Protein AF-A0A6G2V507-F1 (afdb_monomer)

Radius of gyration: 32.15 Å; Cα contacts (8 Å, |Δi|>4): 686; chains: 1; bounding box: 84×65×100 Å

Solvent-accessible surface area (backbone atoms only — not comparable to full-atom values): 25635 Å² total; per-residue (Å²): 142,82,94,80,79,88,75,76,65,70,34,61,67,54,74,62,32,42,52,40,28,47,68,72,24,45,75,40,52,26,23,40,61,70,60,67,70,86,67,84,70,80,82,78,89,79,80,91,83,83,90,78,95,66,85,78,67,56,67,62,57,21,15,51,19,42,51,48,24,55,51,39,55,48,52,43,56,58,47,48,60,45,48,51,53,37,69,77,49,63,60,70,42,80,43,81,43,80,45,74,27,71,73,49,87,82,61,47,71,36,60,71,63,48,60,73,58,58,92,67,90,51,88,74,43,70,40,44,20,42,40,80,42,80,34,46,84,36,63,61,39,44,52,51,38,47,55,52,53,50,48,51,51,49,36,52,53,19,41,65,50,29,65,64,52,70,86,36,72,66,32,43,50,48,50,58,49,48,54,52,51,51,55,53,46,68,34,81,58,29,44,78,40,52,71,59,53,73,74,59,86,55,76,66,60,57,49,56,45,50,53,52,38,50,54,36,53,76,67,64,75,46,86,48,45,72,53,52,50,54,47,49,54,44,52,52,23,55,76,68,77,39,75,68,49,54,96,80,60,52,63,59,85,87,53,60,53,65,48,48,36,50,47,49,40,50,28,48,53,48,55,50,50,49,45,38,24,57,75,69,74,44,78,82,80,82,48,68,50,66,51,61,56,85,45,69,46,43,77,48,79,49,88,66,17,29,43,34,36,26,51,48,36,47,50,80,79,59,51,59,74,29,70,64,69,46,69,45,100,93,46,70,58,74,52,64,43,52,27,34,39,41,29,38,60,71,62,87,64,98,55,93,78,77,61,37,53,60,34,46,31,44,61,41,54,40,70,57,96,66,83,66,59,72,59,51,54,51,52,53,50,48,21,50,33,40,54,50,42,60,49,32,38,34,35,38,39,32,34,29,76,97,53,83,76,43,53,71,46,82,45,74,44,98,69,70,8,37,39,39,38,28,32,36,34,58,68,41,62,77,59,28,43,66,46,48,51,54,53,32,46,57,58,54,50,52,34,54,53,67,70,80,107

Mean predicted aligned error: 15.94 Å

Secondary structure (DSSP, 8-state):
---------BT---HHHHHHHHHHHHHHHHHHHTT---S-S------------SPPPPHHHHHHHHHHHHHHHHHHHHHHHHHHHHHHS---EEEEEEEEEESS--SEE-HHHHHHT-S---SS-EEEEEEEEEE---HHHHHHHHHHHHHHHHHHHHHHHHT--TTSHHHHHHHHHHHHHHHHHTSHHHHTTHHHHTT---HHHHHHHHHHHHHHHHTT--TTHHHHHHHHHHHHHHHTT--SSPTTTS--TT--HHHHHHHHHHHHHHHHHHHHHHHTT-PPP---TTS-TTS-SEEEEETTEEEEEEES--GGG--SS-----EETTEE-----SEEEEEEESS--S-TT---EEEEEEEE-B--SS--HHHHHHHHHHHHHTT-GGG-EEEEEEE-TT-SSPPEEEEE-TTS-EEEEEEE-TT-HHHHHHHHHHHHHHHHHHHHHHHH-

Nearest PDB structures (foldseek):
  9ix4-assembly1_B  TM=4.518E-01  e=7.361E+00  Lacticaseibacillus
  4cyb-assembly1_H  TM=3.018E-01  e=6.676E+00  Streptomyces coelicolor
  5hjf-assembly1_D  TM=3.080E-01  e=9.868E+00  Nostoc punctiforme

Foldseek 3Di:
DDPDDPPFPFQFDDLLLLVLLCVLLQQVQLLQVLLVDPDDPPDDDDDDDDDDDDPADDSSQLSVLLVLLLLLLLLLVVLLVLLVVCLVPPWKDKDWDKDKDWQDPDAAFPVVVVVVVPPPDDPRDITTHTDTDIDLPDLLLLLSLLVLVVSLVSNVVSCVNNVDDCPDPSNVSSVVSNVSSVVSCPRPNNVVCVVVSVVDDDPVVSVVSLVVLVVCLVVVVTPSNVSSVLSSLLVVCVSVVHRSADSVSSCPVVDDSVVNQVSQLSSVLQLLQVLLCVVVVHDRDQARSNDDQCDFRDWDDDPQKIKTKGAFDKLCVQQLDDHQPAADVPGGDIDTQRMKIWMAGPDPDPDPPLRTAMEGEHEGEGADDDDPVVVVVVQQVSCVRSVVHQLYHYEYEYEHPPDPQWDWDWDHDPVNYIYIYTYDRSSCSPSRNVVSNVVSCVSSVSNVVSVVD

Sequence (453 aa):
MSIYENVEQKGYFAGAGRQAATQVALPLLGTYFSRGFREKLREAEGGVDGSSKEGPPSGLEQAVAGLRFRVALSAGEKLVDILESVRDRPNFRYSVKRRESVGVLAGKLDVNRWVARGWEVRSPETYPVLRVERSSRTPENLLAAYSLLWMILEIEDSYIRSGAPPKSSEGKAATDLLERLDYLMGSSHFSDHQKELRQIGTHEWAQDVLEEVESRLSAGRVGSRETYESLVDWIRRTMSSSPVLRAGEIEWLFYDSSFDTTLFELWCLIAVGDTVSQMLCQDRQIPDMRTSSKAPSYRWIVGDSEIVLHFQYDLANTAIGGEVTWERKGGKLGGRPDLTAVISPVTPMASPSKHGSVIYIDPKLRKRDGVPTEEVYKLLGYFSNSGVGTEGLGAILFYTPHRDPQPIYDFTSTQGGRVLAIGLDPERPNENRAGLEVLASLIVQQAHQAEVS

pLDDT: mean 75.17, std 18.86, range [22.61, 97.44]

Structure (mmCIF, N/CA/C/O backbone):
data_AF-A0A6G2V507-F1
#
_entry.id   AF-A0A6G2V507-F1
#
loop_
_atom_site.group_PDB
_atom_site.id
_atom_site.type_symbol
_atom_site.label_atom_id
_atom_site.label_alt_id
_atom_site.label_comp_id
_atom_site.label_asym_id
_atom_site.label_entity_id
_atom_site.label_seq_id
_atom_site.pdbx_PDB_ins_code
_atom_site.Cartn_x
_atom_site.Cartn_y
_atom_site.Cartn_z
_atom_site.occupancy
_atom_site.B_iso_or_equiv
_atom_site.auth_seq_id
_atom_site.auth_comp_id
_atom_site.auth_asym_id
_atom_site.auth_atom_id
_atom_site.pdbx_PDB_model_num
ATOM 1 N N . MET A 1 1 ? -9.097 -42.710 1.873 1.00 33.75 1 MET A N 1
ATOM 2 C CA . MET A 1 1 ? -8.568 -42.129 3.123 1.00 33.75 1 MET A CA 1
ATOM 3 C C . MET A 1 1 ? -7.206 -41.539 2.778 1.00 33.75 1 MET A C 1
ATOM 5 O O . MET A 1 1 ? -6.245 -42.283 2.677 1.00 33.75 1 MET A O 1
ATOM 9 N N . SER A 1 2 ? -7.169 -40.247 2.439 1.00 26.75 2 SER A N 1
ATOM 10 C CA . SER A 1 2 ? -5.940 -39.492 2.155 1.00 26.75 2 SER A CA 1
ATOM 11 C C . SER A 1 2 ? -5.934 -38.315 3.119 1.00 26.75 2 SER A C 1
ATOM 13 O O . SER A 1 2 ? -6.832 -37.480 3.067 1.00 26.75 2 SER A O 1
ATOM 15 N N . ILE A 1 3 ? -4.999 -38.345 4.063 1.00 30.28 3 ILE A N 1
ATOM 16 C CA . ILE A 1 3 ? -4.869 -37.429 5.197 1.00 30.28 3 ILE A CA 1
ATOM 17 C C . ILE A 1 3 ? -3.570 -36.648 4.979 1.00 30.28 3 ILE A C 1
ATOM 19 O O . ILE A 1 3 ? -2.589 -36.967 5.620 1.00 30.28 3 ILE A O 1
ATOM 23 N N . TYR A 1 4 ? -3.546 -35.715 4.026 1.00 28.17 4 TYR A N 1
ATOM 24 C CA . TYR A 1 4 ? -2.496 -34.708 3.756 1.00 28.17 4 TYR A CA 1
ATOM 25 C C . TYR A 1 4 ? -3.115 -33.781 2.685 1.00 28.17 4 TYR A C 1
ATOM 27 O O . TYR A 1 4 ? -3.594 -34.299 1.683 1.00 28.17 4 TYR A O 1
ATOM 35 N N . GLU A 1 5 ? -3.271 -32.462 2.778 1.00 27.91 5 GLU A N 1
ATOM 36 C CA . GLU A 1 5 ? -2.818 -31.410 3.686 1.00 27.91 5 GLU A CA 1
ATOM 37 C C . GLU A 1 5 ? -3.846 -30.266 3.587 1.00 27.91 5 GLU A C 1
ATOM 39 O O . GLU A 1 5 ? -3.968 -29.615 2.552 1.00 27.91 5 GLU A O 1
ATOM 44 N N . ASN A 1 6 ? -4.600 -30.011 4.657 1.00 27.41 6 ASN A N 1
ATOM 45 C CA . ASN A 1 6 ? -5.353 -28.769 4.818 1.00 27.41 6 ASN A CA 1
ATOM 46 C C . ASN A 1 6 ? -4.395 -27.777 5.490 1.00 27.41 6 ASN A C 1
ATOM 48 O O . ASN A 1 6 ? -4.400 -27.614 6.710 1.00 27.41 6 ASN A O 1
ATOM 52 N N . VAL A 1 7 ? -3.482 -27.190 4.711 1.00 30.72 7 VAL A N 1
ATOM 53 C CA . VAL A 1 7 ? -2.712 -26.039 5.192 1.00 30.72 7 VAL A CA 1
ATOM 54 C C . VAL A 1 7 ? -3.695 -24.877 5.251 1.00 30.72 7 VAL A C 1
ATOM 56 O O . VAL A 1 7 ? -3.987 -24.247 4.236 1.00 30.72 7 VAL A O 1
ATOM 59 N N . GLU A 1 8 ? -4.240 -24.617 6.442 1.00 36.69 8 GLU A N 1
ATOM 60 C CA . GLU A 1 8 ? -4.849 -23.331 6.774 1.00 36.69 8 GLU A CA 1
ATOM 61 C C . GLU A 1 8 ? -3.891 -22.230 6.294 1.00 36.69 8 GLU A C 1
ATOM 63 O O . GLU A 1 8 ? -2.823 -22.030 6.878 1.00 36.69 8 GLU A O 1
ATOM 68 N N . GLN A 1 9 ? -4.239 -21.524 5.216 1.00 43.41 9 GLN A N 1
ATOM 69 C CA . GLN A 1 9 ? -3.530 -20.312 4.808 1.00 43.41 9 GLN A CA 1
ATOM 70 C C . GLN A 1 9 ? -3.793 -19.232 5.867 1.00 43.41 9 GLN A C 1
ATOM 72 O O . GLN A 1 9 ? -4.699 -18.408 5.735 1.00 43.41 9 GLN A O 1
ATOM 77 N N . LYS A 1 10 ? -3.040 -19.277 6.967 1.00 48.03 10 LYS A N 1
ATOM 78 C CA . LYS A 1 10 ? -3.065 -18.263 8.021 1.00 48.03 10 LYS A CA 1
ATOM 79 C C . LYS A 1 10 ? -2.465 -16.961 7.486 1.00 48.03 10 LYS A C 1
ATOM 81 O O . LYS A 1 10 ? -1.405 -16.987 6.871 1.00 48.03 10 LYS A O 1
ATOM 86 N N . GLY A 1 11 ? -3.124 -15.838 7.774 1.00 57.00 11 GLY A N 1
ATOM 87 C CA . GLY A 1 11 ? -2.494 -14.515 7.747 1.00 57.00 11 GLY A CA 1
ATOM 88 C C . GLY A 1 11 ? -2.328 -13.838 6.388 1.00 57.00 11 GLY A C 1
ATOM 89 O O . GLY A 1 11 ? -1.493 -12.945 6.300 1.00 57.00 11 GLY A O 1
ATOM 90 N N . TYR A 1 12 ? -3.090 -14.222 5.356 1.00 67.19 12 TYR A N 1
ATOM 91 C CA . TYR A 1 12 ? -3.047 -13.528 4.064 1.00 67.19 12 TYR A CA 1
ATOM 92 C C . TYR A 1 12 ? -4.431 -13.278 3.471 1.00 67.19 12 TYR A C 1
ATOM 94 O O . TYR A 1 12 ? -5.318 -14.139 3.511 1.00 67.19 12 TYR A O 1
ATOM 102 N N . PHE A 1 13 ? -4.589 -12.109 2.858 1.00 69.75 13 PHE A N 1
ATOM 103 C CA . PHE A 1 13 ? -5.733 -11.797 2.011 1.00 69.75 13 PHE A CA 1
ATOM 104 C C . PHE A 1 13 ? -5.771 -12.679 0.753 1.00 69.75 13 PHE A C 1
ATOM 106 O O . PHE A 1 13 ? -4.739 -13.133 0.253 1.00 69.75 13 PHE A O 1
ATOM 113 N N . ALA A 1 14 ? -6.963 -12.894 0.186 1.00 74.38 14 ALA A N 1
ATOM 114 C CA . ALA A 1 14 ? -7.057 -13.228 -1.236 1.00 74.38 14 ALA A CA 1
ATOM 115 C C . ALA A 1 14 ? -6.650 -12.000 -2.073 1.00 74.38 14 ALA A C 1
ATOM 117 O O . ALA A 1 14 ? -6.832 -10.869 -1.630 1.00 74.38 14 ALA A O 1
ATOM 118 N N . GLY A 1 15 ? -6.117 -12.196 -3.285 1.00 65.06 15 GLY A N 1
ATOM 119 C CA . GLY A 1 15 ? -5.591 -11.091 -4.102 1.00 65.06 15 GLY A CA 1
ATOM 120 C C . GLY A 1 15 ? -6.591 -9.946 -4.323 1.00 65.06 15 GLY A C 1
ATOM 121 O O . GLY A 1 15 ? -6.241 -8.783 -4.123 1.00 65.06 15 GLY A O 1
ATOM 122 N N . ALA A 1 16 ? -7.844 -10.276 -4.650 1.00 67.19 16 ALA A N 1
ATOM 123 C CA . ALA A 1 16 ? -8.918 -9.297 -4.833 1.00 67.19 16 ALA A CA 1
ATOM 124 C C . ALA A 1 16 ? -9.311 -8.599 -3.517 1.00 67.19 16 ALA A C 1
ATOM 126 O O . ALA A 1 16 ? -9.395 -7.372 -3.471 1.00 67.19 16 ALA A O 1
ATOM 127 N N . GLY A 1 17 ? -9.434 -9.355 -2.419 1.00 72.25 17 GLY A N 1
ATOM 128 C CA . GLY A 1 17 ? -9.663 -8.801 -1.081 1.00 72.25 17 GLY A CA 1
ATOM 129 C C . GLY A 1 17 ? -8.552 -7.846 -0.626 1.00 72.25 17 GLY A C 1
ATOM 130 O O . GLY A 1 17 ? -8.847 -6.784 -0.081 1.00 72.25 17 GLY A O 1
ATOM 131 N N . ARG A 1 18 ? -7.280 -8.159 -0.918 1.00 74.50 18 ARG A N 1
ATOM 132 C CA . ARG A 1 18 ? -6.143 -7.270 -0.625 1.00 74.50 18 ARG A CA 1
ATOM 133 C C . ARG A 1 18 ? -6.276 -5.957 -1.385 1.00 74.50 18 ARG A C 1
ATOM 135 O O . ARG A 1 18 ? -6.153 -4.894 -0.788 1.00 74.50 18 ARG A O 1
ATOM 142 N N . GLN A 1 19 ? -6.545 -6.029 -2.688 1.00 67.56 19 GLN A N 1
ATOM 143 C CA . GLN A 1 19 ? -6.697 -4.849 -3.534 1.00 67.56 19 GLN A CA 1
ATOM 144 C C . GLN A 1 19 ? -7.837 -3.947 -3.045 1.00 67.56 19 GLN A C 1
ATOM 146 O O . GLN A 1 19 ? -7.636 -2.741 -2.899 1.00 67.56 19 GLN A O 1
ATOM 151 N N . ALA A 1 20 ? -9.002 -4.525 -2.747 1.00 73.31 20 ALA A N 1
ATOM 152 C CA . ALA A 1 20 ? -10.145 -3.781 -2.229 1.00 73.31 20 ALA A CA 1
ATOM 153 C C . ALA A 1 20 ? -9.835 -3.132 -0.867 1.00 73.31 20 ALA A C 1
ATOM 155 O O . ALA A 1 20 ? -10.106 -1.946 -0.667 1.00 73.31 20 ALA A O 1
ATOM 156 N N . ALA A 1 21 ? -9.182 -3.867 0.043 1.00 81.50 21 ALA A N 1
ATOM 157 C CA . ALA A 1 21 ? -8.754 -3.330 1.331 1.00 81.50 21 ALA A CA 1
ATOM 158 C C . ALA A 1 21 ? -7.756 -2.174 1.169 1.00 81.50 21 ALA A C 1
ATOM 160 O O . ALA A 1 21 ? -7.922 -1.131 1.798 1.00 81.50 21 ALA A O 1
ATOM 161 N N . THR A 1 22 ? -6.753 -2.317 0.293 1.00 73.38 22 THR A N 1
ATOM 162 C CA . THR A 1 22 ? -5.761 -1.266 0.017 1.00 73.38 22 THR A CA 1
ATOM 163 C C . THR A 1 22 ? -6.409 -0.008 -0.547 1.00 73.38 22 THR A C 1
ATOM 165 O O . THR A 1 22 ? -6.059 1.080 -0.109 1.00 73.38 22 THR A O 1
ATOM 168 N N . GLN A 1 23 ? -7.361 -0.129 -1.475 1.00 71.81 23 GLN A N 1
ATOM 169 C CA . GLN A 1 23 ? -8.042 1.031 -2.060 1.00 71.81 23 GLN A CA 1
ATOM 170 C C . GLN A 1 23 ? -8.792 1.855 -1.008 1.00 71.81 23 GLN A C 1
ATOM 172 O O . GLN A 1 23 ? -8.722 3.082 -1.024 1.00 71.81 23 GLN A O 1
ATOM 177 N N . VAL A 1 24 ? -9.469 1.187 -0.072 1.00 77.12 24 VAL A N 1
ATOM 178 C CA . VAL A 1 24 ? -10.204 1.851 1.013 1.00 77.12 24 VAL A CA 1
ATOM 179 C C . VAL A 1 24 ? -9.250 2.405 2.073 1.00 77.12 24 VAL A C 1
ATOM 181 O O . VAL A 1 24 ? -9.407 3.544 2.505 1.00 77.12 24 VAL A O 1
ATOM 184 N N . ALA A 1 25 ? -8.242 1.625 2.472 1.00 78.00 25 ALA A N 1
ATOM 185 C CA . ALA A 1 25 ? -7.305 1.981 3.536 1.00 78.00 25 ALA A CA 1
ATOM 186 C C . ALA A 1 25 ? -6.174 2.917 3.093 1.00 78.00 25 ALA A C 1
ATOM 188 O O . ALA A 1 25 ? -5.395 3.364 3.935 1.00 78.00 25 ALA A O 1
ATOM 189 N N . LEU A 1 26 ? -6.085 3.249 1.802 1.00 67.25 26 LEU A N 1
ATOM 190 C CA . LEU A 1 26 ? -4.993 4.033 1.229 1.00 67.25 26 LEU A CA 1
ATOM 191 C C . LEU A 1 26 ? -4.657 5.322 2.008 1.00 67.25 26 LEU A C 1
ATOM 193 O O . LEU A 1 26 ? -3.471 5.535 2.278 1.00 67.25 26 LEU A O 1
ATOM 197 N N . PRO A 1 27 ? -5.639 6.146 2.439 1.00 62.62 27 PRO A N 1
ATOM 198 C CA . PRO A 1 27 ? -5.349 7.367 3.196 1.00 62.62 27 PRO A CA 1
ATOM 199 C C . PRO A 1 27 ? -4.679 7.099 4.556 1.00 62.62 27 PRO A C 1
ATOM 201 O O . PRO A 1 27 ? -3.859 7.894 5.022 1.00 62.62 27 PRO A O 1
ATOM 204 N N . LEU A 1 28 ? -4.999 5.964 5.188 1.00 66.38 28 LEU A N 1
ATOM 205 C CA . LEU A 1 28 ? -4.447 5.569 6.485 1.00 66.38 28 LEU A CA 1
ATOM 206 C C . LEU A 1 28 ? -3.114 4.838 6.356 1.00 66.38 28 LEU A C 1
ATOM 208 O O . LEU A 1 28 ? -2.246 5.020 7.202 1.00 66.38 28 LEU A O 1
ATOM 212 N N . LEU A 1 29 ? -2.918 4.039 5.303 1.00 62.38 29 LEU A N 1
ATOM 213 C CA . LEU A 1 29 ? -1.685 3.272 5.107 1.00 62.38 29 LEU A CA 1
ATOM 214 C C . LEU A 1 29 ? -0.465 4.193 5.050 1.00 62.38 29 LEU A C 1
ATOM 216 O O . LEU A 1 29 ? 0.518 3.968 5.754 1.00 62.38 29 LEU A O 1
ATOM 220 N N . GLY A 1 30 ? -0.532 5.265 4.260 1.00 53.78 30 GLY A N 1
ATOM 221 C CA . GLY A 1 30 ? 0.610 6.164 4.132 1.00 53.78 30 GLY A CA 1
ATOM 222 C C . GLY A 1 30 ? 0.913 6.947 5.414 1.00 53.78 30 GLY A C 1
ATOM 223 O O . GLY A 1 30 ? 2.083 7.092 5.751 1.00 53.78 30 GLY A O 1
ATOM 224 N N . THR A 1 31 ? -0.108 7.367 6.173 1.00 56.00 31 THR A N 1
ATOM 225 C CA . THR A 1 31 ? 0.073 8.071 7.460 1.00 56.00 31 THR A CA 1
ATOM 226 C C . THR A 1 31 ? 0.503 7.139 8.599 1.00 56.00 31 THR A C 1
ATOM 228 O O . THR A 1 31 ? 1.240 7.552 9.497 1.00 56.00 31 THR A O 1
ATOM 231 N N . TYR A 1 32 ? 0.082 5.873 8.561 1.00 57.88 32 TYR A N 1
ATOM 232 C CA . TYR A 1 32 ? 0.465 4.852 9.533 1.00 57.88 32 TYR A CA 1
ATOM 233 C C . TYR A 1 32 ? 1.926 4.428 9.346 1.00 57.88 32 TYR A C 1
ATOM 235 O O . TYR A 1 32 ? 2.713 4.468 10.294 1.00 57.88 32 TYR A O 1
ATOM 243 N N . PHE A 1 33 ? 2.327 4.099 8.114 1.00 53.34 33 PHE A N 1
ATOM 244 C CA . PHE A 1 33 ? 3.696 3.662 7.828 1.00 53.34 33 PHE A CA 1
ATOM 245 C C . PHE A 1 33 ? 4.716 4.811 7.836 1.00 53.34 33 PHE A C 1
ATOM 247 O O . PHE A 1 33 ? 5.881 4.572 8.147 1.00 53.34 33 PHE A O 1
ATOM 254 N N . SER A 1 34 ? 4.305 6.069 7.615 1.00 46.81 34 SER A N 1
ATOM 255 C CA . SER A 1 34 ? 5.202 7.230 7.774 1.00 46.81 34 SER A CA 1
ATOM 256 C C . SER A 1 34 ? 5.655 7.461 9.222 1.00 46.81 34 SER A C 1
ATOM 258 O O . SER A 1 34 ? 6.619 8.181 9.462 1.00 46.81 34 SER A O 1
ATOM 260 N N . ARG A 1 35 ? 4.978 6.858 10.210 1.00 41.38 35 ARG A N 1
ATOM 261 C CA . ARG A 1 35 ? 5.281 7.013 11.642 1.00 41.38 35 ARG A CA 1
ATOM 262 C C . ARG A 1 35 ? 6.490 6.182 12.112 1.00 41.38 35 ARG A C 1
ATOM 264 O O . ARG A 1 35 ? 6.841 6.234 13.290 1.00 41.38 35 ARG A O 1
ATOM 271 N N . GLY A 1 36 ? 7.139 5.429 11.217 1.00 39.62 36 GLY A N 1
ATOM 272 C CA . GLY A 1 36 ? 8.317 4.617 11.543 1.00 39.62 36 GLY A CA 1
ATOM 273 C C . GLY A 1 36 ? 7.990 3.465 12.497 1.00 39.62 36 GLY A C 1
ATOM 274 O O . GLY A 1 36 ? 8.647 3.303 13.529 1.00 39.62 36 GLY A O 1
ATOM 275 N N . PHE A 1 37 ? 6.928 2.706 12.205 1.00 37.00 37 PHE A N 1
ATOM 276 C CA . PHE A 1 37 ? 6.447 1.663 13.108 1.00 37.00 37 PHE A CA 1
ATOM 277 C C . PHE A 1 37 ? 7.456 0.512 13.256 1.00 37.00 37 PHE A C 1
ATOM 279 O O . PHE A 1 37 ? 7.963 -0.040 12.284 1.00 37.00 37 PHE A O 1
ATOM 286 N N . ARG A 1 38 ? 7.731 0.192 14.526 1.00 35.28 38 ARG A N 1
ATOM 287 C CA . ARG A 1 38 ? 8.737 -0.739 15.053 1.00 35.28 38 ARG A CA 1
ATOM 288 C C . ARG A 1 38 ? 8.194 -2.167 15.204 1.00 35.28 38 ARG A C 1
ATOM 290 O O . ARG A 1 38 ? 8.327 -2.759 16.275 1.00 35.28 38 ARG A O 1
ATOM 297 N N . GLU A 1 39 ? 7.568 -2.723 14.175 1.00 32.19 39 GLU A N 1
ATOM 298 C CA . GLU A 1 39 ? 7.507 -4.185 14.066 1.00 32.19 39 GLU A CA 1
ATOM 299 C C . GLU A 1 39 ? 8.749 -4.643 13.310 1.00 32.19 39 GLU A C 1
ATOM 301 O O . GLU A 1 39 ? 9.188 -3.993 12.367 1.00 32.19 39 GLU A O 1
ATOM 306 N N . LYS A 1 40 ? 9.404 -5.679 13.834 1.00 30.84 40 LYS A N 1
ATOM 307 C CA . LYS A 1 40 ? 10.783 -6.062 13.519 1.00 30.84 40 LYS A CA 1
ATOM 308 C C . LYS A 1 40 ? 10.970 -6.466 12.048 1.00 30.84 40 LYS A C 1
ATOM 310 O O . LYS A 1 40 ? 11.154 -7.643 11.754 1.00 30.84 40 LYS A O 1
ATOM 315 N N . LEU A 1 41 ? 11.107 -5.492 11.153 1.00 33.25 41 LEU A N 1
ATOM 316 C CA . LEU A 1 41 ? 12.132 -5.582 10.120 1.00 33.25 41 LEU A CA 1
ATOM 317 C C . LEU A 1 41 ? 13.450 -5.730 10.887 1.00 33.25 41 LEU A C 1
ATOM 319 O O . LEU A 1 41 ? 13.797 -4.856 11.681 1.00 33.25 41 LEU A O 1
ATOM 323 N N . ARG A 1 42 ? 14.101 -6.896 10.783 1.00 24.14 42 ARG A N 1
ATOM 324 C CA . ARG A 1 42 ? 15.314 -7.209 11.556 1.00 24.14 42 ARG A CA 1
ATOM 325 C C . ARG A 1 42 ? 16.302 -6.040 11.487 1.00 24.14 42 ARG A C 1
ATOM 327 O O . ARG A 1 42 ? 16.744 -5.654 10.410 1.00 24.14 42 ARG A O 1
ATOM 334 N N . GLU A 1 43 ? 16.605 -5.510 12.666 1.00 26.59 43 GLU A N 1
ATOM 335 C CA . GLU A 1 43 ? 17.500 -4.387 12.915 1.00 26.59 43 GLU A CA 1
ATOM 336 C C . GLU A 1 43 ? 18.924 -4.684 12.419 1.00 26.59 43 GLU A C 1
ATOM 338 O O . GLU A 1 43 ? 19.483 -5.746 12.692 1.00 26.59 43 GLU A O 1
ATOM 343 N N . ALA A 1 44 ? 19.543 -3.695 11.781 1.00 24.27 44 ALA A N 1
ATOM 344 C CA . ALA A 1 44 ? 20.933 -3.363 12.053 1.00 24.27 44 ALA A CA 1
ATOM 345 C C . ALA A 1 44 ? 20.942 -1.905 12.535 1.00 24.27 44 ALA A C 1
ATOM 347 O O . ALA A 1 44 ? 20.373 -1.023 11.893 1.00 24.27 44 ALA A O 1
ATOM 348 N N . GLU A 1 45 ? 21.493 -1.700 13.727 1.00 24.36 45 GLU A N 1
ATOM 349 C CA . GLU A 1 45 ? 21.466 -0.469 14.519 1.00 24.36 45 GLU A CA 1
ATOM 350 C C . GLU A 1 45 ? 21.968 0.767 13.754 1.00 24.36 45 GLU A C 1
ATOM 352 O O . GLU A 1 45 ? 22.961 0.703 13.029 1.00 24.36 45 GLU A O 1
ATOM 357 N N . GLY A 1 46 ? 21.342 1.931 13.978 1.00 23.59 46 GLY A N 1
ATOM 358 C CA . GLY A 1 46 ? 21.907 3.180 13.465 1.00 23.59 46 GLY A CA 1
ATOM 359 C C . GLY A 1 46 ? 21.064 4.449 13.571 1.00 23.59 46 GLY A C 1
ATOM 360 O O . GLY A 1 46 ? 20.723 5.020 12.545 1.00 23.59 46 GLY A O 1
ATOM 361 N N . GLY A 1 47 ? 20.839 4.931 14.798 1.00 22.61 47 GLY A N 1
ATOM 362 C CA . GLY A 1 47 ? 21.000 6.346 15.185 1.00 22.61 47 GLY A CA 1
ATOM 363 C C . GLY A 1 47 ? 20.198 7.454 14.475 1.00 22.61 47 GLY A C 1
ATOM 364 O O . GLY A 1 47 ? 20.412 7.758 13.302 1.00 22.61 47 GLY A O 1
ATOM 365 N N . VAL A 1 48 ? 19.393 8.134 15.299 1.00 30.94 48 VAL A N 1
ATOM 366 C CA . VAL A 1 48 ? 18.877 9.512 15.173 1.00 30.94 48 VAL A CA 1
ATOM 367 C C . VAL A 1 48 ? 19.923 10.472 14.588 1.00 30.94 48 VAL A C 1
ATOM 369 O O . VAL A 1 48 ? 21.024 10.513 15.124 1.00 30.94 48 VAL A O 1
ATOM 372 N N . ASP A 1 49 ? 19.573 11.239 13.546 1.00 25.05 49 ASP A N 1
ATOM 373 C CA . ASP A 1 49 ? 19.709 12.712 13.488 1.00 25.05 49 ASP A CA 1
ATOM 374 C C . ASP A 1 49 ? 19.256 13.292 12.132 1.00 25.05 49 ASP A C 1
ATOM 376 O O . ASP A 1 49 ? 19.358 12.622 11.105 1.00 25.05 49 ASP A O 1
ATOM 380 N N . GLY A 1 50 ? 18.862 14.573 12.136 1.00 26.77 50 GLY A N 1
ATOM 381 C CA . GLY A 1 50 ? 19.128 15.471 11.001 1.00 26.77 50 GLY A CA 1
ATOM 382 C C . GLY A 1 50 ? 17.959 15.941 10.129 1.00 26.77 50 GLY A C 1
ATOM 383 O O . GLY A 1 50 ? 17.680 15.376 9.082 1.00 26.77 50 GLY A O 1
ATOM 384 N N . SER A 1 51 ? 17.368 17.062 10.544 1.00 32.19 51 SER A N 1
ATOM 385 C CA . SER A 1 51 ? 16.794 18.162 9.746 1.00 32.19 51 SER A CA 1
ATOM 386 C C . SER A 1 51 ? 16.815 18.101 8.205 1.00 32.19 51 SER A C 1
ATOM 388 O O . SER A 1 51 ? 17.882 18.079 7.592 1.00 32.19 51 SER A O 1
ATOM 390 N N . SER A 1 52 ? 15.671 18.418 7.597 1.00 27.86 52 SER A N 1
ATOM 391 C CA . SER A 1 52 ? 15.619 19.210 6.363 1.00 27.86 52 SER A CA 1
ATOM 392 C C . SER A 1 52 ? 14.466 20.211 6.431 1.00 27.86 52 SER A C 1
ATOM 394 O O . SER A 1 52 ? 13.324 19.875 6.740 1.00 27.86 52 SER A O 1
ATOM 396 N N . LYS A 1 53 ? 14.822 21.480 6.219 1.00 35.22 53 LYS A N 1
ATOM 397 C CA . LYS A 1 53 ? 13.927 22.628 6.113 1.00 35.22 53 LYS A CA 1
ATOM 398 C C . LYS A 1 53 ? 13.250 22.595 4.748 1.00 35.22 53 LYS A C 1
ATOM 400 O O . LYS A 1 53 ? 13.930 22.801 3.758 1.00 35.22 53 LYS A O 1
ATOM 405 N N . GLU A 1 54 ? 11.944 22.392 4.742 1.00 34.59 54 GLU A N 1
ATOM 406 C CA . GLU A 1 54 ? 10.934 22.995 3.865 1.00 34.59 54 GLU A CA 1
ATOM 407 C C . GLU A 1 54 ? 9.584 22.513 4.414 1.00 34.59 54 GLU A C 1
ATOM 409 O O . GLU A 1 54 ? 9.504 21.417 4.971 1.00 34.59 54 GLU A O 1
ATOM 414 N N . GLY A 1 55 ? 8.568 23.382 4.432 1.00 36.81 55 GLY A N 1
ATOM 415 C CA . GLY A 1 55 ? 7.303 23.099 5.121 1.00 36.81 55 GLY A CA 1
AT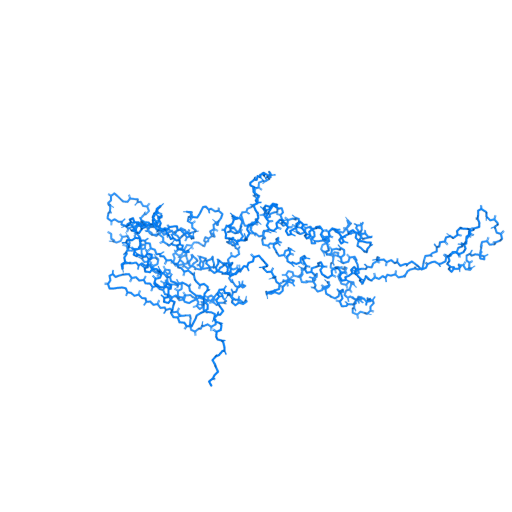OM 416 C C . GLY A 1 55 ? 6.731 21.743 4.687 1.00 36.81 55 GLY A C 1
ATOM 417 O O . GLY A 1 55 ? 6.742 21.463 3.489 1.00 36.81 55 GLY A O 1
ATOM 418 N N . PRO A 1 56 ? 6.281 20.886 5.625 1.00 38.28 56 PRO A N 1
ATOM 419 C CA . PRO A 1 56 ? 5.907 19.525 5.283 1.00 38.28 56 PRO A CA 1
ATOM 420 C C . PRO A 1 56 ? 4.750 19.548 4.274 1.00 38.28 56 PRO A C 1
ATOM 422 O O . PRO A 1 56 ? 3.787 20.294 4.494 1.00 38.28 56 PRO A O 1
ATOM 425 N N . PRO A 1 57 ? 4.810 18.742 3.196 1.00 43.00 57 PRO A N 1
ATOM 426 C CA . PRO A 1 57 ? 3.635 18.475 2.379 1.00 43.00 57 PRO A CA 1
ATOM 427 C C . PRO A 1 57 ? 2.494 17.998 3.285 1.00 43.00 57 PRO A C 1
ATOM 429 O O . PRO A 1 57 ? 2.720 17.452 4.374 1.00 43.00 57 PRO A O 1
ATOM 432 N N . SER A 1 58 ? 1.251 18.235 2.874 1.00 47.66 58 SER A N 1
ATOM 433 C CA . SER A 1 58 ? 0.102 17.767 3.650 1.00 47.66 58 SER A CA 1
ATOM 434 C C . SER A 1 58 ? 0.226 16.255 3.911 1.00 47.66 58 SER A C 1
ATOM 436 O O . SER A 1 58 ? 0.817 15.517 3.122 1.00 47.66 58 SER A O 1
ATOM 438 N N . GLY A 1 59 ? -0.309 15.757 5.031 1.00 46.16 59 GLY A N 1
ATOM 439 C CA . GLY A 1 59 ? -0.126 14.345 5.417 1.00 46.16 59 GLY A CA 1
ATOM 440 C C . GLY A 1 59 ? -0.571 13.338 4.358 1.00 46.16 59 GLY A C 1
ATOM 441 O O . GLY A 1 59 ? 0.013 12.264 4.247 1.00 46.16 59 GLY A O 1
ATOM 442 N N . LEU A 1 60 ? -1.564 13.716 3.552 1.00 44.16 60 LEU A N 1
ATOM 443 C CA . LEU A 1 60 ? -2.050 12.939 2.420 1.00 44.16 60 LEU A CA 1
ATOM 444 C C . LEU A 1 60 ? -1.062 12.942 1.243 1.00 44.16 60 LEU A C 1
ATOM 446 O O . LEU A 1 60 ? -0.837 11.899 0.641 1.00 44.16 60 LEU A O 1
ATOM 450 N N . GLU A 1 61 ? -0.441 14.078 0.926 1.00 47.81 61 GLU A N 1
ATOM 451 C CA . GLU A 1 61 ? 0.565 14.171 -0.142 1.00 47.81 61 GLU A CA 1
ATOM 452 C C . GLU A 1 61 ? 1.818 13.364 0.198 1.00 47.81 61 GLU A C 1
ATOM 454 O O . GLU A 1 61 ? 2.326 12.641 -0.656 1.00 47.81 61 GLU A O 1
ATOM 459 N N . GLN A 1 62 ? 2.267 13.411 1.455 1.00 54.38 62 GLN A N 1
ATOM 460 C CA . GLN A 1 62 ? 3.385 12.595 1.931 1.00 54.38 62 GLN A CA 1
ATOM 461 C C . GLN A 1 62 ? 3.051 11.093 1.893 1.00 54.38 62 GLN A C 1
ATOM 463 O O . GLN A 1 62 ? 3.870 10.274 1.479 1.00 54.38 62 GLN A O 1
ATOM 468 N N . ALA A 1 63 ? 1.825 10.726 2.278 1.00 51.12 63 ALA A N 1
ATOM 469 C CA . ALA A 1 63 ? 1.314 9.358 2.215 1.00 51.12 63 ALA A CA 1
ATOM 470 C C . ALA A 1 63 ? 1.255 8.818 0.774 1.00 51.12 63 ALA A C 1
ATOM 472 O O . ALA A 1 63 ? 1.718 7.707 0.502 1.00 51.12 63 ALA A O 1
ATOM 473 N N . VAL A 1 64 ? 0.721 9.615 -0.155 1.00 51.66 64 VAL A N 1
ATOM 474 C CA . VAL A 1 64 ? 0.662 9.285 -1.586 1.00 51.66 64 VAL A CA 1
ATOM 475 C C . VAL A 1 64 ? 2.069 9.195 -2.175 1.00 51.66 64 VAL A C 1
ATOM 477 O O . VAL A 1 64 ? 2.347 8.256 -2.918 1.00 51.66 64 VAL A O 1
ATOM 480 N N . ALA A 1 65 ? 2.973 10.104 -1.805 1.00 58.56 65 ALA A N 1
ATOM 481 C CA . ALA A 1 65 ? 4.371 10.056 -2.218 1.00 58.56 65 ALA A CA 1
ATOM 482 C C . ALA A 1 65 ? 5.087 8.804 -1.697 1.00 58.56 65 ALA A C 1
ATOM 484 O O . ALA A 1 65 ? 5.794 8.158 -2.458 1.00 58.56 65 ALA A O 1
ATOM 485 N N . GLY A 1 66 ? 4.844 8.393 -0.449 1.00 63.97 66 GLY A N 1
ATOM 486 C CA . GLY A 1 66 ? 5.393 7.150 0.099 1.00 63.97 66 GLY A CA 1
ATOM 487 C C . GLY A 1 66 ? 4.878 5.894 -0.609 1.00 63.97 66 GLY A C 1
ATOM 488 O O . GLY A 1 66 ? 5.627 4.938 -0.796 1.00 63.97 66 GLY A O 1
ATOM 489 N N . LEU A 1 67 ? 3.616 5.879 -1.050 1.00 60.88 67 LEU A N 1
ATOM 490 C CA . LEU A 1 67 ? 3.103 4.784 -1.876 1.00 60.88 67 LEU A CA 1
ATOM 491 C C . LEU A 1 67 ? 3.739 4.793 -3.273 1.00 60.88 67 LEU A C 1
ATOM 493 O O . LEU A 1 67 ? 4.189 3.749 -3.742 1.00 60.88 67 LEU A O 1
ATOM 497 N N . ARG A 1 68 ? 3.801 5.965 -3.917 1.00 62.38 68 ARG A N 1
ATOM 498 C CA . ARG A 1 68 ? 4.451 6.140 -5.224 1.00 62.38 68 ARG A CA 1
ATOM 499 C C . ARG A 1 68 ? 5.906 5.703 -5.184 1.00 62.38 68 ARG A C 1
ATOM 501 O O . ARG A 1 68 ? 6.309 4.928 -6.037 1.00 62.38 68 ARG A O 1
ATOM 508 N N . PHE A 1 69 ? 6.634 6.088 -4.142 1.00 72.88 69 PHE A N 1
ATOM 509 C CA . PHE A 1 69 ? 8.023 5.706 -3.923 1.00 72.88 69 PHE A CA 1
ATOM 510 C C . PHE A 1 69 ? 8.199 4.187 -3.874 1.00 72.88 69 PHE A C 1
ATOM 512 O O . PHE A 1 69 ? 9.016 3.631 -4.599 1.00 72.88 69 PHE A O 1
ATOM 519 N N . ARG A 1 70 ? 7.361 3.474 -3.116 1.00 69.38 70 ARG A N 1
ATOM 520 C CA . ARG A 1 70 ? 7.410 2.001 -3.041 1.00 69.38 70 ARG A CA 1
ATOM 521 C C . ARG A 1 70 ? 7.068 1.317 -4.367 1.00 69.38 70 ARG A C 1
ATOM 523 O O . ARG A 1 70 ? 7.683 0.308 -4.722 1.00 69.38 70 ARG A O 1
ATOM 530 N N . VAL A 1 71 ? 6.097 1.862 -5.103 1.00 65.81 71 VAL A N 1
ATOM 531 C CA . VAL A 1 71 ? 5.754 1.390 -6.453 1.00 65.81 71 VAL A CA 1
ATOM 532 C C . VAL A 1 71 ? 6.914 1.642 -7.415 1.00 65.81 71 VAL A C 1
ATOM 534 O O . VAL A 1 71 ? 7.246 0.746 -8.186 1.00 65.81 71 VAL A O 1
ATOM 537 N N . ALA A 1 72 ? 7.561 2.805 -7.332 1.00 69.81 72 ALA A N 1
ATOM 538 C CA . ALA A 1 72 ? 8.714 3.172 -8.145 1.00 69.81 72 ALA A CA 1
ATOM 539 C C . ALA A 1 72 ? 9.908 2.245 -7.881 1.00 69.81 72 ALA A C 1
ATOM 541 O O . ALA A 1 72 ? 10.476 1.728 -8.835 1.00 69.81 72 ALA A O 1
ATOM 542 N N . LEU A 1 73 ? 10.215 1.924 -6.617 1.00 78.38 73 LEU A N 1
ATOM 543 C CA . LEU A 1 73 ? 11.256 0.942 -6.277 1.00 78.38 73 LEU A CA 1
ATOM 544 C C . LEU A 1 73 ? 10.981 -0.426 -6.920 1.00 78.38 73 LEU A C 1
ATOM 546 O O . LEU A 1 73 ? 11.846 -1.001 -7.577 1.00 78.38 73 LEU A O 1
ATOM 550 N N . SER A 1 74 ? 9.748 -0.921 -6.797 1.00 71.44 74 SER A N 1
ATOM 551 C CA . SER A 1 74 ? 9.362 -2.231 -7.343 1.00 71.44 74 SER A CA 1
ATOM 552 C C . SER A 1 74 ? 9.350 -2.249 -8.878 1.00 71.44 74 SER A C 1
ATOM 554 O O . SER A 1 74 ? 9.748 -3.227 -9.510 1.00 71.44 74 SER A O 1
ATOM 556 N N . ALA A 1 75 ?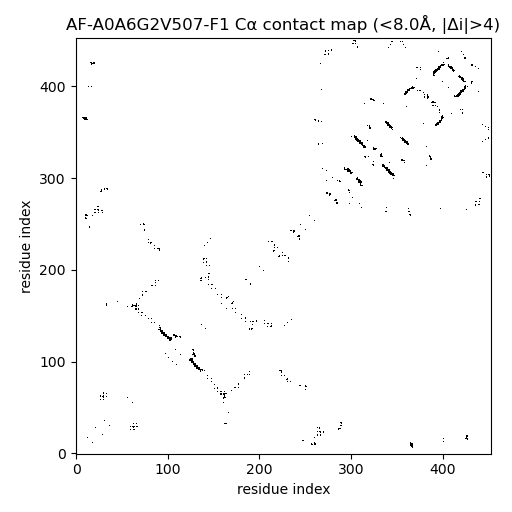 8.866 -1.173 -9.501 1.00 69.25 75 ALA A N 1
ATOM 557 C CA . ALA A 1 75 ? 8.842 -1.030 -10.953 1.00 69.25 75 ALA A CA 1
ATOM 558 C C . ALA A 1 75 ? 10.250 -0.827 -11.526 1.00 69.25 75 ALA A C 1
ATOM 560 O O . ALA A 1 75 ? 10.530 -1.310 -12.625 1.00 69.25 75 ALA A O 1
ATOM 561 N N . GLY A 1 76 ? 11.118 -0.140 -10.781 1.00 79.81 76 GLY A N 1
ATOM 562 C CA . GLY A 1 76 ? 12.507 0.123 -11.123 1.00 79.81 76 GLY A CA 1
ATOM 563 C C . GLY A 1 76 ? 13.354 -1.142 -11.139 1.00 79.81 76 GLY A C 1
ATOM 564 O O . GLY A 1 76 ? 14.082 -1.340 -12.102 1.00 79.81 76 GLY A O 1
ATOM 565 N N . GLU A 1 77 ? 13.192 -2.050 -10.173 1.00 83.75 77 GLU A N 1
ATOM 566 C CA . GLU A 1 77 ? 13.872 -3.358 -10.192 1.00 83.75 77 GLU A CA 1
ATOM 567 C C . GLU A 1 77 ? 13.550 -4.157 -11.467 1.00 83.75 77 GLU A C 1
ATOM 569 O O . GLU A 1 77 ? 14.451 -4.579 -12.189 1.00 83.75 77 GLU A O 1
ATOM 574 N N . LYS A 1 78 ? 12.266 -4.261 -11.838 1.00 80.38 78 LYS A N 1
ATOM 575 C CA . LYS A 1 78 ? 11.883 -4.919 -13.102 1.00 80.38 78 LYS A CA 1
ATOM 576 C C . LYS A 1 78 ? 12.414 -4.199 -14.332 1.00 80.38 78 LYS A C 1
ATOM 578 O O . LYS A 1 78 ? 12.738 -4.833 -15.335 1.00 80.38 78 LYS A O 1
ATOM 583 N N . LEU A 1 79 ? 12.446 -2.869 -14.287 1.00 85.50 79 LEU A N 1
ATOM 584 C CA . LEU A 1 79 ? 13.000 -2.083 -15.376 1.00 85.50 79 LEU A CA 1
ATOM 585 C C . LEU A 1 79 ? 14.499 -2.359 -15.526 1.00 85.50 79 LEU A C 1
ATOM 587 O O . LEU A 1 79 ? 14.960 -2.489 -16.655 1.00 85.50 79 LEU A O 1
ATOM 591 N N . VAL A 1 80 ? 15.247 -2.504 -14.429 1.00 91.50 80 VAL A N 1
ATOM 592 C CA . VAL A 1 80 ? 16.672 -2.856 -14.472 1.00 91.50 80 VAL A CA 1
ATOM 593 C C . VAL A 1 80 ? 16.884 -4.176 -15.210 1.00 91.50 80 VAL A C 1
ATOM 595 O O . VAL A 1 80 ? 17.701 -4.202 -16.125 1.00 91.50 80 VAL A O 1
ATOM 598 N N . ASP A 1 81 ? 16.104 -5.221 -14.925 1.00 90.50 81 ASP A N 1
ATOM 599 C CA . ASP A 1 81 ? 16.223 -6.513 -15.625 1.00 90.50 81 ASP A CA 1
ATOM 600 C C . ASP A 1 81 ? 15.999 -6.383 -17.147 1.00 90.50 81 ASP A C 1
ATOM 602 O O . ASP A 1 81 ? 16.724 -6.959 -17.974 1.00 90.50 81 ASP A O 1
ATOM 606 N N . ILE A 1 82 ? 15.003 -5.579 -17.542 1.00 89.75 82 ILE A N 1
ATOM 607 C CA . ILE A 1 82 ? 14.720 -5.277 -18.953 1.00 89.75 82 ILE A CA 1
ATOM 608 C C . ILE A 1 82 ? 15.892 -4.502 -19.569 1.00 89.75 82 ILE A C 1
ATOM 610 O O . ILE A 1 82 ? 16.351 -4.832 -20.665 1.00 89.75 82 ILE A O 1
ATOM 614 N N . LEU A 1 83 ? 16.398 -3.480 -18.881 1.00 92.31 83 LEU A N 1
ATOM 615 C CA . LEU A 1 83 ? 17.455 -2.604 -19.383 1.00 92.31 83 LEU A CA 1
ATOM 616 C C . LEU A 1 83 ? 18.825 -3.286 -19.428 1.00 92.31 83 LEU A C 1
ATOM 618 O O . LEU A 1 83 ? 19.601 -3.009 -20.342 1.00 92.31 83 LEU A O 1
ATOM 622 N N . GLU A 1 84 ? 19.118 -4.210 -18.517 1.00 92.94 84 GLU A N 1
ATOM 623 C CA . GLU A 1 84 ? 20.290 -5.085 -18.595 1.00 92.94 84 GLU A CA 1
ATOM 624 C C . GLU A 1 84 ? 20.207 -5.985 -19.829 1.00 92.94 84 GLU A C 1
ATOM 626 O O . GLU A 1 84 ? 21.169 -6.077 -20.594 1.00 92.94 84 GLU A O 1
ATOM 631 N N . SER A 1 85 ? 19.026 -6.536 -20.116 1.00 91.81 85 SER A N 1
ATOM 632 C CA . 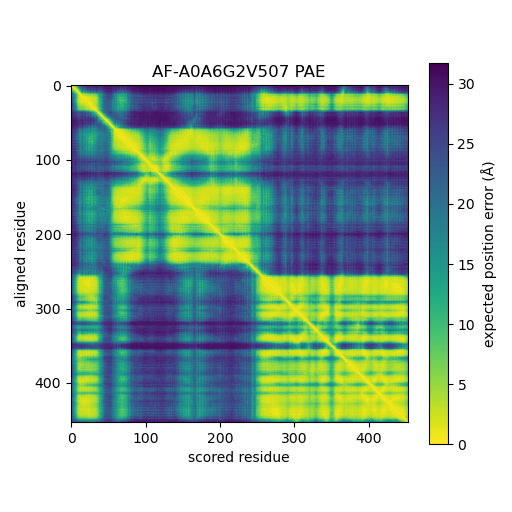SER A 1 85 ? 18.793 -7.299 -21.345 1.00 91.81 85 SER A CA 1
ATOM 633 C C . SER A 1 85 ? 18.984 -6.440 -22.607 1.00 91.81 85 SER A C 1
ATOM 635 O O . SER A 1 85 ? 19.568 -6.903 -23.593 1.00 91.81 85 SER A O 1
ATOM 637 N N . VAL A 1 86 ? 18.546 -5.171 -22.585 1.00 90.75 86 VAL A N 1
ATOM 638 C CA . VAL A 1 86 ? 18.790 -4.203 -23.675 1.00 90.75 86 VAL A CA 1
ATOM 639 C C . VAL A 1 86 ? 20.283 -3.903 -23.814 1.00 90.75 86 VAL A C 1
ATOM 641 O O . VAL A 1 86 ? 20.802 -3.890 -24.930 1.00 90.75 86 VAL A O 1
ATOM 644 N N . ARG A 1 87 ? 20.989 -3.677 -22.701 1.00 90.44 87 ARG A N 1
ATOM 645 C CA . ARG A 1 87 ? 22.433 -3.400 -22.679 1.00 90.44 87 ARG A CA 1
ATOM 646 C C . ARG A 1 87 ? 23.230 -4.557 -23.275 1.00 90.44 87 ARG A C 1
ATOM 648 O O . ARG A 1 87 ? 24.177 -4.318 -24.022 1.00 90.44 87 ARG A O 1
ATOM 655 N N . ASP A 1 88 ? 22.845 -5.789 -22.967 1.00 89.50 88 ASP A N 1
ATOM 656 C CA . ASP A 1 88 ? 23.547 -6.985 -23.425 1.00 89.50 88 ASP A CA 1
ATOM 657 C C . ASP A 1 88 ? 23.266 -7.286 -24.908 1.00 89.50 88 ASP A C 1
ATOM 659 O O . ASP A 1 88 ? 24.108 -7.864 -25.604 1.00 89.50 88 ASP A O 1
ATOM 663 N N . ARG A 1 89 ? 22.105 -6.861 -25.432 1.00 88.69 89 ARG A N 1
ATOM 664 C CA . ARG A 1 89 ? 21.721 -7.038 -26.844 1.00 88.69 89 ARG A CA 1
ATOM 665 C C . ARG A 1 89 ? 21.138 -5.761 -27.469 1.00 88.69 89 ARG A C 1
ATOM 667 O O . ARG A 1 89 ? 19.982 -5.780 -27.910 1.00 88.69 89 ARG A O 1
ATOM 674 N N . PRO A 1 90 ? 21.924 -4.674 -27.600 1.00 87.50 90 PRO A N 1
ATOM 675 C CA . PRO A 1 90 ? 21.390 -3.411 -28.088 1.00 87.50 90 PRO A CA 1
ATOM 676 C C . PRO A 1 90 ? 21.078 -3.484 -29.579 1.00 87.50 90 PRO A C 1
ATOM 678 O O . PRO A 1 90 ? 21.750 -4.182 -30.348 1.00 87.50 90 PRO A O 1
ATOM 681 N N . ASN A 1 91 ? 20.098 -2.699 -30.014 1.00 87.94 91 ASN A N 1
ATOM 682 C CA . ASN A 1 91 ? 19.855 -2.471 -31.427 1.00 87.94 91 ASN A CA 1
ATOM 683 C C . ASN A 1 91 ? 20.865 -1.462 -31.985 1.00 87.94 91 ASN A C 1
ATOM 685 O O . ASN A 1 91 ? 21.309 -0.545 -31.291 1.00 87.94 91 ASN A O 1
ATOM 689 N N . PHE A 1 92 ? 21.241 -1.618 -33.254 1.00 88.12 92 PHE A N 1
ATOM 690 C CA . PHE A 1 92 ? 22.198 -0.720 -33.892 1.00 88.12 92 PHE A CA 1
ATOM 691 C C . PHE A 1 92 ? 21.806 -0.394 -35.316 1.00 88.12 92 PHE A C 1
ATOM 693 O O . PHE A 1 92 ? 21.314 -1.235 -36.067 1.00 88.12 92 PHE A O 1
ATOM 700 N N . ARG A 1 93 ? 22.138 0.829 -35.719 1.00 84.75 93 ARG A N 1
ATOM 701 C CA . ARG A 1 93 ? 22.071 1.257 -37.108 1.00 84.75 93 ARG A CA 1
ATOM 702 C C . ARG A 1 93 ? 23.471 1.295 -37.697 1.00 84.75 93 ARG A C 1
ATOM 704 O O . ARG A 1 93 ? 24.377 1.924 -37.151 1.00 84.75 93 ARG A O 1
ATOM 711 N N . TYR A 1 94 ? 23.636 0.644 -38.840 1.00 84.44 94 TYR A N 1
ATOM 712 C CA . TYR A 1 94 ? 24.858 0.732 -39.626 1.00 84.44 94 TYR A CA 1
ATOM 713 C C . TYR A 1 94 ? 24.731 1.900 -40.598 1.00 84.44 94 TYR A C 1
ATOM 715 O O . TYR A 1 94 ? 23.758 1.999 -41.346 1.00 84.44 94 TYR A O 1
ATOM 723 N N . SER A 1 95 ? 25.709 2.800 -40.577 1.00 82.56 95 SER A N 1
ATOM 724 C CA . SER A 1 95 ? 25.790 3.914 -41.518 1.00 82.56 95 SER A CA 1
ATOM 725 C C . SER A 1 95 ? 27.166 3.937 -42.166 1.00 82.56 95 SER A C 1
ATOM 727 O O . SER A 1 95 ? 28.178 3.667 -41.520 1.00 82.56 95 SER A O 1
ATOM 729 N N . VAL A 1 96 ? 27.215 4.232 -43.462 1.00 84.25 96 VAL A N 1
ATOM 730 C CA . VAL A 1 96 ? 28.484 4.381 -44.177 1.00 84.25 96 VAL A CA 1
ATOM 731 C C . VAL A 1 96 ? 28.919 5.832 -44.043 1.00 84.25 96 VAL A C 1
ATOM 733 O O . VAL A 1 96 ? 28.278 6.722 -44.602 1.00 84.25 96 VAL A O 1
ATOM 736 N N . LYS A 1 97 ? 30.009 6.080 -43.314 1.00 84.19 97 LYS A N 1
ATOM 737 C CA . LYS A 1 97 ? 30.624 7.407 -43.248 1.00 84.19 97 LYS A CA 1
ATOM 738 C C . LYS A 1 97 ? 31.860 7.472 -44.127 1.00 84.19 97 LYS A C 1
ATOM 740 O O . LYS A 1 97 ? 32.667 6.544 -44.183 1.00 84.19 97 LYS A O 1
ATOM 745 N N . ARG A 1 98 ? 32.002 8.610 -44.800 1.00 86.00 98 ARG A N 1
ATOM 746 C CA . ARG A 1 98 ? 33.204 8.975 -45.548 1.00 86.00 98 ARG A CA 1
ATOM 747 C C . ARG A 1 98 ? 34.205 9.588 -44.575 1.00 86.00 98 ARG A C 1
ATOM 749 O O . ARG A 1 98 ? 33.852 10.518 -43.853 1.00 86.00 98 ARG A O 1
ATOM 756 N N . ARG A 1 99 ? 35.434 9.082 -44.556 1.00 86.75 99 ARG A N 1
ATOM 757 C CA . ARG A 1 99 ? 36.552 9.641 -43.784 1.00 86.75 99 ARG A CA 1
ATOM 758 C C . ARG A 1 99 ? 37.806 9.709 -44.642 1.00 86.75 99 ARG A C 1
ATOM 760 O O . ARG A 1 99 ? 37.897 9.044 -45.666 1.00 86.75 99 ARG A O 1
ATOM 767 N N . GLU A 1 100 ? 38.768 10.505 -44.204 1.00 86.31 100 GLU A N 1
ATOM 768 C CA . GLU A 1 100 ? 40.124 10.491 -44.746 1.00 86.31 100 GLU A CA 1
ATOM 769 C C . GLU A 1 100 ? 40.991 9.597 -43.859 1.00 86.31 100 GLU A C 1
ATOM 771 O O . GLU A 1 100 ? 40.986 9.748 -42.636 1.00 86.31 100 GLU A O 1
ATOM 776 N N . SER A 1 101 ? 41.711 8.660 -44.463 1.00 86.81 101 SER A N 1
ATOM 777 C CA . SER A 1 101 ? 42.702 7.822 -43.795 1.00 86.81 101 SER A CA 1
ATOM 778 C C . SER A 1 101 ? 44.089 8.357 -44.133 1.00 86.81 101 SER A C 1
ATOM 780 O O . SER A 1 101 ? 44.425 8.474 -45.307 1.00 86.81 101 SER A O 1
ATOM 782 N N . VAL A 1 102 ? 44.876 8.729 -43.125 1.00 86.00 102 VAL A N 1
ATOM 783 C CA . VAL A 1 102 ? 46.186 9.371 -43.316 1.00 86.00 102 VAL A CA 1
ATOM 784 C C . VAL A 1 102 ? 47.293 8.319 -43.237 1.00 86.00 102 VAL A C 1
ATOM 786 O O . VAL A 1 102 ? 47.333 7.543 -42.286 1.00 86.00 102 VAL A O 1
ATOM 789 N N . GLY A 1 103 ? 48.181 8.277 -44.229 1.00 82.06 103 GLY A N 1
ATOM 790 C CA . GLY A 1 103 ? 49.376 7.425 -44.284 1.00 82.06 103 GLY A CA 1
ATOM 791 C C . GLY A 1 103 ? 49.132 5.932 -44.543 1.00 82.06 103 GLY A C 1
ATOM 792 O O . GLY A 1 103 ? 50.015 5.264 -45.067 1.00 82.06 103 GLY A O 1
ATOM 793 N N . VAL A 1 104 ? 47.951 5.396 -44.218 1.00 84.50 104 VAL A N 1
ATOM 794 C CA . VAL A 1 104 ? 47.582 3.984 -44.433 1.00 84.50 104 VAL A CA 1
ATOM 795 C C . VAL A 1 104 ? 46.143 3.893 -44.931 1.00 84.50 104 VAL A C 1
ATOM 797 O O . VAL A 1 104 ? 45.282 4.642 -44.471 1.00 84.50 104 VAL A O 1
ATOM 800 N N . LEU A 1 105 ? 45.845 2.954 -45.832 1.00 82.31 105 LEU A N 1
ATOM 801 C CA . LEU A 1 105 ? 44.481 2.657 -46.272 1.00 82.31 105 LEU A CA 1
ATOM 802 C C . LEU A 1 105 ? 43.756 1.759 -45.248 1.00 82.31 105 LEU A C 1
ATOM 804 O O . LEU A 1 105 ? 43.843 0.536 -45.310 1.00 82.31 105 LEU A O 1
ATOM 808 N N . ALA A 1 106 ? 43.019 2.360 -44.310 1.00 80.06 106 ALA A N 1
ATOM 809 C CA . ALA A 1 106 ? 42.234 1.638 -43.304 1.00 80.06 106 ALA A CA 1
ATOM 810 C C . ALA A 1 106 ? 40.728 1.659 -43.638 1.00 80.06 106 ALA A C 1
ATOM 812 O O . ALA A 1 106 ? 39.965 2.466 -43.103 1.00 80.06 106 ALA A O 1
ATOM 813 N N . GLY A 1 107 ? 40.287 0.771 -44.535 1.00 81.12 107 GLY A N 1
ATOM 814 C CA . GLY A 1 107 ? 38.875 0.616 -44.918 1.00 81.12 107 GLY A CA 1
ATOM 815 C C . GLY A 1 107 ? 38.664 0.435 -46.422 1.00 81.12 107 GLY A C 1
ATOM 816 O O . GLY A 1 107 ? 39.610 0.213 -47.172 1.00 81.12 107 GLY A O 1
ATOM 817 N N . LYS A 1 108 ? 37.408 0.533 -46.879 1.00 88.06 108 LYS A N 1
ATOM 818 C CA . LYS A 1 108 ? 37.077 0.443 -48.310 1.00 88.06 108 LYS A CA 1
ATOM 819 C C . LYS A 1 108 ? 37.328 1.795 -48.975 1.00 88.06 108 LYS A C 1
ATOM 821 O O . LYS A 1 108 ? 36.714 2.775 -48.578 1.00 88.06 108 LYS A O 1
ATOM 826 N N . LEU A 1 109 ? 38.189 1.863 -49.986 1.00 88.81 109 LEU A N 1
ATOM 827 C CA . LEU A 1 109 ? 38.470 3.109 -50.709 1.00 88.81 109 LEU A CA 1
ATOM 828 C C . LEU A 1 109 ? 37.210 3.647 -51.420 1.00 88.81 109 LEU A C 1
ATOM 830 O O . LEU A 1 109 ? 36.509 2.900 -52.106 1.00 88.81 109 LEU A O 1
ATOM 834 N N . ASP A 1 110 ? 36.937 4.947 -51.285 1.00 89.62 110 ASP A N 1
ATOM 835 C CA . ASP A 1 110 ? 35.963 5.667 -52.111 1.00 89.62 110 ASP A CA 1
ATOM 836 C C . ASP A 1 110 ? 36.623 6.001 -53.457 1.00 89.62 110 ASP A C 1
ATOM 838 O O . ASP A 1 110 ? 37.220 7.064 -53.642 1.00 89.62 110 ASP A O 1
ATOM 842 N N . VAL A 1 111 ? 36.561 5.042 -54.384 1.00 88.19 111 VAL A N 1
ATOM 843 C CA . VAL A 1 111 ? 37.247 5.100 -55.686 1.00 88.19 111 VAL A CA 1
ATOM 844 C C . VAL A 1 111 ? 36.862 6.353 -56.472 1.00 88.19 111 VAL A C 1
ATOM 846 O O . VAL A 1 111 ? 37.729 7.001 -57.048 1.00 88.19 111 VAL A O 1
ATOM 849 N N . ASN A 1 112 ? 35.587 6.748 -56.442 1.00 87.56 112 ASN A N 1
ATOM 850 C CA . ASN A 1 112 ? 35.109 7.916 -57.179 1.00 87.56 112 ASN A CA 1
ATOM 851 C C . ASN A 1 112 ? 35.765 9.202 -56.669 1.00 87.56 112 ASN A C 1
ATOM 853 O O . ASN A 1 112 ? 36.210 10.033 -57.458 1.00 87.56 112 ASN A O 1
ATOM 857 N N . ARG A 1 113 ? 35.870 9.356 -55.344 1.00 85.19 113 ARG A N 1
ATOM 858 C CA . ARG A 1 113 ? 36.496 10.535 -54.736 1.00 85.19 113 ARG A CA 1
ATOM 859 C C . ARG A 1 113 ? 38.015 10.519 -54.865 1.00 85.19 113 ARG A C 1
ATOM 861 O O . ARG A 1 113 ? 38.615 11.580 -54.999 1.00 85.19 113 ARG A O 1
ATOM 868 N N . TRP A 1 114 ? 38.622 9.336 -54.824 1.00 85.50 114 TRP A N 1
ATOM 869 C CA . TRP A 1 114 ? 40.054 9.166 -55.047 1.00 85.50 114 TRP A CA 1
ATOM 870 C C . TRP A 1 114 ? 40.449 9.565 -56.471 1.00 85.50 114 TRP A C 1
ATOM 872 O O . TRP A 1 114 ? 41.322 10.406 -56.647 1.00 85.50 114 TRP A O 1
ATOM 882 N N . VAL A 1 115 ? 39.739 9.051 -57.481 1.00 86.88 115 VAL A N 1
ATOM 883 C CA . VAL A 1 115 ? 39.980 9.384 -58.895 1.00 86.88 115 VAL A CA 1
ATOM 884 C C . VAL A 1 115 ? 39.708 10.866 -59.174 1.00 86.88 115 VAL A C 1
ATOM 886 O O . VAL A 1 115 ? 40.485 11.507 -59.876 1.00 86.88 115 VAL A O 1
ATOM 889 N N . ALA A 1 116 ? 38.658 11.444 -58.578 1.00 83.69 116 ALA A N 1
ATOM 890 C CA . ALA A 1 116 ? 38.326 12.861 -58.744 1.00 83.69 116 ALA A CA 1
ATOM 891 C C . ALA A 1 116 ? 39.365 13.831 -58.148 1.00 83.69 116 ALA A C 1
ATOM 893 O O . ALA A 1 116 ? 39.407 14.988 -58.558 1.00 83.69 116 ALA A O 1
ATOM 894 N N . ARG A 1 117 ? 40.203 13.392 -57.195 1.00 78.75 117 ARG A N 1
ATOM 895 C CA . ARG A 1 117 ? 41.301 14.216 -56.654 1.00 78.75 117 ARG A CA 1
ATOM 896 C C . ARG A 1 117 ? 42.491 14.349 -57.605 1.00 78.75 117 ARG A C 1
ATOM 898 O O . ARG A 1 117 ? 43.309 15.240 -57.405 1.00 78.75 117 ARG A O 1
ATOM 905 N N . GLY A 1 118 ? 42.580 13.513 -58.640 1.00 70.94 118 GLY A N 1
ATOM 906 C CA . GLY A 1 118 ? 43.718 13.510 -59.558 1.00 70.94 118 GLY A CA 1
ATOM 907 C C . GLY A 1 118 ? 45.046 13.164 -58.868 1.00 70.94 118 GLY A C 1
ATOM 908 O O . GLY A 1 118 ? 45.074 12.632 -57.761 1.00 70.94 118 GLY A O 1
ATOM 909 N N . TRP A 1 119 ? 46.164 13.469 -59.531 1.00 69.00 119 TRP A N 1
ATOM 910 C CA . TRP A 1 119 ? 47.533 13.186 -59.066 1.00 69.00 119 TRP A CA 1
ATOM 911 C C . TRP A 1 119 ? 48.056 14.227 -58.062 1.00 69.00 119 TRP A C 1
ATOM 913 O O . TRP A 1 119 ? 49.195 14.684 -58.153 1.00 69.00 119 TRP A O 1
ATOM 923 N N . GLU A 1 120 ? 47.213 14.664 -57.129 1.00 66.75 120 GLU A N 1
ATOM 924 C CA . GLU A 1 120 ? 47.591 15.671 -56.140 1.00 66.75 120 GLU A CA 1
ATOM 925 C C . GLU A 1 120 ? 48.453 15.021 -55.040 1.00 66.75 120 GLU A C 1
ATOM 927 O O . GLU A 1 120 ? 47.951 14.342 -54.143 1.00 66.75 120 GLU A O 1
ATOM 932 N N . VAL A 1 121 ? 49.776 15.194 -55.127 1.00 66.06 121 VAL A N 1
ATOM 933 C CA . VAL A 1 121 ? 50.731 14.631 -54.160 1.00 66.06 121 VAL A CA 1
ATOM 934 C C . VAL A 1 121 ? 50.659 15.431 -52.858 1.00 66.06 121 VAL A C 1
ATOM 936 O O . VAL A 1 121 ? 51.229 16.515 -52.742 1.00 66.06 121 VAL A O 1
ATOM 939 N N . ARG A 1 122 ? 49.945 14.898 -51.861 1.00 66.25 122 ARG A N 1
ATOM 940 C CA . ARG A 1 122 ? 49.903 15.438 -50.493 1.00 66.25 122 ARG A CA 1
ATOM 941 C C . ARG A 1 122 ? 50.717 14.538 -49.569 1.00 66.25 122 ARG A C 1
ATOM 943 O O . ARG A 1 122 ? 50.546 13.324 -49.603 1.00 66.25 122 ARG A O 1
ATOM 950 N N . SER A 1 123 ? 51.582 15.135 -48.747 1.00 75.69 123 SER A N 1
ATOM 951 C CA . SER A 1 123 ? 52.353 14.427 -47.721 1.00 75.69 123 SER A CA 1
ATOM 952 C C . SER A 1 123 ? 51.947 14.923 -46.328 1.00 75.69 123 SER A C 1
ATOM 954 O O . SER A 1 123 ? 52.026 16.131 -46.086 1.00 75.69 123 SER A O 1
ATOM 956 N N . PRO A 1 124 ? 51.514 14.037 -45.414 1.00 79.19 124 PRO A N 1
ATOM 957 C CA . PRO A 1 124 ? 51.300 12.598 -45.611 1.00 79.19 124 PRO A CA 1
ATOM 958 C C . PRO A 1 124 ? 50.131 12.290 -46.570 1.00 79.19 124 PRO A C 1
ATOM 960 O O . PRO A 1 124 ? 49.202 13.089 -46.705 1.00 79.19 124 PRO A O 1
ATOM 963 N N . GLU A 1 125 ? 50.174 11.127 -47.228 1.00 83.06 125 GLU A N 1
ATOM 964 C CA . GLU A 1 125 ? 49.119 10.690 -48.157 1.00 83.06 125 GLU A CA 1
ATOM 965 C C . GLU A 1 125 ? 47.770 10.548 -47.440 1.00 83.06 125 GLU A C 1
ATOM 967 O O . GLU A 1 125 ? 47.702 10.074 -46.305 1.00 83.06 125 GLU A O 1
ATOM 972 N N . THR A 1 126 ? 46.678 10.955 -48.094 1.00 85.81 126 THR A N 1
ATOM 973 C CA . THR A 1 126 ? 45.325 10.916 -47.513 1.00 85.81 126 THR A CA 1
ATOM 974 C C . THR A 1 126 ? 44.347 10.196 -48.428 1.00 85.81 126 THR A C 1
ATOM 976 O O . THR A 1 126 ? 44.044 10.656 -49.525 1.00 85.81 126 THR A O 1
ATOM 979 N N . TYR A 1 127 ? 43.820 9.071 -47.960 1.00 86.94 127 TYR A N 1
ATOM 980 C CA . TYR A 1 127 ? 42.939 8.192 -48.717 1.00 86.94 127 TYR A CA 1
ATOM 981 C C . TYR A 1 127 ? 41.474 8.414 -48.318 1.00 86.94 127 TYR A C 1
ATOM 983 O O . TYR A 1 127 ? 41.132 8.206 -47.150 1.00 86.94 127 TYR A O 1
ATOM 991 N N . PRO A 1 128 ? 40.570 8.775 -49.245 1.00 88.62 128 PRO A N 1
ATOM 992 C CA . PRO A 1 128 ? 39.151 8.850 -48.946 1.00 88.62 128 PRO A CA 1
ATOM 993 C C . PRO A 1 128 ? 38.604 7.426 -48.801 1.00 88.62 128 PRO A C 1
ATOM 995 O O . PRO A 1 128 ? 38.579 6.654 -49.755 1.00 88.62 128 PRO A O 1
ATOM 998 N N . VAL A 1 129 ? 38.161 7.064 -47.602 1.00 90.69 129 VAL A N 1
ATOM 999 C CA . VAL A 1 129 ? 37.644 5.733 -47.274 1.00 90.69 129 VAL A CA 1
ATOM 1000 C C . VAL A 1 129 ? 36.185 5.788 -46.832 1.00 90.69 129 VAL A C 1
ATOM 1002 O O . VAL A 1 129 ? 35.732 6.711 -46.153 1.00 90.69 129 VAL A O 1
ATOM 1005 N N . LEU A 1 130 ? 35.446 4.753 -47.205 1.00 88.69 130 LEU A N 1
ATOM 1006 C CA . LEU A 1 130 ? 34.135 4.397 -46.693 1.00 88.69 130 LEU A CA 1
ATOM 1007 C C . LEU A 1 130 ? 34.328 3.454 -45.507 1.00 88.69 130 LEU A C 1
ATOM 1009 O O . LEU A 1 130 ? 34.806 2.326 -45.660 1.00 88.69 130 LEU A O 1
ATOM 1013 N N . ARG A 1 131 ? 33.930 3.909 -44.320 1.00 85.12 131 ARG A N 1
ATOM 1014 C CA . ARG A 1 131 ? 33.907 3.089 -43.111 1.00 85.12 131 ARG A CA 1
ATOM 1015 C C . ARG A 1 131 ? 32.465 2.882 -42.679 1.00 85.12 131 ARG A C 1
ATOM 1017 O O . ARG A 1 131 ? 31.700 3.837 -42.554 1.00 85.12 131 ARG A O 1
ATOM 1024 N N . VAL A 1 132 ? 32.098 1.625 -42.461 1.00 83.44 132 VAL A N 1
ATOM 1025 C CA . VAL A 1 132 ? 30.825 1.295 -41.822 1.00 83.44 132 VAL A CA 1
ATOM 1026 C C . VAL A 1 132 ? 30.978 1.615 -40.341 1.00 83.44 132 VAL A C 1
ATOM 1028 O O . VAL A 1 132 ? 31.793 1.006 -39.650 1.00 83.44 132 VAL A O 1
ATOM 1031 N N . GLU A 1 133 ? 30.230 2.603 -39.867 1.00 83.50 133 GLU A N 1
ATOM 1032 C CA . GLU A 1 133 ? 30.135 2.934 -38.453 1.00 83.50 133 GLU A CA 1
ATOM 1033 C C . GLU A 1 133 ? 28.838 2.357 -37.889 1.00 83.50 133 GLU A C 1
ATOM 1035 O O . GLU A 1 133 ? 27.752 2.521 -38.458 1.00 83.50 133 GLU A O 1
ATOM 1040 N N . ARG A 1 134 ? 28.974 1.674 -36.754 1.00 84.75 134 ARG A N 1
ATOM 1041 C CA . ARG A 1 134 ? 27.861 1.186 -35.946 1.00 84.75 134 ARG A CA 1
ATOM 1042 C C . ARG A 1 134 ? 27.437 2.315 -35.010 1.00 84.75 134 ARG A C 1
ATOM 1044 O O . ARG A 1 134 ? 28.277 2.848 -34.292 1.00 84.75 134 ARG A O 1
ATOM 1051 N N . SER A 1 135 ? 26.160 2.677 -35.027 1.00 84.56 135 SER A N 1
ATOM 1052 C CA . SER A 1 135 ? 25.591 3.667 -34.114 1.00 84.56 135 SER A CA 1
ATOM 1053 C C . SER A 1 135 ? 24.509 3.033 -33.248 1.00 84.56 135 SER A C 1
ATOM 1055 O O . SER A 1 135 ? 23.621 2.351 -33.756 1.00 84.56 135 SER A O 1
ATOM 1057 N N . SER A 1 136 ? 24.604 3.277 -31.944 1.00 84.50 136 SER A N 1
ATOM 1058 C CA . SER A 1 136 ? 23.602 3.015 -30.897 1.00 84.50 136 SER A CA 1
ATOM 1059 C C . SER A 1 136 ? 22.434 4.007 -30.945 1.00 84.50 136 SER A C 1
ATOM 1061 O O . SER A 1 136 ? 21.472 3.858 -30.193 1.00 84.50 136 SER A O 1
ATOM 1063 N N . ARG A 1 137 ? 22.488 5.019 -31.824 1.00 86.44 137 ARG A N 1
ATOM 1064 C CA . ARG A 1 137 ? 21.435 6.026 -31.963 1.00 86.44 137 ARG A CA 1
ATOM 1065 C C . ARG A 1 137 ? 20.251 5.478 -32.742 1.00 86.44 137 ARG A C 1
ATOM 1067 O O . ARG A 1 137 ? 20.127 5.686 -33.950 1.00 86.44 137 ARG A O 1
ATOM 1074 N N . THR A 1 138 ? 19.420 4.723 -32.041 1.00 89.81 138 THR A N 1
ATOM 1075 C CA . THR A 1 138 ? 18.174 4.167 -32.556 1.00 89.81 138 THR A CA 1
ATOM 1076 C C . THR A 1 138 ? 17.005 4.591 -31.663 1.00 89.81 138 THR A C 1
ATOM 1078 O O . THR A 1 138 ? 17.233 4.812 -30.470 1.00 89.81 138 THR A O 1
ATOM 1081 N N . PRO A 1 139 ? 15.773 4.679 -32.204 1.00 89.31 139 PRO A N 1
ATOM 1082 C CA . PRO A 1 139 ? 14.588 5.009 -31.409 1.00 89.31 139 PRO A CA 1
ATOM 1083 C C . PRO A 1 139 ? 14.387 4.047 -30.234 1.00 89.31 139 PRO A C 1
ATOM 1085 O O . PRO A 1 139 ? 13.991 4.462 -29.153 1.00 89.31 139 PRO A O 1
ATOM 1088 N N . GLU A 1 140 ? 14.743 2.767 -30.401 1.00 91.75 140 GLU A N 1
ATOM 1089 C CA . GLU A 1 140 ? 14.561 1.764 -29.348 1.00 91.75 140 GLU A CA 1
ATOM 1090 C C . GLU A 1 140 ? 15.533 1.971 -28.169 1.00 91.75 140 GLU A C 1
ATOM 1092 O O . GLU A 1 140 ? 15.145 1.843 -27.009 1.00 91.75 140 GLU A O 1
ATOM 1097 N N . ASN A 1 141 ? 16.791 2.342 -28.444 1.00 90.94 141 ASN A N 1
ATOM 1098 C CA . ASN A 1 141 ? 17.764 2.669 -27.393 1.00 90.94 141 ASN A CA 1
ATOM 1099 C C . ASN A 1 141 ? 17.465 4.018 -26.734 1.00 90.94 141 ASN A C 1
ATOM 1101 O O . ASN A 1 141 ? 17.748 4.198 -25.552 1.00 90.94 141 ASN A O 1
ATOM 1105 N N . LEU A 1 142 ? 16.904 4.955 -27.498 1.00 88.88 142 LEU A N 1
ATOM 1106 C CA . LEU A 1 142 ? 16.462 6.246 -26.991 1.00 88.88 142 LEU A CA 1
ATOM 1107 C C . LEU A 1 142 ? 15.279 6.079 -26.027 1.00 88.88 142 LEU A C 1
ATOM 1109 O O . LEU A 1 142 ? 15.299 6.655 -24.944 1.00 88.88 142 LEU A O 1
ATOM 1113 N N . LEU A 1 143 ? 14.310 5.223 -26.369 1.00 87.25 143 LEU A N 1
ATOM 1114 C CA . LEU A 1 143 ? 13.192 4.858 -25.496 1.00 87.25 143 LEU A CA 1
ATOM 1115 C C . LEU A 1 143 ? 13.671 4.174 -24.202 1.00 87.25 143 LEU A C 1
ATOM 1117 O O . LEU A 1 143 ? 13.197 4.498 -23.115 1.00 87.25 143 LEU A O 1
ATOM 1121 N N . ALA A 1 144 ? 14.660 3.278 -24.299 1.00 90.94 144 ALA A N 1
ATOM 1122 C CA . ALA A 1 144 ? 15.291 2.657 -23.133 1.00 90.94 144 ALA A CA 1
ATOM 1123 C C . ALA A 1 144 ? 15.970 3.699 -22.229 1.00 90.94 144 ALA A C 1
ATOM 1125 O O . ALA A 1 144 ? 15.715 3.741 -21.025 1.00 90.94 144 ALA A O 1
ATOM 1126 N N . ALA A 1 145 ? 16.770 4.597 -22.808 1.00 88.75 145 ALA A N 1
ATOM 1127 C CA . ALA A 1 145 ? 17.433 5.663 -22.062 1.00 88.75 145 ALA A CA 1
ATOM 1128 C C . ALA A 1 145 ? 16.426 6.646 -21.426 1.00 88.75 145 ALA A C 1
ATOM 1130 O O . ALA A 1 145 ? 16.635 7.096 -20.300 1.00 88.75 145 ALA A O 1
ATOM 1131 N N . TYR A 1 146 ? 15.309 6.928 -22.106 1.00 84.19 146 TYR A N 1
ATOM 1132 C CA . TYR A 1 146 ? 14.195 7.703 -21.556 1.00 84.19 146 TYR A CA 1
ATOM 1133 C C . TYR A 1 146 ? 13.567 7.017 -20.339 1.00 84.19 146 TYR A C 1
ATOM 1135 O O . TYR A 1 146 ? 13.425 7.655 -19.300 1.00 84.19 146 TYR A O 1
ATOM 1143 N N . SER A 1 147 ? 13.238 5.723 -20.434 1.00 83.88 147 SER A N 1
ATOM 1144 C CA . SER A 1 147 ? 12.629 4.981 -19.318 1.00 83.88 147 SER A CA 1
ATOM 1145 C C . SER A 1 147 ? 13.516 4.959 -18.072 1.00 83.88 147 SER A C 1
ATOM 1147 O O . SER A 1 147 ? 13.021 5.096 -16.955 1.00 83.88 147 SER A O 1
ATOM 1149 N N . LEU A 1 148 ? 14.834 4.868 -18.275 1.00 88.00 148 LEU A N 1
ATOM 1150 C CA . LEU A 1 148 ? 15.823 4.917 -17.209 1.00 88.00 148 LEU A CA 1
ATOM 1151 C C . LEU A 1 148 ? 15.833 6.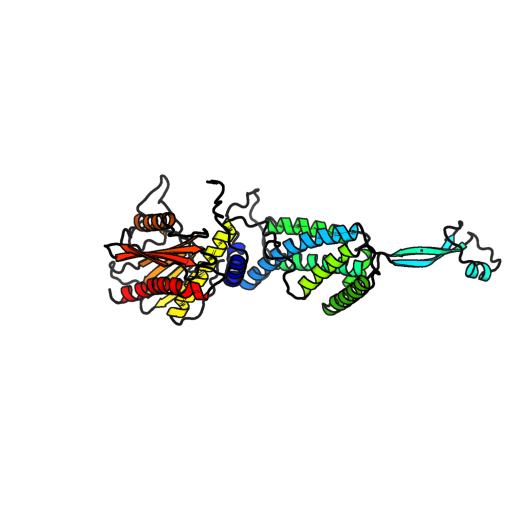298 -16.537 1.00 88.00 148 LEU A C 1
ATOM 1153 O O . LEU A 1 148 ? 15.740 6.382 -15.316 1.00 88.00 148 LEU A O 1
ATOM 1157 N N . LEU A 1 149 ? 15.897 7.380 -17.325 1.00 81.31 149 LEU A N 1
ATOM 1158 C CA . LEU A 1 149 ? 15.866 8.748 -16.798 1.00 81.31 149 LEU A CA 1
ATOM 1159 C C . LEU A 1 149 ? 14.559 9.041 -16.052 1.00 81.31 149 LEU A C 1
ATOM 1161 O O . LEU A 1 149 ? 14.585 9.627 -14.975 1.00 81.31 149 LEU A O 1
ATOM 1165 N N . TRP A 1 150 ? 13.427 8.623 -16.619 1.00 79.12 150 TRP A N 1
ATOM 1166 C CA . TRP A 1 150 ? 12.120 8.777 -15.992 1.00 79.12 150 TRP A CA 1
ATOM 1167 C C . TRP A 1 150 ? 12.074 8.091 -14.625 1.00 79.12 150 TRP A C 1
ATOM 1169 O O . TRP A 1 150 ? 11.630 8.700 -13.658 1.00 79.12 150 TRP A O 1
ATOM 1179 N N . MET A 1 151 ? 12.587 6.860 -14.528 1.00 80.38 151 MET A N 1
ATOM 1180 C CA . MET A 1 151 ? 12.606 6.118 -13.270 1.00 80.38 151 MET A CA 1
ATOM 1181 C C . MET A 1 151 ? 13.499 6.778 -12.214 1.00 80.38 151 MET A C 1
ATOM 1183 O O . MET A 1 151 ? 13.095 6.861 -11.059 1.00 80.38 151 MET A O 1
ATOM 1187 N N . ILE A 1 152 ? 14.679 7.280 -12.600 1.00 83.25 152 ILE A N 1
ATOM 1188 C CA . ILE A 1 152 ? 15.549 8.039 -11.686 1.00 83.25 152 ILE A CA 1
ATOM 1189 C C . ILE A 1 152 ? 14.780 9.230 -11.106 1.00 83.25 152 ILE A C 1
ATOM 1191 O O . ILE A 1 152 ? 14.689 9.366 -9.889 1.00 83.25 152 ILE A O 1
ATOM 1195 N N . LEU A 1 153 ? 14.160 10.040 -11.969 1.00 78.12 153 LEU A N 1
ATOM 1196 C CA . LEU A 1 153 ? 13.418 11.229 -11.546 1.00 78.12 153 LEU A CA 1
ATOM 1197 C C . LEU A 1 153 ? 12.206 10.885 -10.669 1.00 78.12 153 LEU A C 1
ATOM 1199 O O . LEU A 1 153 ? 11.952 11.580 -9.688 1.00 78.12 153 LEU A O 1
ATOM 1203 N N . GLU A 1 154 ? 11.469 9.820 -10.994 1.00 75.50 154 GLU A N 1
ATOM 1204 C CA . GLU A 1 154 ? 10.325 9.367 -10.194 1.00 75.50 154 GLU A CA 1
ATOM 1205 C C . GLU A 1 154 ? 10.773 8.887 -8.807 1.00 75.50 154 GLU A C 1
ATOM 1207 O O . GLU A 1 154 ? 10.154 9.249 -7.807 1.00 75.50 154 GLU A O 1
ATOM 1212 N N . ILE A 1 155 ? 11.858 8.107 -8.716 1.00 81.75 155 ILE A N 1
ATOM 1213 C CA . ILE A 1 155 ? 12.409 7.647 -7.434 1.00 81.75 155 ILE A CA 1
ATOM 1214 C C . ILE A 1 155 ? 12.897 8.842 -6.613 1.00 81.75 155 ILE A C 1
ATOM 1216 O O . ILE A 1 155 ? 12.553 8.931 -5.439 1.00 81.75 155 ILE A O 1
ATOM 1220 N N . GLU A 1 156 ? 13.645 9.776 -7.203 1.00 83.50 156 GLU A N 1
ATOM 1221 C CA . GLU A 1 156 ? 14.147 10.965 -6.504 1.00 83.50 156 GLU A CA 1
ATOM 1222 C C . GLU A 1 156 ? 13.009 11.863 -5.988 1.00 83.50 156 GLU A C 1
ATOM 1224 O O . GLU A 1 156 ? 12.993 12.215 -4.804 1.00 83.50 156 GLU A O 1
ATOM 1229 N N . ASP A 1 157 ? 12.031 12.205 -6.836 1.00 74.19 157 ASP A N 1
ATOM 1230 C CA . ASP A 1 157 ? 10.900 13.066 -6.459 1.00 74.19 157 ASP A CA 1
ATOM 1231 C C . ASP A 1 157 ? 10.025 12.402 -5.385 1.00 74.19 157 ASP A C 1
ATOM 1233 O O . ASP A 1 157 ? 9.718 13.012 -4.354 1.00 74.19 157 ASP A O 1
ATOM 1237 N N . SER A 1 158 ? 9.668 11.129 -5.577 1.00 72.00 158 SER A N 1
ATOM 1238 C CA . SER A 1 158 ? 8.839 10.394 -4.620 1.00 72.00 158 SER A CA 1
ATOM 1239 C C . SER A 1 158 ? 9.568 10.128 -3.300 1.00 72.00 158 SER A C 1
ATOM 1241 O O . SER A 1 158 ? 8.948 10.234 -2.239 1.00 72.00 158 SER A O 1
ATOM 1243 N N . TYR A 1 159 ? 10.881 9.881 -3.325 1.00 81.31 159 TYR A N 1
ATOM 1244 C CA . TYR A 1 159 ? 11.708 9.730 -2.130 1.00 81.31 159 TYR A CA 1
ATOM 1245 C C . TYR A 1 159 ? 11.735 11.016 -1.298 1.00 81.31 159 TYR A C 1
ATOM 1247 O O . TYR A 1 159 ? 11.381 10.978 -0.115 1.00 81.31 159 TYR A O 1
ATOM 1255 N N . ILE A 1 160 ? 12.046 12.162 -1.917 1.00 77.56 160 ILE A N 1
ATOM 1256 C CA . ILE A 1 160 ? 12.068 13.471 -1.244 1.00 77.56 160 ILE A CA 1
ATOM 1257 C C . ILE A 1 160 ? 10.697 13.777 -0.628 1.00 77.56 160 ILE A C 1
ATOM 1259 O O . ILE A 1 160 ? 10.604 14.126 0.550 1.00 77.56 160 ILE A O 1
ATOM 1263 N N . ARG A 1 161 ? 9.616 13.600 -1.398 1.00 69.69 161 ARG A N 1
ATOM 1264 C CA . ARG A 1 161 ? 8.249 13.905 -0.946 1.00 69.69 161 ARG A CA 1
ATOM 1265 C C . ARG A 1 161 ? 7.714 12.930 0.098 1.00 69.69 161 ARG A C 1
ATOM 1267 O O . ARG A 1 161 ? 6.873 13.324 0.902 1.00 69.69 161 ARG A O 1
ATOM 1274 N N . SER A 1 162 ? 8.172 11.678 0.100 1.00 68.81 162 SER A N 1
ATOM 1275 C CA . SER A 1 162 ? 7.777 10.684 1.106 1.00 68.81 162 SER A CA 1
ATOM 1276 C C . SER A 1 162 ? 8.322 11.019 2.498 1.00 68.81 162 SER A C 1
ATOM 1278 O O . SER A 1 162 ? 7.730 10.632 3.507 1.00 68.81 162 SER A O 1
ATOM 1280 N N . GLY A 1 163 ? 9.442 11.749 2.575 1.00 66.69 163 GLY A N 1
ATOM 1281 C CA . GLY A 1 163 ? 10.162 11.989 3.825 1.00 66.69 163 GLY A CA 1
ATOM 1282 C C . GLY A 1 163 ? 10.745 10.712 4.442 1.00 66.69 163 GLY A C 1
ATOM 1283 O O . GLY A 1 163 ? 10.955 10.666 5.656 1.00 66.69 163 GLY A O 1
ATOM 1284 N N . ALA A 1 164 ? 10.969 9.665 3.638 1.00 66.44 164 ALA A N 1
ATOM 1285 C CA . ALA A 1 164 ? 11.596 8.432 4.093 1.00 66.44 164 ALA A CA 1
ATOM 1286 C C . ALA A 1 164 ? 13.028 8.712 4.605 1.00 66.44 164 ALA A C 1
ATOM 1288 O O . ALA A 1 164 ? 13.811 9.369 3.917 1.00 66.44 164 ALA A O 1
ATOM 1289 N N . PRO A 1 165 ? 13.416 8.227 5.803 1.00 67.62 165 PRO A N 1
ATOM 1290 C CA . PRO A 1 165 ? 14.758 8.460 6.329 1.00 67.62 165 PRO A CA 1
ATOM 1291 C C . PRO A 1 165 ? 15.848 7.807 5.455 1.00 67.62 165 PRO A C 1
ATOM 1293 O O . PRO A 1 165 ? 15.678 6.646 5.073 1.00 67.62 165 PRO A O 1
ATOM 1296 N N . PRO A 1 166 ? 17.018 8.443 5.247 1.00 66.25 166 PRO A N 1
ATOM 1297 C CA . PRO A 1 166 ? 18.095 7.879 4.421 1.00 66.25 166 PRO A CA 1
ATOM 1298 C C . PRO A 1 166 ? 18.651 6.532 4.866 1.00 66.25 166 PRO A C 1
ATOM 1300 O O . PRO A 1 166 ? 19.077 5.731 4.044 1.00 66.25 166 PRO A O 1
ATOM 1303 N N . LYS A 1 167 ? 18.616 6.251 6.170 1.00 67.62 167 LYS A N 1
ATOM 1304 C CA . LYS A 1 167 ? 19.068 4.970 6.733 1.00 67.62 167 LYS A CA 1
ATOM 1305 C C . LYS A 1 167 ? 17.963 3.912 6.813 1.00 67.62 167 LYS A C 1
ATOM 1307 O O . LYS A 1 167 ? 18.198 2.836 7.356 1.00 67.62 167 LYS A O 1
ATOM 1312 N N . SER A 1 168 ? 16.752 4.219 6.346 1.00 61.06 168 SER A N 1
ATOM 1313 C CA . SER A 1 168 ? 15.671 3.232 6.288 1.00 61.06 168 SER A CA 1
ATOM 1314 C C . SER A 1 168 ? 15.970 2.163 5.233 1.00 61.06 168 SER A C 1
ATOM 1316 O O . SER A 1 168 ? 16.785 2.372 4.336 1.00 61.06 168 SER A O 1
ATOM 1318 N N . SER A 1 169 ? 15.293 1.017 5.315 1.00 60.41 169 SER A N 1
ATOM 1319 C CA . SER A 1 169 ? 15.370 -0.019 4.279 1.00 60.41 169 SER A CA 1
ATOM 1320 C C . SER A 1 169 ? 14.967 0.515 2.904 1.00 60.41 169 SER A C 1
ATOM 1322 O O . SER A 1 169 ? 15.595 0.162 1.914 1.00 60.41 169 SER A O 1
ATOM 1324 N N . GLU A 1 170 ? 13.967 1.398 2.850 1.00 65.19 170 GLU A N 1
ATOM 1325 C CA . GLU A 1 170 ? 13.507 2.037 1.614 1.00 65.19 170 GLU A CA 1
ATOM 1326 C C . GLU A 1 170 ? 14.534 3.045 1.086 1.00 65.19 170 GLU A C 1
ATOM 1328 O O . GLU A 1 170 ? 14.817 3.051 -0.105 1.00 65.19 170 GLU A O 1
ATOM 1333 N N . GLY A 1 171 ? 15.151 3.842 1.966 1.00 72.12 171 GLY A N 1
ATOM 1334 C CA . GLY A 1 171 ? 16.229 4.761 1.589 1.00 72.12 171 GLY A CA 1
ATOM 1335 C C . GLY A 1 171 ? 17.473 4.027 1.084 1.00 72.12 171 GLY A C 1
ATOM 1336 O O . GLY A 1 171 ? 18.074 4.438 0.092 1.00 72.12 171 GLY A O 1
ATOM 1337 N N . LYS A 1 172 ? 17.823 2.889 1.696 1.00 75.56 172 LYS A N 1
ATOM 1338 C CA . LYS A 1 172 ? 18.914 2.035 1.214 1.00 75.56 172 LYS A CA 1
ATOM 1339 C C . LYS A 1 172 ? 18.575 1.386 -0.128 1.00 75.56 172 LYS A C 1
ATOM 1341 O O . LYS A 1 172 ? 19.387 1.459 -1.036 1.00 75.56 172 LYS A O 1
ATOM 1346 N N . ALA A 1 173 ? 17.379 0.815 -0.272 1.00 78.50 173 ALA A N 1
ATOM 1347 C CA . ALA A 1 173 ? 16.929 0.228 -1.533 1.00 78.50 173 ALA A CA 1
ATOM 1348 C C . ALA A 1 173 ? 16.887 1.267 -2.662 1.00 78.50 173 ALA A C 1
ATOM 1350 O O . ALA A 1 173 ? 17.317 0.978 -3.772 1.00 78.50 173 ALA A O 1
ATOM 1351 N N . ALA A 1 174 ? 16.435 2.489 -2.372 1.00 86.38 174 ALA A N 1
ATOM 1352 C CA . ALA A 1 174 ? 16.509 3.599 -3.313 1.00 86.38 174 ALA A CA 1
ATOM 1353 C C . ALA A 1 174 ? 17.947 3.940 -3.684 1.00 86.38 174 ALA A C 1
ATOM 1355 O O . ALA A 1 174 ? 18.228 4.107 -4.861 1.00 86.38 174 ALA A O 1
ATOM 1356 N N . THR A 1 175 ? 18.854 4.004 -2.708 1.00 89.31 175 THR A N 1
ATOM 1357 C CA . THR A 1 175 ? 20.279 4.254 -2.969 1.00 89.31 175 THR A CA 1
ATOM 1358 C C . THR A 1 175 ? 20.867 3.172 -3.877 1.00 89.31 175 THR A C 1
ATOM 1360 O O . THR A 1 175 ? 21.404 3.494 -4.932 1.00 89.31 175 THR A O 1
ATOM 1363 N N . ASP A 1 176 ? 20.689 1.897 -3.522 1.00 89.06 176 ASP A N 1
ATOM 1364 C CA . ASP A 1 176 ? 21.205 0.752 -4.279 1.00 89.06 176 ASP A CA 1
ATOM 1365 C C . ASP A 1 176 ? 20.620 0.716 -5.710 1.00 89.06 176 ASP A C 1
ATOM 1367 O O . ASP A 1 176 ? 21.332 0.464 -6.686 1.00 89.06 176 ASP A O 1
ATOM 1371 N N . LEU A 1 177 ? 19.322 1.001 -5.860 1.00 89.94 177 LEU A N 1
ATOM 1372 C CA . LEU A 1 177 ? 18.646 1.034 -7.157 1.00 89.94 177 LEU A CA 1
ATOM 1373 C C . LEU A 1 177 ? 19.073 2.240 -8.004 1.00 89.94 177 LEU A C 1
ATOM 1375 O O . LEU A 1 177 ? 19.330 2.077 -9.196 1.00 89.94 177 LEU A O 1
ATOM 1379 N N . LEU A 1 178 ? 19.190 3.431 -7.411 1.00 92.88 178 LEU A N 1
ATOM 1380 C CA . LEU A 1 178 ? 19.687 4.627 -8.096 1.00 92.88 178 LEU A CA 1
ATOM 1381 C C . LEU A 1 178 ? 21.126 4.422 -8.576 1.00 92.88 178 LEU A C 1
ATOM 1383 O O . LEU A 1 178 ? 21.411 4.715 -9.731 1.00 92.88 178 LEU A O 1
ATOM 1387 N N . GLU A 1 179 ? 22.004 3.821 -7.765 1.00 93.69 179 GLU A N 1
ATOM 1388 C CA . GLU A 1 179 ? 23.371 3.477 -8.181 1.00 93.69 179 GLU A CA 1
ATOM 1389 C C . GLU A 1 179 ? 23.389 2.520 -9.385 1.00 93.69 179 GLU A C 1
ATOM 1391 O O . GLU A 1 179 ? 24.174 2.701 -10.322 1.00 93.69 179 GLU A O 1
ATOM 1396 N N . ARG A 1 180 ? 22.502 1.514 -9.405 1.00 93.94 180 ARG A N 1
ATOM 1397 C CA . ARG A 1 180 ? 22.358 0.591 -10.547 1.00 93.94 180 ARG A CA 1
ATOM 1398 C C . ARG A 1 180 ? 21.837 1.302 -11.795 1.00 93.94 180 ARG A C 1
ATOM 1400 O O . ARG A 1 180 ? 22.364 1.075 -12.886 1.00 93.94 180 ARG A O 1
ATOM 1407 N N . LEU A 1 181 ? 20.827 2.158 -11.651 1.00 91.12 181 LEU A N 1
ATOM 1408 C CA . LEU A 1 181 ? 20.269 2.942 -12.753 1.00 91.12 181 LEU A CA 1
ATOM 1409 C C . LEU A 1 181 ? 21.312 3.922 -13.309 1.00 91.12 181 LEU A C 1
ATOM 1411 O O . LEU A 1 181 ? 21.508 3.968 -14.523 1.00 91.12 181 LEU A O 1
ATOM 1415 N N . ASP A 1 182 ? 22.055 4.623 -12.456 1.00 90.69 182 ASP A N 1
ATOM 1416 C CA . ASP A 1 182 ? 23.143 5.519 -12.861 1.00 90.69 182 ASP A CA 1
ATOM 1417 C C . ASP A 1 182 ? 24.271 4.769 -13.573 1.00 90.69 182 ASP A C 1
ATOM 1419 O O . ASP A 1 182 ? 24.765 5.209 -14.619 1.00 90.69 182 ASP A O 1
ATOM 1423 N N . TYR A 1 183 ? 24.652 3.595 -13.061 1.00 91.69 183 TYR A N 1
ATOM 1424 C CA . TYR A 1 183 ? 25.625 2.732 -13.723 1.00 91.69 183 TYR A CA 1
ATOM 1425 C C . TYR A 1 183 ? 25.162 2.335 -15.131 1.00 91.69 183 TYR A C 1
ATOM 1427 O O . TYR A 1 183 ? 25.933 2.422 -16.094 1.00 91.69 183 TYR A O 1
ATOM 1435 N N . LEU A 1 184 ? 23.891 1.948 -15.280 1.00 91.25 184 LEU A N 1
ATOM 1436 C CA . LEU A 1 184 ? 23.304 1.661 -16.585 1.00 91.25 184 LEU A CA 1
ATOM 1437 C C . LEU A 1 184 ? 23.314 2.908 -17.477 1.00 91.25 184 LEU A C 1
ATOM 1439 O O . LEU A 1 184 ? 23.787 2.816 -18.612 1.00 91.25 184 LEU A O 1
ATOM 1443 N N . MET A 1 185 ? 22.903 4.077 -16.976 1.00 87.69 185 MET A N 1
ATOM 1444 C CA . MET A 1 185 ? 22.901 5.350 -17.715 1.00 87.69 185 MET A CA 1
ATOM 1445 C C . MET A 1 185 ? 24.288 5.718 -18.259 1.00 87.69 185 MET A C 1
ATOM 1447 O O . MET A 1 185 ? 24.411 6.285 -19.351 1.00 87.69 185 MET A O 1
ATOM 1451 N N . GLY A 1 186 ? 25.341 5.382 -17.510 1.00 85.62 186 GLY A N 1
ATOM 1452 C CA . GLY A 1 186 ? 26.737 5.580 -17.895 1.00 85.62 186 GLY A CA 1
ATOM 1453 C C . GLY A 1 186 ? 27.232 4.650 -19.008 1.00 85.62 186 GLY A C 1
ATOM 1454 O O . GLY A 1 186 ? 28.287 4.901 -19.595 1.00 85.62 186 GLY A O 1
ATOM 1455 N N . SER A 1 187 ? 26.495 3.590 -19.346 1.00 86.56 187 SER A N 1
ATOM 1456 C CA . SER A 1 187 ? 26.883 2.670 -20.417 1.00 86.56 187 SER A CA 1
ATOM 1457 C C . SER A 1 187 ? 26.884 3.353 -21.795 1.00 86.56 187 SER A C 1
ATOM 1459 O O . SER A 1 187 ? 26.114 4.276 -22.076 1.00 86.56 187 SER A O 1
ATOM 1461 N N . SER A 1 188 ? 27.756 2.895 -22.703 1.00 77.88 188 SER A N 1
ATOM 1462 C CA . SER A 1 188 ? 27.942 3.533 -24.023 1.00 77.88 188 SER A CA 1
ATOM 1463 C C . SER A 1 188 ? 26.675 3.569 -24.893 1.00 77.88 188 SER A C 1
ATOM 1465 O O . SER A 1 188 ? 26.554 4.406 -25.780 1.00 77.88 188 SER A O 1
ATOM 1467 N N . HIS A 1 189 ? 25.712 2.679 -24.642 1.00 82.00 189 HIS A N 1
ATOM 1468 C CA . HIS A 1 189 ? 24.490 2.564 -25.440 1.00 82.00 189 HIS A CA 1
ATOM 1469 C C . HIS A 1 189 ? 23.402 3.561 -25.027 1.00 82.00 189 HIS A C 1
ATOM 1471 O O . HIS A 1 189 ? 22.583 3.927 -25.868 1.00 82.00 189 HIS A O 1
ATOM 1477 N N . PHE A 1 190 ? 23.426 4.031 -23.776 1.00 84.06 190 PHE A N 1
ATOM 1478 C CA . PHE A 1 190 ? 22.461 4.997 -23.242 1.00 84.06 190 PHE A CA 1
ATOM 1479 C C . PHE A 1 190 ? 23.066 6.402 -23.103 1.00 84.06 190 PHE A C 1
ATOM 1481 O O . PHE A 1 190 ? 22.400 7.393 -23.401 1.00 84.06 190 PHE A O 1
ATOM 1488 N N . SER A 1 191 ? 24.355 6.509 -22.766 1.00 81.75 191 SER A N 1
ATOM 1489 C CA . SER A 1 191 ? 25.043 7.802 -22.607 1.00 81.75 191 SER A CA 1
ATOM 1490 C C . SER A 1 191 ? 25.069 8.650 -23.889 1.00 81.75 191 SER A C 1
ATOM 1492 O O . SER A 1 191 ? 24.980 9.879 -23.820 1.00 81.75 191 SER A O 1
ATOM 1494 N N . ASP A 1 192 ? 25.084 8.011 -25.066 1.00 81.50 192 ASP A N 1
ATOM 1495 C CA . ASP A 1 192 ? 25.013 8.673 -26.377 1.00 81.50 192 ASP A CA 1
ATOM 1496 C C . ASP A 1 192 ? 23.729 9.498 -26.594 1.00 81.50 192 ASP A C 1
ATOM 1498 O O . ASP A 1 192 ? 23.722 10.394 -27.450 1.00 81.50 192 ASP A O 1
ATOM 1502 N N . HIS A 1 193 ? 22.680 9.214 -25.811 1.00 82.81 193 HIS A N 1
ATOM 1503 C CA . HIS A 1 193 ? 21.352 9.831 -25.876 1.00 82.81 193 HIS A CA 1
ATOM 1504 C C . HIS A 1 193 ? 21.119 10.910 -24.814 1.00 82.81 193 HIS A C 1
ATOM 1506 O O . HIS A 1 193 ? 20.154 11.661 -24.915 1.00 82.81 193 HIS A O 1
ATOM 1512 N N . GLN A 1 194 ? 22.011 11.085 -23.830 1.00 77.38 194 GLN A N 1
ATOM 1513 C CA . GLN A 1 194 ? 21.809 12.061 -22.744 1.00 77.38 194 GLN A CA 1
ATOM 1514 C C . GLN A 1 194 ? 21.600 13.500 -23.235 1.00 77.38 194 GLN A C 1
ATOM 1516 O O . GLN A 1 194 ? 20.883 14.274 -22.607 1.00 77.38 194 GLN A O 1
ATOM 1521 N N . LYS A 1 195 ? 22.247 13.893 -24.340 1.00 76.06 195 LYS A N 1
ATOM 1522 C CA . LYS A 1 195 ? 22.068 15.237 -24.918 1.00 76.06 195 LYS A CA 1
ATOM 1523 C C . LYS A 1 195 ? 20.684 15.421 -25.530 1.00 76.06 195 LYS A C 1
ATOM 1525 O O . LYS A 1 195 ? 20.141 16.513 -25.435 1.00 76.06 195 LYS A O 1
ATOM 1530 N N . GLU A 1 196 ? 20.162 14.371 -26.152 1.00 75.88 196 GLU A N 1
ATOM 1531 C CA . GLU A 1 196 ? 18.829 14.344 -26.749 1.00 75.88 196 GLU A CA 1
ATOM 1532 C C . GLU A 1 196 ? 17.781 14.364 -25.632 1.00 75.88 196 GLU A C 1
ATOM 1534 O O . GLU A 1 196 ? 16.928 15.242 -25.618 1.00 75.88 196 GLU A O 1
ATOM 1539 N N . LEU A 1 197 ? 17.951 13.528 -24.600 1.00 72.81 197 LEU A N 1
ATOM 1540 C CA . LEU A 1 197 ? 17.074 13.475 -23.421 1.00 72.81 197 LEU A CA 1
ATOM 1541 C C . LEU A 1 197 ? 16.976 14.800 -22.655 1.00 72.81 197 LEU A C 1
ATOM 1543 O O . LEU A 1 197 ? 15.898 15.156 -22.202 1.00 72.81 197 LEU A O 1
ATOM 1547 N N . ARG A 1 198 ? 18.057 15.586 -22.554 1.00 68.75 198 ARG A N 1
ATOM 1548 C CA . ARG A 1 198 ? 18.007 16.927 -21.928 1.00 68.75 198 ARG A CA 1
ATOM 1549 C C . ARG A 1 198 ? 17.166 17.942 -22.706 1.00 68.75 198 ARG A C 1
ATOM 1551 O O . ARG A 1 198 ? 16.813 18.977 -22.153 1.00 68.75 198 ARG A O 1
ATOM 1558 N N . GLN A 1 199 ? 16.913 17.691 -23.989 1.00 64.38 199 GLN A N 1
ATOM 1559 C CA . GLN A 1 199 ? 16.090 18.546 -24.849 1.00 64.38 199 GLN A CA 1
ATOM 1560 C C . GLN A 1 199 ? 14.627 18.085 -24.883 1.00 64.38 199 GLN A C 1
ATOM 1562 O O . GLN A 1 199 ? 13.777 18.782 -25.432 1.00 64.38 199 GLN A O 1
ATOM 1567 N N . ILE A 1 200 ? 14.339 16.932 -24.282 1.00 61.47 200 ILE A N 1
ATOM 1568 C CA . ILE A 1 200 ? 13.033 16.289 -24.260 1.00 61.47 200 ILE A CA 1
ATOM 1569 C C . ILE A 1 200 ? 12.367 16.614 -22.927 1.00 61.47 200 ILE A C 1
ATOM 1571 O O . ILE A 1 200 ? 12.866 16.252 -21.866 1.00 61.47 200 ILE A O 1
ATOM 1575 N N . GLY A 1 201 ? 11.238 17.319 -22.985 1.00 49.53 201 GLY A N 1
ATOM 1576 C CA . GLY A 1 201 ? 10.545 17.811 -21.792 1.00 49.53 201 GLY A CA 1
ATOM 1577 C C . GLY A 1 201 ? 9.059 17.473 -21.717 1.00 49.53 201 GLY A C 1
ATOM 1578 O O . GLY A 1 201 ? 8.388 18.000 -20.834 1.00 49.53 201 GLY A O 1
ATOM 1579 N N . THR A 1 202 ? 8.508 16.656 -22.623 1.00 55.00 202 THR A N 1
ATOM 1580 C CA . THR A 1 202 ? 7.053 16.434 -22.697 1.00 55.00 202 THR A CA 1
ATOM 1581 C C . THR A 1 202 ? 6.666 14.962 -22.839 1.00 55.00 202 THR A C 1
ATOM 1583 O O . THR A 1 202 ? 7.353 14.164 -23.473 1.00 55.00 202 THR A O 1
ATOM 1586 N N . HIS A 1 203 ? 5.520 14.618 -22.246 1.00 56.22 203 HIS A N 1
ATOM 1587 C CA . HIS A 1 203 ? 4.883 13.300 -22.333 1.00 56.22 203 HIS A CA 1
ATOM 1588 C C . HIS A 1 203 ? 4.454 12.949 -23.773 1.00 56.22 203 HIS A C 1
ATOM 1590 O O . HIS A 1 203 ? 4.456 11.782 -24.151 1.00 56.22 203 HIS A O 1
ATOM 1596 N N . GLU A 1 204 ? 4.132 13.959 -24.588 1.00 61.34 204 GLU A N 1
ATOM 1597 C CA . GLU A 1 204 ? 3.758 13.803 -26.003 1.00 61.34 204 GLU A CA 1
ATOM 1598 C C . GLU A 1 204 ? 4.911 13.240 -26.843 1.00 61.34 204 GLU A C 1
ATOM 1600 O O . GLU A 1 204 ? 4.724 12.290 -27.594 1.00 61.34 204 GLU A O 1
ATOM 1605 N N . TRP A 1 205 ? 6.136 13.732 -26.638 1.00 72.19 205 TRP A N 1
ATOM 1606 C CA . TRP A 1 205 ? 7.306 13.220 -27.354 1.00 72.19 205 TRP A CA 1
ATOM 1607 C C . TRP A 1 205 ? 7.588 11.746 -27.029 1.00 72.19 205 TRP A C 1
ATOM 1609 O O . TRP A 1 205 ? 7.953 10.963 -27.905 1.00 72.19 205 TRP A O 1
ATOM 1619 N N . ALA A 1 206 ? 7.413 11.353 -25.763 1.00 68.25 206 ALA A N 1
ATOM 1620 C CA . ALA A 1 206 ? 7.627 9.970 -25.346 1.00 68.25 206 ALA A CA 1
ATOM 1621 C C . ALA A 1 206 ? 6.628 9.027 -26.028 1.00 68.25 206 ALA A C 1
ATOM 1623 O O . ALA A 1 206 ? 6.984 7.901 -26.376 1.00 68.25 206 ALA A O 1
ATOM 1624 N N . GLN A 1 207 ? 5.406 9.508 -26.263 1.00 74.38 207 GLN A N 1
ATOM 1625 C CA . GLN A 1 207 ? 4.385 8.779 -26.999 1.00 74.38 207 GLN A CA 1
ATOM 1626 C C . GLN A 1 207 ? 4.748 8.641 -28.484 1.00 74.38 207 GLN A C 1
ATOM 1628 O O . GLN A 1 207 ? 4.684 7.533 -29.008 1.00 74.38 207 GLN A O 1
ATOM 1633 N N . ASP A 1 208 ? 5.224 9.707 -29.131 1.00 82.81 208 ASP A N 1
ATOM 1634 C CA . ASP A 1 208 ? 5.662 9.656 -30.534 1.00 82.81 208 ASP A CA 1
ATOM 1635 C C . ASP A 1 208 ? 6.795 8.636 -30.745 1.00 82.81 208 ASP A C 1
ATOM 1637 O O . ASP A 1 208 ? 6.781 7.843 -31.691 1.00 82.81 208 ASP A O 1
ATOM 1641 N N . VAL A 1 209 ? 7.778 8.610 -29.836 1.00 85.38 209 VAL A N 1
ATOM 1642 C CA . VAL A 1 209 ? 8.879 7.635 -29.893 1.00 85.38 209 VAL A CA 1
ATOM 1643 C C . VAL A 1 209 ? 8.393 6.220 -29.605 1.00 85.38 209 VAL A C 1
ATOM 1645 O O . VAL A 1 209 ? 8.848 5.279 -30.258 1.00 85.38 209 VAL A O 1
ATOM 1648 N N . LEU A 1 210 ? 7.464 6.045 -28.662 1.00 85.94 210 LEU A N 1
ATOM 1649 C CA . LEU A 1 210 ? 6.847 4.749 -28.385 1.00 85.94 210 LEU A CA 1
ATOM 1650 C C . LEU A 1 210 ? 6.135 4.202 -29.633 1.00 85.94 210 LEU A C 1
ATOM 1652 O O . LEU A 1 210 ? 6.382 3.061 -30.026 1.00 85.94 210 LEU A O 1
ATOM 1656 N N . GLU A 1 211 ? 5.330 5.028 -30.304 1.00 88.62 211 GLU A N 1
ATOM 1657 C CA . GLU A 1 211 ? 4.627 4.674 -31.543 1.00 88.62 211 GLU A CA 1
ATOM 1658 C C . GLU A 1 211 ? 5.607 4.341 -32.684 1.00 88.62 211 GLU A C 1
ATOM 1660 O O . GLU A 1 211 ? 5.418 3.360 -33.418 1.00 88.62 211 GLU A O 1
ATOM 1665 N N . GLU A 1 212 ? 6.708 5.093 -32.814 1.00 91.12 212 GLU A N 1
ATOM 1666 C CA . GLU A 1 212 ? 7.764 4.784 -33.784 1.00 91.12 212 GLU A CA 1
ATOM 1667 C C . GLU A 1 212 ? 8.411 3.417 -33.498 1.00 91.12 212 GLU A C 1
ATOM 1669 O O . GLU A 1 212 ? 8.608 2.611 -34.418 1.00 91.12 212 GLU A O 1
ATOM 1674 N N . VAL A 1 213 ? 8.732 3.127 -32.235 1.00 91.00 213 VAL A N 1
ATOM 1675 C CA . VAL A 1 213 ? 9.331 1.850 -31.824 1.00 91.00 213 VAL A CA 1
ATOM 1676 C C . VAL A 1 213 ? 8.373 0.685 -32.083 1.00 91.00 213 VAL A C 1
ATOM 1678 O O . VAL A 1 213 ? 8.785 -0.324 -32.657 1.00 91.00 213 VAL A O 1
ATOM 1681 N N . GLU A 1 214 ? 7.090 0.828 -31.761 1.00 91.06 214 GLU A N 1
ATOM 1682 C CA . GLU A 1 214 ? 6.053 -0.181 -32.020 1.00 91.06 214 GLU A CA 1
ATOM 1683 C C . GLU A 1 214 ? 5.881 -0.480 -33.517 1.00 91.06 214 GLU A C 1
ATOM 1685 O O . GLU A 1 214 ? 5.822 -1.642 -33.942 1.00 91.06 214 GLU A O 1
ATOM 1690 N N . SER A 1 215 ? 5.877 0.561 -34.351 1.00 91.81 215 SER A N 1
ATOM 1691 C CA . SER A 1 215 ? 5.851 0.426 -35.811 1.00 91.81 215 SER A CA 1
ATOM 1692 C C . SER A 1 215 ? 7.074 -0.342 -36.331 1.00 91.81 215 SER A C 1
ATOM 1694 O O . SER A 1 215 ? 6.982 -1.204 -37.210 1.00 91.81 215 SER A O 1
ATOM 1696 N N . ARG A 1 216 ? 8.252 -0.100 -35.751 1.00 91.88 216 ARG A N 1
ATOM 1697 C CA . ARG A 1 216 ? 9.489 -0.793 -36.138 1.00 91.88 216 ARG A CA 1
ATOM 1698 C C . ARG A 1 216 ? 9.539 -2.241 -35.648 1.00 91.88 216 ARG A C 1
ATOM 1700 O O . ARG A 1 216 ? 10.047 -3.093 -36.385 1.00 91.88 216 ARG A O 1
ATOM 1707 N N . LEU A 1 217 ? 9.000 -2.526 -34.462 1.00 91.12 217 LEU A N 1
ATOM 1708 C CA . LEU A 1 217 ? 8.858 -3.881 -33.918 1.00 91.12 217 LEU A CA 1
ATOM 1709 C C . LEU A 1 217 ? 7.897 -4.720 -34.763 1.00 91.12 217 LEU A C 1
ATOM 1711 O O . LEU A 1 217 ? 8.257 -5.819 -35.189 1.00 91.12 217 LEU A O 1
ATOM 1715 N N . SER A 1 218 ? 6.722 -4.175 -35.088 1.00 89.25 218 SER A N 1
ATOM 1716 C CA . SER A 1 218 ? 5.735 -4.846 -35.948 1.00 89.25 218 SER A CA 1
ATOM 1717 C C . SER A 1 218 ? 6.266 -5.096 -37.364 1.00 89.25 218 SER A C 1
ATOM 1719 O O . SER A 1 218 ? 6.025 -6.159 -37.934 1.00 89.25 218 SER A O 1
ATOM 1721 N N . ALA A 1 219 ? 7.075 -4.178 -37.902 1.00 89.06 219 ALA A N 1
ATOM 1722 C CA . ALA A 1 219 ? 7.745 -4.334 -39.192 1.00 89.06 219 ALA A CA 1
ATOM 1723 C C . ALA A 1 219 ? 8.976 -5.269 -39.173 1.00 89.06 219 ALA A C 1
ATOM 1725 O O . ALA A 1 219 ? 9.625 -5.427 -40.209 1.00 89.06 219 ALA A O 1
ATOM 1726 N N . GLY A 1 220 ? 9.349 -5.850 -38.024 1.00 85.81 220 GLY A N 1
ATOM 1727 C CA . GLY A 1 220 ? 10.491 -6.765 -37.904 1.00 85.81 220 GLY A CA 1
ATOM 1728 C C . GLY A 1 220 ? 11.859 -6.105 -38.120 1.00 85.81 220 GLY A C 1
ATOM 1729 O O . GLY A 1 220 ? 12.807 -6.765 -38.540 1.00 85.81 220 GLY A O 1
ATOM 1730 N N . ARG A 1 221 ? 11.980 -4.794 -37.868 1.00 84.88 221 ARG A N 1
ATOM 1731 C CA . ARG A 1 221 ? 13.210 -4.006 -38.105 1.00 84.88 221 ARG A CA 1
ATOM 1732 C C . ARG A 1 221 ? 14.143 -3.930 -36.889 1.00 84.88 221 ARG A C 1
ATOM 1734 O O . ARG A 1 221 ? 15.110 -3.165 -36.913 1.00 84.88 221 ARG A O 1
ATOM 1741 N N . VAL A 1 222 ? 13.847 -4.690 -35.836 1.00 88.00 222 VAL A N 1
ATOM 1742 C CA . VAL A 1 222 ? 14.557 -4.690 -34.550 1.00 88.00 222 VAL A CA 1
ATOM 1743 C C . VAL A 1 222 ? 15.140 -6.078 -34.305 1.00 88.00 222 VAL A C 1
ATOM 1745 O O . VAL A 1 222 ? 14.408 -7.063 -34.332 1.00 88.00 222 VAL A O 1
ATOM 1748 N N . GLY A 1 223 ? 16.455 -6.162 -34.077 1.00 80.38 223 GLY A N 1
ATOM 1749 C CA . GLY A 1 223 ? 17.145 -7.447 -33.902 1.00 80.38 223 GLY A CA 1
ATOM 1750 C C . GLY A 1 223 ? 16.761 -8.190 -32.616 1.00 80.38 223 GLY A C 1
ATOM 1751 O O . GLY A 1 223 ? 16.542 -9.397 -32.652 1.00 80.38 223 GLY A O 1
ATOM 1752 N N . SER A 1 224 ? 16.627 -7.471 -31.497 1.00 84.62 224 SER A N 1
ATOM 1753 C CA . SER A 1 224 ? 16.293 -8.023 -30.169 1.00 84.62 224 SER A CA 1
ATOM 1754 C C . SER A 1 224 ? 14.817 -7.810 -29.828 1.00 84.62 224 SER A C 1
ATOM 1756 O O . SER A 1 224 ? 14.485 -7.162 -28.838 1.00 84.62 224 SER A O 1
ATOM 1758 N N . ARG A 1 225 ? 13.926 -8.294 -30.698 1.00 87.69 225 ARG A N 1
ATOM 1759 C CA . ARG A 1 225 ? 12.488 -7.991 -30.654 1.00 87.69 225 ARG A CA 1
ATOM 1760 C C . ARG A 1 225 ? 11.853 -8.205 -29.271 1.00 87.69 225 ARG A C 1
ATOM 1762 O O . ARG A 1 225 ? 11.268 -7.266 -28.750 1.00 87.69 225 ARG A O 1
ATOM 1769 N N . GLU A 1 226 ? 12.037 -9.377 -28.667 1.00 87.56 226 GLU A N 1
ATOM 1770 C CA . GLU A 1 226 ? 11.428 -9.741 -27.372 1.00 87.56 226 GLU A CA 1
ATOM 1771 C C . GLU A 1 226 ? 11.805 -8.771 -26.237 1.00 87.56 226 GLU A C 1
ATOM 1773 O O . GLU A 1 226 ? 10.976 -8.396 -25.406 1.00 87.56 226 GLU A O 1
ATOM 1778 N N . THR A 1 227 ? 13.062 -8.320 -26.219 1.00 89.12 227 THR A N 1
ATOM 1779 C CA . THR A 1 227 ? 13.573 -7.400 -25.197 1.00 89.12 227 THR A CA 1
ATOM 1780 C C . THR A 1 227 ? 12.906 -6.030 -25.299 1.00 89.12 227 THR A C 1
ATOM 1782 O O . THR A 1 227 ? 12.481 -5.463 -24.294 1.00 89.12 227 THR A O 1
ATOM 1785 N N . TYR A 1 228 ? 12.779 -5.502 -26.516 1.00 91.06 228 TYR A N 1
ATOM 1786 C CA . TYR A 1 228 ? 12.145 -4.204 -26.735 1.00 91.06 228 TYR A CA 1
ATOM 1787 C C . TYR A 1 228 ? 10.616 -4.272 -26.662 1.00 91.06 228 TYR A C 1
ATOM 1789 O O . TYR A 1 228 ? 10.010 -3.292 -26.250 1.00 91.06 228 TYR A O 1
ATOM 1797 N N . GLU A 1 229 ? 9.991 -5.410 -26.978 1.00 91.25 229 GLU A N 1
ATOM 1798 C CA . GLU A 1 229 ? 8.564 -5.637 -26.698 1.00 91.25 229 GLU A CA 1
ATOM 1799 C C . GLU A 1 229 ? 8.287 -5.573 -25.191 1.00 91.25 229 GLU A C 1
ATOM 1801 O O . GLU A 1 229 ? 7.364 -4.881 -24.771 1.00 91.25 229 GLU A O 1
ATOM 1806 N N . SER A 1 230 ? 9.143 -6.193 -24.371 1.00 88.00 230 SER A N 1
ATOM 1807 C CA . SER A 1 230 ? 9.034 -6.122 -22.905 1.00 88.00 230 SER A CA 1
ATOM 1808 C C . SER A 1 230 ? 9.158 -4.686 -22.382 1.00 88.00 230 SER A C 1
ATOM 1810 O O . SER A 1 230 ? 8.407 -4.278 -21.498 1.00 88.00 230 SER A O 1
ATOM 1812 N N . LEU A 1 231 ? 10.076 -3.898 -22.954 1.00 87.81 231 LEU A N 1
ATOM 1813 C CA . LEU A 1 231 ? 10.242 -2.482 -22.622 1.00 87.81 231 LEU A CA 1
ATOM 1814 C C . LEU A 1 231 ? 9.022 -1.642 -23.030 1.00 87.81 231 LEU A C 1
ATOM 1816 O O . LEU A 1 231 ? 8.538 -0.836 -22.239 1.00 87.81 231 LEU A O 1
ATOM 1820 N N . VAL A 1 232 ? 8.515 -1.832 -24.249 1.00 88.06 232 VAL A N 1
ATOM 1821 C CA . VAL A 1 232 ? 7.320 -1.141 -24.757 1.00 88.06 232 VAL A CA 1
ATOM 1822 C C . VAL A 1 232 ? 6.106 -1.447 -23.886 1.00 88.06 232 VAL A C 1
ATOM 1824 O O . VAL A 1 232 ? 5.396 -0.528 -23.481 1.00 88.06 232 VAL A O 1
ATOM 1827 N N . ASP A 1 233 ? 5.896 -2.716 -23.538 1.00 81.56 233 ASP A N 1
ATOM 1828 C CA . ASP A 1 233 ? 4.799 -3.130 -22.666 1.00 81.56 233 ASP A CA 1
ATOM 1829 C C . ASP A 1 233 ? 4.912 -2.510 -21.271 1.00 81.56 233 ASP A C 1
ATOM 1831 O O . ASP A 1 233 ? 3.904 -2.076 -20.705 1.00 81.56 233 ASP A O 1
ATOM 1835 N N . TRP A 1 234 ? 6.129 -2.434 -20.725 1.00 82.12 234 TRP A N 1
ATOM 1836 C CA . TRP A 1 234 ? 6.389 -1.768 -19.452 1.00 82.12 234 TRP A CA 1
ATOM 1837 C C . TRP A 1 234 ? 6.011 -0.280 -19.528 1.00 82.12 234 TRP A C 1
ATOM 1839 O O . TRP A 1 234 ? 5.199 0.181 -18.728 1.00 82.12 234 TRP A O 1
ATOM 1849 N N . ILE A 1 235 ? 6.500 0.449 -20.541 1.00 75.00 235 ILE A N 1
ATOM 1850 C CA . ILE A 1 235 ? 6.260 1.896 -20.704 1.00 75.00 235 ILE A CA 1
ATOM 1851 C C . ILE A 1 235 ? 4.778 2.188 -20.949 1.00 75.00 235 ILE A C 1
ATOM 1853 O O . ILE A 1 235 ? 4.216 3.095 -20.336 1.00 75.00 235 ILE A O 1
ATOM 1857 N N . ARG A 1 236 ? 4.112 1.401 -21.800 1.00 67.94 236 ARG A N 1
ATOM 1858 C CA . ARG A 1 236 ? 2.689 1.580 -22.114 1.00 67.94 236 ARG A CA 1
ATOM 1859 C C . ARG A 1 236 ? 1.817 1.434 -20.870 1.00 67.94 236 ARG A C 1
ATOM 1861 O O . ARG A 1 236 ? 0.875 2.208 -20.683 1.00 67.94 236 ARG A O 1
ATOM 1868 N N . ARG A 1 237 ? 2.117 0.462 -20.004 1.00 59.81 237 ARG A N 1
ATOM 1869 C CA . ARG A 1 237 ? 1.400 0.308 -18.730 1.00 59.81 237 ARG A CA 1
ATOM 1870 C C . ARG A 1 237 ? 1.616 1.535 -17.845 1.00 59.81 237 ARG A C 1
ATOM 1872 O O . ARG A 1 237 ? 0.632 2.116 -17.399 1.00 59.81 237 ARG A O 1
ATOM 1879 N N . THR A 1 238 ? 2.857 2.006 -17.719 1.00 62.44 238 THR A N 1
ATOM 1880 C CA . THR A 1 238 ? 3.197 3.220 -16.959 1.00 62.44 238 THR A CA 1
ATOM 1881 C C . THR A 1 238 ? 2.430 4.452 -17.455 1.00 62.44 238 THR A C 1
ATOM 1883 O O . THR A 1 238 ? 1.795 5.142 -16.661 1.00 62.44 238 THR A O 1
ATOM 1886 N N . MET A 1 239 ? 2.425 4.710 -18.769 1.00 57.19 239 MET A N 1
ATOM 1887 C CA . MET A 1 239 ? 1.790 5.896 -19.369 1.00 57.19 239 MET A CA 1
ATOM 1888 C C . MET A 1 239 ? 0.257 5.851 -19.331 1.00 57.19 239 MET A C 1
ATOM 1890 O O . MET A 1 239 ? -0.396 6.884 -19.208 1.00 57.19 239 MET A O 1
ATOM 1894 N N . SER A 1 240 ? -0.344 4.662 -19.399 1.00 46.31 240 SER A N 1
ATOM 1895 C CA . SER A 1 240 ? -1.806 4.491 -19.356 1.00 46.31 240 SER A CA 1
ATOM 1896 C C . SER A 1 240 ? -2.390 4.507 -17.939 1.00 46.31 240 SER A C 1
ATOM 1898 O O . SER A 1 240 ? -3.560 4.168 -17.762 1.00 46.31 240 SER A O 1
ATOM 1900 N N . SER A 1 241 ? -1.593 4.863 -16.918 1.00 43.06 241 SER A N 1
ATOM 1901 C CA . SER A 1 241 ? -1.955 4.724 -15.495 1.00 43.06 241 SER A CA 1
ATOM 1902 C C . SER A 1 241 ? -2.431 3.308 -15.129 1.00 43.06 241 SER A C 1
ATOM 1904 O O . SER A 1 241 ? -3.123 3.107 -14.131 1.00 43.06 241 SER A O 1
ATOM 1906 N N . SER A 1 242 ? -2.065 2.316 -15.944 1.00 26.92 242 SER A N 1
ATOM 1907 C CA . SER A 1 242 ? -2.349 0.912 -15.694 1.00 26.92 242 SER A CA 1
ATOM 1908 C C . SER A 1 242 ? -1.196 0.334 -14.878 1.00 26.92 242 SER A C 1
ATOM 1910 O O . SER A 1 242 ? -0.035 0.639 -15.146 1.00 26.92 242 SER A O 1
ATOM 1912 N N . PRO A 1 243 ? -1.456 -0.507 -13.869 1.00 32.22 243 PRO A N 1
ATOM 1913 C CA . PRO A 1 243 ? -0.381 -1.030 -13.045 1.00 32.22 243 PRO A CA 1
ATOM 1914 C C . PRO A 1 243 ? 0.579 -1.864 -13.911 1.00 32.22 243 PRO A C 1
ATOM 1916 O O . PRO A 1 243 ? 0.207 -2.881 -14.497 1.00 32.22 243 PRO A O 1
ATOM 1919 N N . VAL A 1 244 ? 1.831 -1.405 -14.011 1.00 38.72 244 VAL A N 1
ATOM 1920 C CA . VAL A 1 244 ? 2.934 -2.101 -14.707 1.00 38.72 244 VAL A CA 1
ATOM 1921 C C . VAL A 1 244 ? 3.157 -3.486 -14.105 1.00 38.72 244 VAL A C 1
ATOM 1923 O O . VAL A 1 244 ? 3.457 -4.456 -14.802 1.00 38.72 244 VAL A O 1
ATOM 1926 N N . LEU A 1 245 ? 2.936 -3.559 -12.796 1.00 37.84 245 LEU A N 1
ATOM 1927 C CA . LEU A 1 245 ? 3.056 -4.715 -11.931 1.00 37.84 245 LEU A CA 1
ATOM 1928 C C . LEU A 1 245 ? 1.679 -5.380 -11.785 1.00 37.84 245 LEU A C 1
ATOM 1930 O O . LEU A 1 245 ? 0.710 -4.710 -11.434 1.00 37.84 245 LEU A O 1
ATOM 1934 N N . ARG A 1 246 ? 1.560 -6.696 -12.006 1.00 33.12 246 ARG A N 1
ATOM 1935 C CA . ARG A 1 246 ? 0.317 -7.408 -11.646 1.00 33.12 246 ARG A CA 1
ATOM 1936 C C . ARG A 1 246 ? 0.130 -7.450 -10.117 1.00 33.12 246 ARG A C 1
ATOM 1938 O O . ARG A 1 246 ? 1.088 -7.320 -9.353 1.00 33.12 246 ARG A O 1
ATOM 1945 N N . ALA A 1 247 ? -1.095 -7.670 -9.640 1.00 32.94 247 ALA A N 1
ATOM 1946 C CA . ALA A 1 247 ? -1.331 -7.954 -8.222 1.00 32.94 247 ALA A CA 1
ATOM 1947 C C . ALA A 1 247 ? -0.569 -9.239 -7.821 1.00 32.94 247 ALA A C 1
ATOM 1949 O O . ALA A 1 247 ? -0.804 -10.294 -8.403 1.00 32.94 247 ALA A O 1
ATOM 1950 N N . GLY A 1 248 ? 0.379 -9.132 -6.882 1.00 34.84 248 GLY A N 1
ATOM 1951 C CA . GLY A 1 248 ? 1.325 -10.204 -6.509 1.00 34.84 248 GLY A CA 1
ATOM 1952 C C . GLY A 1 248 ? 2.693 -10.140 -7.208 1.00 34.84 248 GLY A C 1
ATOM 1953 O O . GLY A 1 248 ? 3.625 -10.808 -6.788 1.00 34.84 248 GLY A O 1
ATOM 1954 N N . GLU A 1 249 ? 2.814 -9.308 -8.242 1.00 34.81 249 GLU A N 1
ATOM 1955 C CA . GLU A 1 249 ? 4.047 -8.984 -8.973 1.00 34.81 249 GLU A CA 1
ATOM 1956 C C . GLU A 1 249 ? 4.650 -7.642 -8.523 1.00 34.81 249 GLU A C 1
ATOM 1958 O O . GLU A 1 249 ? 5.804 -7.359 -8.847 1.00 34.81 249 GLU A O 1
ATOM 1963 N N . ILE A 1 250 ? 3.865 -6.808 -7.822 1.00 39.47 250 ILE A N 1
ATOM 1964 C CA . ILE A 1 250 ? 4.412 -5.936 -6.782 1.00 39.47 250 ILE A CA 1
ATOM 1965 C C . ILE A 1 250 ? 4.894 -6.912 -5.729 1.00 39.47 250 ILE A C 1
ATOM 1967 O O . ILE A 1 250 ? 4.111 -7.417 -4.918 1.00 39.47 250 ILE A O 1
ATOM 1971 N N . GLU A 1 251 ? 6.170 -7.245 -5.815 1.00 38.50 251 GLU A N 1
ATOM 1972 C CA . GLU A 1 251 ? 6.840 -7.886 -4.717 1.00 38.50 251 GLU A CA 1
ATOM 1973 C C . GLU A 1 251 ? 6.864 -6.813 -3.626 1.00 38.50 251 GLU A C 1
ATOM 1975 O O . GLU A 1 251 ? 7.708 -5.923 -3.581 1.00 38.50 251 GLU A O 1
ATOM 1980 N N . TRP A 1 252 ? 5.825 -6.836 -2.791 1.00 46.22 252 TRP A N 1
ATOM 1981 C CA . TRP A 1 252 ? 5.750 -6.161 -1.507 1.00 46.22 252 TRP A CA 1
ATOM 1982 C C . TRP A 1 252 ? 6.826 -6.779 -0.594 1.00 46.22 252 TRP A C 1
ATOM 1984 O O . TRP A 1 252 ? 6.523 -7.254 0.493 1.00 46.22 252 TRP A O 1
ATOM 1994 N N . LEU A 1 253 ? 8.079 -6.829 -1.059 1.00 37.31 253 LEU A N 1
ATOM 1995 C CA . LEU A 1 253 ? 9.259 -7.483 -0.482 1.00 37.31 253 LEU A CA 1
ATOM 1996 C C . LEU A 1 253 ? 9.527 -7.059 0.963 1.00 37.31 253 LEU A C 1
ATOM 1998 O O . LEU A 1 253 ? 10.319 -7.678 1.665 1.00 37.31 253 LEU A O 1
ATOM 2002 N N . PHE A 1 254 ? 8.857 -6.000 1.403 1.00 40.88 254 PHE A N 1
ATOM 2003 C CA . PHE A 1 254 ? 8.959 -5.403 2.721 1.00 40.88 254 PHE A CA 1
ATOM 2004 C C . PHE A 1 254 ? 7.817 -5.800 3.668 1.00 40.88 254 PHE A C 1
ATOM 2006 O O . PHE A 1 254 ? 7.802 -5.346 4.808 1.00 40.88 254 PHE A O 1
ATOM 2013 N N . TYR A 1 255 ? 6.870 -6.631 3.227 1.00 50.03 255 TYR A N 1
ATOM 2014 C CA . TYR A 1 255 ? 5.647 -6.933 3.960 1.00 50.03 255 TYR A CA 1
ATOM 2015 C C . TYR A 1 255 ? 5.465 -8.443 4.147 1.00 50.03 255 TYR A C 1
ATOM 2017 O O . TYR A 1 255 ? 5.136 -9.185 3.222 1.00 50.03 255 TYR A O 1
ATOM 2025 N N . ASP A 1 256 ? 5.685 -8.894 5.381 1.00 48.56 256 ASP A N 1
ATOM 2026 C CA . ASP A 1 256 ? 5.304 -10.229 5.838 1.00 48.56 256 ASP A CA 1
ATOM 2027 C C . ASP A 1 256 ? 3.797 -10.269 6.200 1.00 48.56 256 ASP A C 1
ATOM 2029 O O . ASP A 1 256 ? 3.046 -9.318 5.963 1.00 48.56 256 ASP A O 1
ATOM 2033 N N . SER A 1 257 ? 3.320 -11.369 6.790 1.00 57.75 257 SER A N 1
ATOM 2034 C CA . SER A 1 257 ? 1.926 -11.508 7.247 1.00 57.75 257 SER A CA 1
ATOM 2035 C C . SER A 1 257 ? 1.453 -10.407 8.217 1.00 57.75 257 SER A C 1
ATOM 2037 O O . SER A 1 257 ? 0.245 -10.251 8.411 1.00 57.75 257 SER A O 1
ATOM 2039 N N . SER A 1 258 ? 2.363 -9.649 8.844 1.00 62.94 258 SER A N 1
ATOM 2040 C CA . SER A 1 258 ? 2.002 -8.516 9.709 1.00 62.94 258 SER A CA 1
ATOM 2041 C C . SER A 1 258 ? 1.360 -7.381 8.918 1.00 62.94 258 SER A C 1
ATOM 2043 O O . SER A 1 258 ? 0.358 -6.837 9.369 1.00 62.94 258 SER A O 1
ATOM 2045 N N . PHE A 1 259 ? 1.832 -7.089 7.701 1.00 70.94 259 PHE A N 1
ATOM 2046 C CA . PHE A 1 259 ? 1.256 -6.031 6.870 1.00 70.94 259 PHE A CA 1
ATOM 2047 C C . PHE A 1 259 ? -0.188 -6.319 6.517 1.00 70.94 259 PHE A C 1
ATOM 2049 O O . PHE A 1 259 ? -1.042 -5.455 6.648 1.00 70.94 259 PHE A O 1
ATOM 2056 N N . ASP A 1 260 ? -0.457 -7.538 6.063 1.00 73.38 260 ASP A N 1
ATOM 2057 C CA . ASP A 1 260 ? -1.794 -7.972 5.688 1.00 73.38 260 ASP A CA 1
ATOM 2058 C C . ASP A 1 260 ? -2.726 -7.919 6.911 1.00 73.38 260 ASP A C 1
ATOM 2060 O O . ASP A 1 260 ? -3.871 -7.474 6.813 1.00 73.38 260 ASP A O 1
ATOM 2064 N N . THR A 1 261 ? -2.207 -8.282 8.086 1.00 80.88 261 THR A N 1
ATOM 2065 C CA . THR A 1 261 ? -2.920 -8.151 9.362 1.00 80.88 261 THR A CA 1
ATOM 2066 C C . THR A 1 261 ? -3.231 -6.682 9.676 1.00 80.88 261 THR A C 1
ATOM 2068 O O . THR A 1 261 ? -4.395 -6.339 9.869 1.00 80.88 261 THR A O 1
ATOM 2071 N N . THR A 1 262 ? -2.242 -5.787 9.614 1.00 82.25 262 THR A N 1
ATOM 2072 C CA . THR A 1 262 ? -2.424 -4.341 9.819 1.00 82.25 262 THR A CA 1
ATOM 2073 C C . THR A 1 262 ? -3.346 -3.714 8.773 1.00 82.25 262 THR A C 1
ATOM 2075 O O . THR A 1 262 ? -4.182 -2.877 9.099 1.00 82.25 262 THR A O 1
ATOM 2078 N N . LEU A 1 263 ? -3.233 -4.110 7.506 1.00 84.31 263 LEU A N 1
ATOM 2079 C CA . LEU A 1 263 ? -4.102 -3.656 6.426 1.00 84.31 263 LEU A CA 1
ATOM 2080 C C . LEU A 1 263 ? -5.555 -4.022 6.735 1.00 84.31 263 LEU A C 1
ATOM 2082 O O . LEU A 1 263 ? -6.443 -3.194 6.546 1.00 84.31 263 LEU A O 1
ATOM 2086 N N . PHE A 1 264 ? -5.797 -5.232 7.245 1.00 90.62 264 PHE A N 1
ATOM 2087 C CA . PHE A 1 264 ? -7.127 -5.649 7.674 1.00 90.62 264 PHE A CA 1
ATOM 2088 C C . PHE A 1 264 ? -7.627 -4.859 8.887 1.00 90.62 264 PHE A C 1
ATOM 2090 O O . PHE A 1 264 ? -8.785 -4.447 8.896 1.00 90.62 264 PHE A O 1
ATOM 2097 N N . GLU A 1 265 ? -6.771 -4.594 9.874 1.00 90.88 265 GLU A N 1
ATOM 2098 C CA . GLU A 1 265 ? -7.105 -3.766 11.039 1.00 90.88 265 GLU A CA 1
ATOM 2099 C C . GLU A 1 265 ? -7.481 -2.331 10.634 1.00 90.88 265 GLU A C 1
ATOM 2101 O O . GLU A 1 265 ? -8.519 -1.820 11.057 1.00 90.88 265 GLU A O 1
ATOM 2106 N N . LEU A 1 266 ? -6.682 -1.690 9.773 1.00 89.56 266 LEU A N 1
ATOM 2107 C CA . LEU A 1 266 ? -6.938 -0.337 9.264 1.00 89.56 266 LEU A CA 1
ATOM 2108 C C . LEU A 1 266 ? -8.184 -0.283 8.377 1.00 89.56 266 LEU A C 1
ATOM 2110 O O . LEU A 1 266 ? -8.959 0.670 8.448 1.00 89.56 266 LEU A O 1
ATOM 2114 N N . TRP A 1 267 ? -8.402 -1.308 7.556 1.00 93.31 267 TRP A N 1
ATOM 2115 C CA . TRP A 1 267 ? -9.626 -1.425 6.774 1.00 93.31 267 TRP A CA 1
ATOM 2116 C C . TRP A 1 267 ? -10.856 -1.558 7.683 1.00 93.31 267 TRP A C 1
ATOM 2118 O O . TRP A 1 267 ? -11.838 -0.845 7.482 1.00 93.31 267 TRP A O 1
ATOM 2128 N N . CYS A 1 268 ? -10.788 -2.394 8.726 1.00 95.50 268 CYS A N 1
ATOM 2129 C CA . CYS A 1 268 ? -11.861 -2.535 9.711 1.00 95.50 268 CYS A CA 1
ATOM 2130 C C . CYS A 1 268 ? -12.126 -1.227 10.466 1.00 95.50 268 CYS A C 1
ATOM 2132 O O . CYS A 1 268 ? -13.284 -0.879 10.679 1.00 95.50 268 CYS A O 1
ATOM 2134 N N . LEU A 1 269 ? -11.077 -0.480 10.832 1.00 94.50 269 LEU A N 1
ATOM 2135 C CA . LEU A 1 269 ? -11.203 0.843 11.446 1.00 94.50 269 LEU A CA 1
ATOM 2136 C C . LEU A 1 269 ? -12.050 1.785 10.575 1.00 94.50 269 LEU A C 1
ATOM 2138 O O . LEU A 1 269 ? -12.949 2.447 11.090 1.00 94.50 269 LEU A O 1
ATOM 2142 N N . ILE A 1 270 ? -11.780 1.836 9.265 1.00 92.19 270 ILE A N 1
ATOM 2143 C CA . ILE A 1 270 ? -12.564 2.643 8.317 1.00 92.19 270 ILE A CA 1
ATOM 2144 C C . ILE A 1 270 ? -13.985 2.110 8.191 1.00 92.19 270 ILE A C 1
ATOM 2146 O O . ILE A 1 270 ? -14.927 2.882 8.303 1.00 92.19 270 ILE A O 1
ATOM 2150 N N . ALA A 1 271 ? -14.152 0.802 7.997 1.00 95.06 271 ALA A N 1
ATOM 2151 C CA . ALA A 1 271 ? -15.467 0.201 7.802 1.00 95.06 271 ALA A CA 1
ATOM 2152 C C . ALA A 1 271 ? -16.400 0.451 9.001 1.00 95.06 271 ALA A C 1
ATOM 2154 O O . ALA A 1 271 ? -17.563 0.816 8.818 1.00 95.06 271 ALA A O 1
ATOM 2155 N N . VAL A 1 272 ? -15.890 0.310 10.228 1.00 96.25 272 VAL A N 1
ATOM 2156 C CA . VAL A 1 272 ? -16.643 0.614 11.453 1.00 96.25 272 VAL A CA 1
ATOM 2157 C C . VAL A 1 272 ? -16.914 2.114 11.566 1.00 96.25 272 VAL A C 1
ATOM 2159 O O . VAL A 1 272 ? -18.060 2.496 11.797 1.00 96.25 272 VAL A O 1
ATOM 2162 N N . GLY A 1 273 ? -15.897 2.961 11.371 1.00 94.56 273 GLY A N 1
ATOM 2163 C CA . GLY A 1 273 ? -16.043 4.417 11.449 1.00 94.56 273 GLY A CA 1
ATOM 2164 C C . GLY A 1 273 ? -17.074 4.966 10.462 1.00 94.56 273 GLY A C 1
ATOM 2165 O O . GLY A 1 273 ? -17.973 5.703 10.859 1.00 94.56 273 GLY A O 1
ATOM 2166 N N . ASP A 1 274 ? -17.011 4.536 9.202 1.00 93.62 274 ASP A N 1
ATOM 2167 C CA . ASP A 1 274 ? -17.953 4.925 8.150 1.00 93.62 274 ASP A CA 1
ATOM 2168 C C . ASP A 1 274 ? -19.383 4.492 8.488 1.00 93.62 274 ASP A C 1
ATOM 2170 O O . ASP A 1 274 ? -20.321 5.273 8.324 1.00 93.62 274 ASP A O 1
ATOM 2174 N N . THR A 1 275 ? -19.554 3.272 9.007 1.00 96.06 275 THR A N 1
ATOM 2175 C CA . THR A 1 275 ? -20.878 2.749 9.372 1.00 96.06 275 THR A CA 1
ATOM 2176 C C . THR A 1 275 ? -21.477 3.516 10.554 1.00 96.06 275 THR A C 1
ATOM 2178 O O . THR A 1 275 ? -22.662 3.850 10.528 1.00 96.06 275 THR A O 1
ATOM 2181 N N . VAL A 1 276 ? -20.675 3.853 11.572 1.00 96.44 276 VAL A N 1
ATOM 2182 C CA . VAL A 1 276 ? -21.123 4.675 12.712 1.00 96.44 276 VAL A CA 1
ATOM 2183 C C . VAL A 1 276 ? -21.458 6.099 12.259 1.00 96.44 276 VAL A C 1
ATOM 2185 O O . VAL A 1 276 ? -22.542 6.589 12.574 1.00 96.44 276 VAL A O 1
ATOM 2188 N N . SER A 1 277 ? -20.593 6.745 11.467 1.00 94.56 277 SER A N 1
ATOM 2189 C CA . SER A 1 277 ? -20.870 8.068 10.883 1.00 94.56 277 SER A CA 1
ATOM 2190 C C . SER A 1 277 ? -22.170 8.069 10.080 1.00 94.56 277 SER A C 1
ATOM 2192 O O . SER A 1 277 ? -23.004 8.954 10.263 1.00 94.56 277 SER A O 1
ATOM 2194 N N . GLN A 1 278 ? -22.385 7.053 9.238 1.00 94.75 278 GLN A N 1
ATOM 2195 C CA . GLN A 1 278 ? -23.602 6.929 8.442 1.00 94.75 278 GLN A CA 1
ATOM 2196 C C . GLN A 1 278 ? -24.846 6.755 9.321 1.00 94.75 278 GLN A C 1
ATOM 2198 O O . GLN A 1 278 ? -25.860 7.406 9.074 1.00 94.75 278 GLN A O 1
ATOM 2203 N N . MET A 1 279 ? -24.770 5.919 10.360 1.00 95.00 279 MET A N 1
ATOM 2204 C CA . MET A 1 279 ? -25.871 5.697 11.302 1.00 95.00 279 MET A CA 1
ATOM 2205 C C . MET A 1 279 ? -26.250 6.971 12.066 1.00 95.00 279 MET A C 1
ATOM 2207 O O . MET A 1 279 ? -27.429 7.225 12.298 1.00 95.00 279 MET A O 1
ATOM 2211 N N . LEU A 1 280 ? -25.259 7.796 12.407 1.00 94.56 280 LEU A N 1
ATOM 2212 C CA . LEU A 1 280 ? -25.452 9.077 13.086 1.00 94.56 280 LEU A CA 1
ATOM 2213 C C . LEU A 1 280 ? -25.745 10.243 12.128 1.00 94.56 280 LEU A C 1
ATOM 2215 O O . LEU A 1 280 ? -25.919 11.370 12.589 1.00 94.56 280 LEU A O 1
ATOM 2219 N N . CYS A 1 281 ? -25.801 9.995 10.813 1.00 93.19 281 CYS A N 1
ATOM 2220 C CA . CYS A 1 281 ? -25.932 11.026 9.777 1.00 93.19 281 CYS A CA 1
ATOM 2221 C C . CYS A 1 281 ? -24.862 12.135 9.885 1.00 93.19 281 CYS A C 1
ATOM 2223 O O . CYS A 1 281 ? -25.153 13.308 9.655 1.00 93.19 281 CYS A O 1
ATOM 2225 N N . GLN A 1 282 ? -23.632 11.768 10.256 1.00 89.75 282 GLN A N 1
ATOM 2226 C CA . GLN A 1 282 ? -22.486 12.673 10.367 1.00 8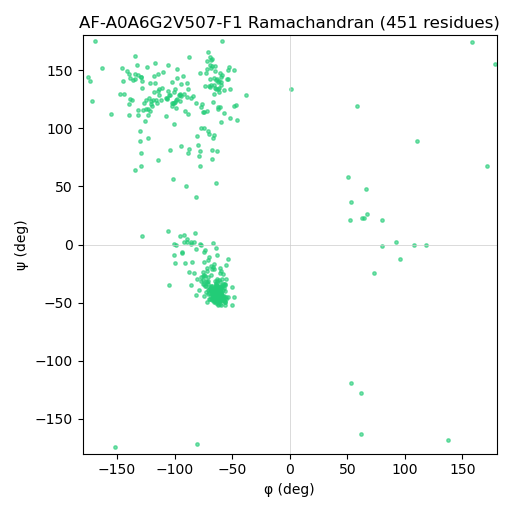9.75 282 GLN A CA 1
ATOM 2227 C C . GLN A 1 282 ? -21.514 12.472 9.203 1.00 89.75 282 GLN A C 1
ATOM 2229 O O . GLN A 1 282 ? -21.429 11.388 8.620 1.00 89.75 282 GLN A O 1
ATOM 2234 N N . ASP A 1 283 ? -20.756 13.521 8.882 1.00 81.50 283 ASP A N 1
ATOM 2235 C CA . ASP A 1 283 ? -19.769 13.467 7.810 1.00 81.50 283 ASP A CA 1
ATOM 2236 C C . ASP A 1 283 ? -18.697 12.407 8.076 1.00 81.50 283 ASP A C 1
ATOM 2238 O O . ASP A 1 283 ? -18.294 12.118 9.211 1.00 81.50 283 ASP A O 1
ATOM 2242 N N . ARG A 1 284 ? -18.205 11.829 6.981 1.00 76.06 284 ARG A N 1
ATOM 2243 C CA . ARG A 1 284 ? -17.092 10.890 7.015 1.00 76.06 284 ARG A CA 1
ATOM 2244 C C . ARG A 1 284 ? -15.821 11.617 7.446 1.00 76.06 284 ARG A C 1
ATOM 2246 O O . ARG A 1 284 ? -15.377 12.551 6.781 1.00 76.06 284 ARG A O 1
ATOM 2253 N N . GLN A 1 285 ? -15.206 11.150 8.526 1.00 72.69 285 GLN A N 1
ATOM 2254 C CA . GLN A 1 285 ? -13.892 11.613 8.966 1.00 72.69 285 GLN A CA 1
ATOM 2255 C C . GLN A 1 285 ? -12.806 10.711 8.366 1.00 72.69 285 GLN A C 1
ATOM 2257 O O . GLN A 1 285 ? -13.007 9.510 8.216 1.00 72.69 285 GLN A O 1
ATOM 2262 N N . ILE A 1 286 ? -11.649 11.280 8.025 1.00 69.88 286 ILE A N 1
ATOM 2263 C CA . ILE A 1 286 ? -10.453 10.504 7.676 1.00 69.88 286 ILE A CA 1
ATOM 2264 C C . ILE A 1 286 ? -9.477 10.638 8.852 1.00 69.88 286 ILE A C 1
ATOM 2266 O O . ILE A 1 286 ? -8.961 11.738 9.066 1.00 69.88 286 ILE A O 1
ATOM 2270 N N . PRO A 1 287 ? -9.235 9.565 9.626 1.00 69.69 287 PRO A N 1
ATOM 2271 C CA . PRO A 1 287 ? -8.299 9.601 10.745 1.00 69.69 287 PRO A CA 1
ATOM 2272 C C . PRO A 1 287 ? -6.877 9.984 10.313 1.00 69.69 287 PRO A C 1
ATOM 2274 O O . PRO A 1 287 ? -6.410 9.575 9.251 1.00 69.69 287 PRO A O 1
ATOM 2277 N N . ASP A 1 288 ? -6.148 10.709 11.165 1.00 65.88 288 ASP A N 1
ATOM 2278 C CA . ASP A 1 288 ? -4.715 10.965 10.969 1.00 65.88 288 ASP A CA 1
ATOM 2279 C C . ASP A 1 288 ? -3.870 10.034 11.848 1.00 65.88 288 ASP A C 1
ATOM 2281 O O . ASP A 1 288 ? -3.701 10.259 13.052 1.00 65.88 288 ASP A O 1
ATOM 2285 N N . MET A 1 289 ? -3.286 9.003 11.233 1.00 67.00 289 MET A N 1
ATOM 2286 C CA . MET A 1 289 ? -2.495 7.985 11.939 1.00 67.00 289 MET A CA 1
ATOM 2287 C C . MET A 1 289 ? -1.101 8.464 12.376 1.00 67.00 289 MET A C 1
ATOM 2289 O O . MET A 1 289 ? -0.408 7.748 13.108 1.00 67.00 289 MET A O 1
ATOM 2293 N N . ARG A 1 290 ? -0.685 9.679 11.983 1.00 53.84 290 ARG A N 1
ATOM 2294 C CA . ARG A 1 290 ? 0.573 10.296 12.446 1.00 53.84 290 ARG A CA 1
ATOM 2295 C C . ARG A 1 290 ? 0.492 10.729 13.907 1.00 53.84 290 ARG A C 1
ATOM 2297 O O . ARG A 1 290 ? 1.518 10.872 14.572 1.00 53.84 290 ARG A O 1
ATOM 2304 N N . THR A 1 291 ? -0.722 10.945 14.409 1.00 54.81 291 THR A N 1
ATOM 2305 C CA . THR A 1 291 ? -0.970 11.347 15.794 1.00 54.81 291 THR A CA 1
ATOM 2306 C C . THR A 1 291 ? -0.635 10.214 16.773 1.00 54.81 291 THR A C 1
ATOM 2308 O O . THR A 1 291 ? -0.531 9.047 16.398 1.00 54.81 291 THR A O 1
ATOM 2311 N N . SER A 1 292 ? -0.385 10.546 18.047 1.00 58.94 292 SER A N 1
ATOM 2312 C CA . SER A 1 292 ? -0.095 9.556 19.100 1.00 58.94 292 SER A CA 1
ATOM 2313 C C . SER A 1 292 ? -1.118 8.413 19.087 1.00 58.94 292 SER A C 1
ATOM 2315 O O . SER A 1 292 ? -2.282 8.639 18.796 1.00 58.94 292 SER A O 1
ATOM 2317 N N . SER A 1 293 ? -0.737 7.196 19.489 1.00 61.09 293 SER A N 1
ATOM 2318 C CA . SER A 1 293 ? -1.698 6.085 19.631 1.00 61.09 293 SER A CA 1
ATOM 2319 C C . SER A 1 293 ? -2.762 6.342 20.702 1.00 61.09 293 SER A C 1
ATOM 2321 O O . SER A 1 293 ? -3.707 5.577 20.840 1.00 61.09 293 SER A O 1
ATOM 2323 N N . LYS A 1 294 ? -2.594 7.416 21.479 1.00 65.19 294 LYS A N 1
ATOM 2324 C CA . LYS A 1 294 ? -3.587 7.916 22.427 1.00 65.19 294 LYS A CA 1
ATOM 2325 C C . LYS A 1 294 ? -4.626 8.843 21.788 1.00 65.19 294 LYS A C 1
ATOM 2327 O O . LYS A 1 294 ? -5.622 9.148 22.433 1.00 65.19 294 LYS A O 1
ATOM 2332 N N . ALA A 1 295 ? -4.373 9.342 20.580 1.00 74.19 295 ALA A N 1
ATOM 2333 C CA . ALA A 1 295 ? -5.289 10.234 19.892 1.00 74.19 295 ALA A CA 1
ATOM 2334 C C . ALA A 1 295 ? -6.519 9.458 19.387 1.00 74.19 295 ALA A C 1
ATOM 2336 O O . ALA A 1 295 ? -6.414 8.267 19.074 1.00 74.19 295 ALA A O 1
ATOM 2337 N N . PRO A 1 296 ? -7.692 10.103 19.345 1.00 84.56 296 PRO A N 1
ATOM 2338 C CA . PRO A 1 296 ? -8.886 9.511 18.760 1.00 84.56 296 PRO A CA 1
ATOM 2339 C C . PRO A 1 296 ? -8.723 9.362 17.245 1.00 84.56 296 PRO A C 1
ATOM 2341 O O . PRO A 1 296 ? -8.235 10.276 16.581 1.00 84.56 296 PRO A O 1
ATOM 2344 N N . SER A 1 297 ? -9.143 8.220 16.701 1.00 87.00 297 SER A N 1
ATOM 2345 C CA . SER A 1 297 ? -9.238 8.019 15.252 1.00 87.00 297 SER A CA 1
ATOM 2346 C C . SER A 1 297 ? -10.536 8.616 14.713 1.00 87.00 297 SER A C 1
ATOM 2348 O O . SER A 1 297 ? -10.507 9.312 13.704 1.00 87.00 297 SER A O 1
ATOM 2350 N N . TYR A 1 298 ? -11.645 8.398 15.423 1.00 91.12 298 TYR A N 1
ATOM 2351 C CA . TYR A 1 298 ? -12.932 9.041 15.160 1.00 91.12 298 TYR A CA 1
ATOM 2352 C C . TYR A 1 298 ? -13.539 9.570 16.451 1.00 91.12 298 TYR A C 1
ATOM 2354 O O . TYR A 1 298 ? -13.281 9.042 17.539 1.00 91.12 298 TYR A O 1
ATOM 2362 N N . ARG A 1 299 ? -14.376 10.595 16.307 1.00 92.50 299 ARG A N 1
ATOM 2363 C CA . ARG A 1 299 ? -15.115 11.199 17.409 1.00 92.50 299 ARG A CA 1
ATOM 2364 C C . ARG A 1 299 ? -16.496 11.630 16.938 1.00 92.50 299 ARG A C 1
ATOM 2366 O O . ARG A 1 299 ? -16.602 12.389 15.974 1.00 92.50 299 ARG A O 1
ATOM 2373 N N . TRP A 1 300 ? -17.512 11.213 17.684 1.00 94.19 300 TRP A N 1
ATOM 2374 C CA . TRP A 1 300 ? -18.904 11.597 17.477 1.00 94.19 300 TRP A CA 1
ATOM 2375 C C . TRP A 1 300 ? -19.512 12.096 18.785 1.00 94.19 300 TRP A C 1
ATOM 2377 O O . TRP A 1 300 ? -19.226 11.564 19.856 1.00 94.19 300 TRP A O 1
ATOM 2387 N N . ILE A 1 301 ? -20.383 13.095 18.683 1.00 91.12 301 ILE A N 1
ATOM 2388 C CA . ILE A 1 301 ? -21.228 13.549 19.790 1.00 91.12 301 ILE A CA 1
ATOM 2389 C C . ILE A 1 301 ? -22.645 13.040 19.525 1.00 91.12 301 ILE A C 1
ATOM 2391 O O . ILE A 1 301 ? -23.171 13.227 18.424 1.00 91.12 301 ILE A O 1
ATOM 2395 N N . VAL A 1 302 ? -23.238 12.387 20.523 1.00 89.44 302 VAL A N 1
ATOM 2396 C CA . VAL A 1 302 ? -24.598 11.838 20.504 1.00 89.44 302 VAL A CA 1
ATOM 2397 C C . VAL A 1 302 ? -25.298 12.315 21.772 1.00 89.44 302 VAL A C 1
ATOM 2399 O O . VAL A 1 302 ? -25.077 11.764 22.847 1.00 89.44 302 VAL A O 1
ATOM 2402 N N . GLY A 1 303 ? -26.078 13.391 21.638 1.00 86.81 303 GLY A N 1
ATOM 2403 C CA . GLY A 1 303 ? -26.690 14.098 22.766 1.00 86.81 303 GLY A CA 1
ATOM 2404 C C . GLY A 1 303 ? -25.660 14.505 23.822 1.00 86.81 303 GLY A C 1
ATOM 2405 O O . GLY A 1 303 ? -24.730 15.246 23.501 1.00 86.81 303 GLY A O 1
ATOM 2406 N N . ASP A 1 304 ? -25.813 14.011 25.053 1.00 86.19 304 ASP A N 1
ATOM 2407 C CA . ASP A 1 304 ? -24.902 14.306 26.177 1.00 86.19 304 ASP A CA 1
ATOM 2408 C C . ASP A 1 304 ? -23.718 13.326 26.288 1.00 86.19 304 ASP A C 1
ATOM 2410 O O . ASP A 1 304 ? -22.903 13.420 27.214 1.00 86.19 304 ASP A O 1
ATOM 2414 N N . SER A 1 305 ? -23.594 12.404 25.333 1.00 89.56 305 SER A N 1
ATOM 2415 C CA . SER A 1 305 ? -22.541 11.394 25.261 1.00 89.56 305 SER A CA 1
ATOM 2416 C C . SER A 1 305 ? -21.571 11.661 24.106 1.00 89.56 305 SER A C 1
ATOM 2418 O O . SER A 1 305 ? -21.924 12.172 23.043 1.00 89.56 305 SER A O 1
ATOM 2420 N N . GLU A 1 306 ? -20.320 11.271 24.303 1.00 91.88 306 GLU A N 1
ATOM 2421 C CA . GLU A 1 306 ? -19.270 11.225 23.295 1.00 91.88 306 GLU A CA 1
ATOM 2422 C C . GLU A 1 306 ? -18.931 9.763 23.002 1.00 91.88 306 GLU A C 1
ATOM 2424 O O . GLU A 1 306 ? -18.748 8.967 23.924 1.00 91.88 306 GLU A O 1
ATOM 2429 N N . ILE A 1 307 ? -18.819 9.424 21.718 1.00 93.69 307 ILE A N 1
ATOM 2430 C CA . ILE A 1 307 ? -18.248 8.164 21.245 1.00 93.69 307 ILE A CA 1
ATOM 2431 C C . ILE A 1 307 ? -16.877 8.479 20.652 1.00 93.69 307 ILE A C 1
ATOM 2433 O O . ILE A 1 307 ? -16.756 9.289 19.730 1.00 93.69 307 ILE A O 1
ATOM 2437 N N . VAL A 1 308 ? -15.845 7.799 21.140 1.00 92.69 308 VAL A N 1
ATOM 2438 C CA . VAL A 1 308 ? -14.472 7.927 20.656 1.00 92.69 308 VAL A CA 1
ATOM 2439 C C . VAL A 1 308 ? -13.957 6.566 20.209 1.00 92.69 308 VAL A C 1
ATOM 2441 O O . VAL A 1 308 ? -13.821 5.654 21.020 1.00 92.69 308 VAL A O 1
ATOM 2444 N N . LEU A 1 309 ? -13.641 6.422 18.921 1.00 93.50 309 LEU A N 1
ATOM 2445 C CA . LEU A 1 309 ? -13.020 5.208 18.387 1.00 93.50 309 LEU A CA 1
ATOM 2446 C C . LEU A 1 309 ? -11.511 5.409 18.283 1.00 93.50 309 LEU A C 1
ATOM 2448 O O . LEU A 1 309 ? -11.040 6.341 17.628 1.00 93.50 309 LEU A O 1
ATOM 2452 N N . HIS A 1 310 ? -10.754 4.512 18.902 1.00 90.88 310 HIS A N 1
ATOM 2453 C CA . HIS A 1 310 ? -9.299 4.519 18.903 1.00 90.88 310 HIS A CA 1
ATOM 2454 C C . HIS A 1 310 ? -8.719 3.313 18.168 1.00 90.88 310 HIS A C 1
ATOM 2456 O O . HIS A 1 310 ? -9.252 2.208 18.260 1.00 90.88 310 HIS A O 1
ATOM 2462 N N . PHE A 1 311 ? -7.568 3.520 17.527 1.00 89.12 311 PHE A N 1
ATOM 2463 C CA . PHE A 1 311 ? -6.727 2.466 16.965 1.00 89.12 311 PHE A CA 1
ATOM 2464 C C . PHE A 1 311 ? -5.571 2.114 17.910 1.00 89.12 311 PHE A C 1
ATOM 2466 O O . PHE A 1 311 ? -4.770 2.976 18.283 1.00 89.12 311 PHE A O 1
ATOM 2473 N N . GLN A 1 312 ? -5.460 0.837 18.274 1.00 83.94 312 GLN A N 1
ATOM 2474 C CA . GLN A 1 312 ? -4.442 0.274 19.156 1.00 83.94 312 GLN A CA 1
ATOM 2475 C C . GLN A 1 312 ? -4.307 1.055 20.475 1.00 83.94 312 GLN A C 1
ATOM 2477 O O . GLN A 1 312 ? -3.235 1.581 20.808 1.00 83.94 312 GLN A O 1
ATOM 2482 N N . TYR A 1 313 ? -5.393 1.158 21.235 1.00 81.75 313 TYR A N 1
ATOM 2483 C CA . TYR A 1 313 ? -5.435 1.903 22.495 1.00 81.75 313 TYR A CA 1
ATOM 2484 C C . TYR A 1 313 ? -5.181 0.971 23.682 1.00 81.75 313 TYR A C 1
ATOM 2486 O O . TYR A 1 313 ? -5.804 -0.078 23.790 1.00 81.75 313 TYR A O 1
ATOM 2494 N N . ASP A 1 314 ? -4.234 1.319 24.555 1.00 78.50 314 ASP A N 1
ATOM 2495 C CA . ASP A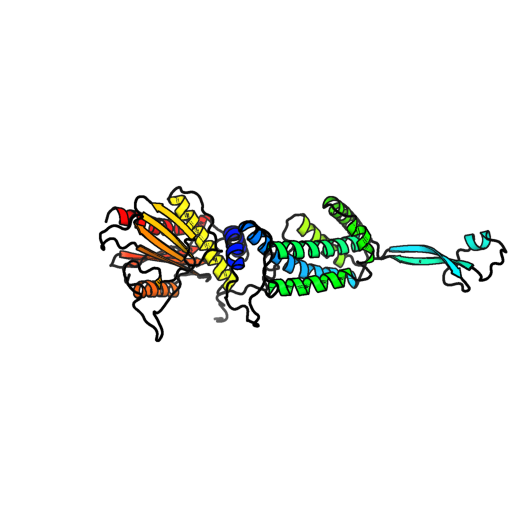 1 314 ? -3.839 0.460 25.684 1.00 78.50 314 ASP A CA 1
ATOM 2496 C C . ASP A 1 314 ? -4.995 0.279 26.680 1.00 78.50 314 ASP A C 1
ATOM 2498 O O . ASP A 1 314 ? -5.613 1.269 27.083 1.00 78.50 314 ASP A O 1
ATOM 2502 N N . LEU A 1 315 ? -5.233 -0.960 27.126 1.00 75.81 315 LEU A N 1
ATOM 2503 C CA . LEU A 1 315 ? -6.215 -1.294 28.160 1.00 75.81 315 LEU A CA 1
ATOM 2504 C C . LEU A 1 315 ? -6.064 -0.427 29.410 1.00 75.81 315 LEU A C 1
ATOM 2506 O O . LEU A 1 315 ? -7.071 -0.027 29.992 1.00 75.81 315 LEU A O 1
ATOM 2510 N N . ALA A 1 316 ? -4.831 -0.087 29.796 1.00 70.94 316 ALA A N 1
ATOM 2511 C CA . ALA A 1 316 ? -4.570 0.759 30.958 1.00 70.94 316 ALA A CA 1
ATOM 2512 C C . ALA A 1 316 ? -5.197 2.160 30.837 1.00 70.94 316 ALA A C 1
ATOM 2514 O O . ALA A 1 316 ? -5.486 2.788 31.851 1.00 70.94 316 ALA A O 1
ATOM 2515 N N . ASN A 1 317 ? -5.434 2.638 29.612 1.00 71.12 317 ASN A N 1
ATOM 2516 C CA . ASN A 1 317 ? -6.097 3.915 29.353 1.00 71.12 317 ASN A CA 1
ATOM 2517 C C . ASN A 1 317 ? -7.620 3.766 29.157 1.00 71.12 317 ASN A C 1
ATOM 2519 O O . ASN A 1 317 ? -8.314 4.769 29.052 1.00 71.12 317 ASN A O 1
ATOM 2523 N N . THR A 1 318 ? -8.145 2.535 29.102 1.00 66.06 318 THR A N 1
ATOM 2524 C CA . THR A 1 318 ? -9.578 2.232 28.894 1.00 66.06 318 THR A CA 1
ATOM 2525 C C . THR A 1 318 ? -10.354 2.012 30.185 1.00 66.06 318 THR A C 1
ATOM 2527 O O . THR A 1 318 ? -11.497 1.581 30.128 1.00 66.06 318 THR A O 1
ATOM 2530 N N . ALA A 1 319 ? -9.742 2.246 31.345 1.00 59.72 319 ALA A N 1
ATOM 2531 C CA . ALA A 1 319 ? -10.323 1.980 32.656 1.00 59.72 319 ALA A CA 1
ATOM 2532 C C . ALA A 1 319 ? -11.514 2.908 32.962 1.00 59.72 319 ALA A C 1
ATOM 2534 O O . ALA A 1 319 ? -11.419 3.829 33.770 1.00 59.72 319 ALA A O 1
ATOM 2535 N N . ILE A 1 320 ? -12.650 2.655 32.320 1.00 56.78 320 ILE A N 1
ATOM 2536 C CA . ILE A 1 320 ? -13.943 3.214 32.679 1.00 56.78 320 ILE A CA 1
ATOM 2537 C C . ILE A 1 320 ? -14.611 2.172 33.574 1.00 56.78 320 ILE A C 1
ATOM 2539 O O . ILE A 1 320 ? -15.305 1.281 33.102 1.00 56.78 320 ILE A O 1
ATOM 2543 N N . GLY A 1 321 ? -14.286 2.215 34.868 1.00 48.34 321 GLY A N 1
ATOM 2544 C CA . GLY A 1 321 ? -14.910 1.357 35.883 1.00 48.34 321 GLY A CA 1
ATOM 2545 C C . GLY A 1 321 ? -14.000 0.379 36.636 1.00 48.34 321 GLY A C 1
ATOM 2546 O O . GLY A 1 321 ? -14.487 -0.296 37.537 1.00 48.34 321 GLY A O 1
ATOM 2547 N N . GLY A 1 322 ? -12.691 0.316 36.367 1.00 53.91 322 GLY A N 1
ATOM 2548 C CA . GLY A 1 322 ? -11.794 -0.523 37.171 1.00 53.91 322 GLY A CA 1
ATOM 2549 C C . GLY A 1 322 ? -10.318 -0.401 36.815 1.00 53.91 322 GLY A C 1
ATOM 2550 O O . GLY A 1 322 ? -9.954 -0.244 35.651 1.00 53.91 322 GLY A O 1
ATOM 2551 N N . GLU A 1 323 ? -9.445 -0.478 37.822 1.00 63.00 323 GLU A N 1
ATOM 2552 C CA . GLU A 1 323 ? -8.019 -0.668 37.567 1.00 63.00 323 GLU A CA 1
ATOM 2553 C C . GLU A 1 323 ? -7.780 -2.046 36.939 1.00 63.00 323 GLU A C 1
ATOM 2555 O O . GLU A 1 323 ? -8.413 -3.028 37.325 1.00 63.00 323 GLU A O 1
ATOM 2560 N N . VAL A 1 324 ? -6.827 -2.123 36.002 1.00 70.25 324 VAL A N 1
ATOM 2561 C CA . VAL A 1 324 ? -6.326 -3.400 35.474 1.00 70.25 324 VAL A CA 1
ATOM 2562 C C . VAL A 1 324 ? -6.003 -4.331 36.644 1.00 70.25 324 VAL A C 1
ATOM 2564 O O . VAL A 1 324 ? -5.168 -3.991 37.483 1.00 70.25 324 VAL A O 1
ATOM 2567 N N . THR A 1 325 ? -6.685 -5.474 36.704 1.00 73.19 325 THR A N 1
ATOM 2568 C CA . THR A 1 325 ? -6.683 -6.363 37.879 1.00 73.19 325 THR A CA 1
ATOM 2569 C C . THR A 1 325 ? -5.452 -7.253 37.954 1.00 73.19 325 THR A C 1
ATOM 2571 O O . THR A 1 325 ? -5.025 -7.620 39.049 1.00 73.19 325 THR A O 1
ATOM 2574 N N . TRP A 1 326 ? -4.868 -7.612 36.811 1.00 73.06 326 TRP A N 1
ATOM 2575 C CA . TRP A 1 326 ? -3.708 -8.494 36.771 1.00 73.06 326 TRP A CA 1
ATOM 2576 C C . TRP A 1 326 ? -2.398 -7.708 36.740 1.00 73.06 326 TRP A C 1
ATOM 2578 O O . TRP A 1 326 ? -2.235 -6.749 35.986 1.00 73.06 326 TRP A O 1
ATOM 2588 N N . GLU A 1 327 ? -1.416 -8.171 37.512 1.00 75.50 327 GLU A N 1
ATOM 2589 C CA . GLU A 1 327 ? -0.065 -7.613 37.561 1.00 75.50 327 GLU A CA 1
ATOM 2590 C C . GLU A 1 327 ? 0.976 -8.671 37.184 1.00 75.50 327 GLU A C 1
ATOM 2592 O O . GLU A 1 327 ? 0.917 -9.829 37.601 1.00 75.50 327 GLU A O 1
ATOM 2597 N N . ARG A 1 328 ? 1.975 -8.268 36.398 1.00 77.56 328 ARG A N 1
ATOM 2598 C CA . ARG A 1 328 ? 3.206 -9.026 36.163 1.00 77.56 328 ARG A CA 1
ATOM 2599 C C . ARG A 1 328 ? 4.285 -8.473 37.098 1.00 77.56 328 ARG A C 1
ATOM 2601 O O . ARG A 1 328 ? 4.291 -7.286 37.409 1.00 77.56 328 ARG A O 1
ATOM 2608 N N . LYS A 1 329 ? 5.262 -9.289 37.518 1.00 68.31 329 LYS A N 1
ATOM 2609 C CA . LYS A 1 329 ? 6.457 -8.764 38.213 1.00 68.31 329 LYS A CA 1
ATOM 2610 C C . LYS A 1 329 ? 7.083 -7.638 37.372 1.00 68.31 329 LYS A C 1
ATOM 2612 O O . LYS A 1 329 ? 7.640 -7.920 36.313 1.00 68.31 329 LYS A O 1
ATOM 2617 N N . GLY A 1 330 ? 6.965 -6.394 37.843 1.00 67.31 330 GLY A N 1
ATOM 2618 C CA . GLY A 1 330 ? 7.440 -5.191 37.152 1.00 67.31 330 GLY A CA 1
ATOM 2619 C C . GLY A 1 330 ? 6.364 -4.277 36.543 1.00 67.31 330 GLY A C 1
ATOM 2620 O O . GLY A 1 330 ? 6.740 -3.256 35.977 1.00 67.31 330 GLY A O 1
ATOM 2621 N N . GLY A 1 331 ? 5.064 -4.585 36.649 1.00 69.25 331 GLY A N 1
ATOM 2622 C CA . GLY A 1 331 ? 3.987 -3.672 36.237 1.00 69.25 331 GLY A CA 1
ATOM 2623 C C . GLY A 1 331 ? 2.647 -4.355 35.945 1.00 69.25 331 GLY A C 1
ATOM 2624 O O . GLY A 1 331 ? 2.550 -5.580 35.921 1.00 69.25 331 GLY A O 1
ATOM 2625 N N . LYS A 1 332 ? 1.603 -3.560 35.687 1.00 72.12 332 LYS A N 1
ATOM 2626 C CA . LYS A 1 332 ? 0.265 -4.063 35.327 1.00 72.12 332 LYS A CA 1
ATOM 2627 C C . LYS A 1 332 ? 0.316 -4.900 34.040 1.00 72.12 332 LYS A C 1
ATOM 2629 O O . LYS A 1 332 ? 1.094 -4.607 33.128 1.00 72.12 332 LYS A O 1
ATOM 2634 N N . LEU A 1 333 ? -0.493 -5.958 33.968 1.00 70.69 333 LEU A N 1
ATOM 2635 C CA . LEU A 1 333 ? -0.642 -6.786 32.773 1.00 70.69 333 LEU A CA 1
ATOM 2636 C C . LEU A 1 333 ? -1.373 -5.970 31.704 1.00 70.69 333 LEU A C 1
ATOM 2638 O O . LEU A 1 333 ? -2.600 -5.887 31.687 1.00 70.69 333 LEU A O 1
ATOM 2642 N N . GLY A 1 334 ? -0.592 -5.341 30.832 1.00 67.38 334 GLY A N 1
ATOM 2643 C CA . GLY A 1 334 ? -1.110 -4.571 29.710 1.00 67.38 334 GLY A CA 1
ATOM 2644 C C . GLY A 1 334 ? -1.723 -5.449 28.621 1.00 67.38 334 GLY A C 1
ATOM 2645 O O . GLY A 1 334 ? -1.508 -6.660 28.545 1.00 67.38 334 GLY A O 1
ATOM 2646 N N . GLY A 1 335 ? -2.463 -4.802 27.734 1.00 72.06 335 GLY A N 1
ATOM 2647 C CA . GLY A 1 335 ? -2.986 -5.383 26.509 1.00 72.06 335 GLY A CA 1
ATOM 2648 C C . GLY A 1 335 ? -3.397 -4.255 25.579 1.00 72.06 335 GLY A C 1
ATOM 2649 O O . GLY A 1 335 ? -3.714 -3.156 26.031 1.00 72.06 335 GLY A O 1
ATOM 2650 N N . ARG A 1 336 ? -3.344 -4.507 24.276 1.00 77.56 336 ARG A N 1
ATOM 2651 C CA . ARG A 1 336 ? -3.619 -3.488 23.268 1.00 77.56 336 ARG A CA 1
ATOM 2652 C C . ARG A 1 336 ? -4.623 -4.050 22.268 1.00 77.56 336 ARG A C 1
ATOM 2654 O O . ARG A 1 336 ? -4.195 -4.703 21.323 1.00 77.56 336 ARG A O 1
ATOM 2661 N N . PRO A 1 337 ? -5.931 -3.891 22.531 1.00 82.06 337 PRO A N 1
ATOM 2662 C CA . PRO A 1 337 ? -6.965 -4.164 21.548 1.00 82.06 337 PRO A CA 1
ATOM 2663 C C . PRO A 1 337 ? -6.685 -3.377 20.274 1.00 82.06 337 PRO A C 1
ATOM 2665 O O . PRO A 1 337 ? -6.225 -2.234 20.343 1.00 82.06 337 PRO A O 1
ATOM 2668 N N . ASP A 1 338 ? -6.967 -3.990 19.132 1.00 88.56 338 ASP A N 1
ATOM 2669 C CA . ASP A 1 338 ? -6.694 -3.387 17.832 1.00 88.56 338 ASP A CA 1
ATOM 2670 C C . ASP A 1 338 ? -7.566 -2.148 17.614 1.00 88.56 338 ASP A C 1
ATOM 2672 O O . ASP A 1 338 ? -7.051 -1.118 17.185 1.00 88.56 338 ASP A O 1
ATOM 2676 N N . LEU A 1 339 ? -8.852 -2.203 17.985 1.00 92.50 339 LEU A N 1
ATOM 2677 C CA . LEU A 1 339 ? -9.733 -1.039 18.054 1.00 92.50 339 LEU A CA 1
ATOM 2678 C C . LEU A 1 339 ? -10.486 -1.005 19.390 1.00 92.50 339 LEU A C 1
ATOM 2680 O O . LEU A 1 339 ? -10.896 -2.037 19.928 1.00 92.50 339 LEU A O 1
ATOM 2684 N N . THR A 1 340 ? -10.731 0.201 19.892 1.00 92.19 340 THR A N 1
ATOM 2685 C CA . THR A 1 340 ? -11.506 0.411 21.120 1.00 92.19 340 THR A CA 1
ATOM 2686 C C . THR A 1 340 ? -12.469 1.570 20.935 1.00 92.19 340 THR A C 1
ATOM 2688 O O . THR A 1 340 ? -12.028 2.678 20.633 1.00 92.19 340 THR A O 1
ATOM 2691 N N . ALA A 1 341 ? -13.763 1.335 21.154 1.00 93.19 341 ALA A N 1
ATOM 2692 C CA . ALA A 1 341 ? -14.743 2.407 21.276 1.00 93.19 341 ALA A CA 1
ATOM 2693 C C . ALA A 1 341 ? -14.946 2.744 22.757 1.00 93.19 341 ALA A C 1
ATOM 2695 O O . ALA A 1 341 ? -15.263 1.870 23.563 1.00 93.19 341 ALA A O 1
ATOM 2696 N N . VAL A 1 342 ? -14.739 4.007 23.101 1.00 90.56 342 VAL A N 1
ATOM 2697 C CA . VAL A 1 342 ? -14.963 4.582 24.426 1.00 90.56 342 VAL A CA 1
ATOM 2698 C C . VAL A 1 342 ? -16.198 5.465 24.347 1.00 90.56 342 VAL A C 1
ATOM 2700 O O . VAL A 1 342 ? -16.270 6.343 23.492 1.00 90.56 342 VAL A O 1
ATOM 2703 N N . ILE A 1 343 ? -17.161 5.226 25.230 1.00 90.88 343 ILE A N 1
ATOM 2704 C CA . ILE A 1 343 ? -18.386 6.006 25.344 1.00 90.88 343 ILE A CA 1
ATOM 2705 C C . ILE A 1 343 ? -18.374 6.686 26.707 1.00 90.88 343 ILE A C 1
ATOM 2707 O O . ILE A 1 343 ? -18.294 6.017 27.735 1.00 90.88 343 ILE A O 1
ATOM 2711 N N . SER A 1 344 ? -18.448 8.012 26.736 1.00 87.38 344 SER A N 1
ATOM 2712 C CA . SER A 1 344 ? -18.396 8.792 27.977 1.00 87.38 344 SER A CA 1
ATOM 2713 C C . SER A 1 344 ? -19.276 10.035 27.896 1.00 87.38 344 SER A C 1
ATOM 2715 O O . SER A 1 344 ? -19.444 10.570 26.806 1.00 87.38 344 SER A O 1
ATOM 2717 N N . PRO A 1 345 ? -19.808 10.548 29.017 1.00 83.12 345 PRO A N 1
ATOM 2718 C CA . PRO A 1 345 ? -20.540 11.811 29.004 1.00 83.12 345 PRO A CA 1
ATOM 2719 C C . PRO A 1 345 ? -19.631 12.978 28.576 1.00 83.12 345 PRO A C 1
ATOM 2721 O O . PRO A 1 345 ? -18.478 13.056 29.001 1.00 83.12 345 PRO A O 1
ATOM 2724 N N . VAL A 1 346 ? -20.157 13.905 27.768 1.00 80.81 346 VAL A N 1
ATOM 2725 C CA . VAL A 1 346 ? -19.425 15.081 27.246 1.00 80.81 346 VAL A CA 1
ATOM 2726 C C . VAL A 1 346 ? -18.998 16.019 28.378 1.00 80.81 346 VAL A C 1
ATOM 2728 O O . VAL A 1 346 ? -17.915 16.604 28.346 1.00 80.81 346 VAL A O 1
ATOM 2731 N N . THR A 1 347 ? -19.843 16.152 29.403 1.00 71.00 347 THR A N 1
ATOM 2732 C CA . THR A 1 347 ? -19.529 16.920 30.611 1.00 71.00 347 THR A CA 1
ATOM 2733 C C . THR A 1 347 ? -19.255 15.947 31.756 1.00 71.00 347 THR A C 1
ATOM 2735 O O . THR A 1 347 ? -20.122 15.118 32.044 1.00 71.00 347 THR A O 1
ATOM 2738 N N . PRO A 1 348 ? -18.105 16.036 32.455 1.00 58.47 348 PRO A N 1
ATOM 2739 C CA . PRO A 1 348 ? -17.861 15.234 33.647 1.00 58.47 348 PRO A CA 1
ATOM 2740 C C . PRO A 1 348 ? -18.940 15.557 34.686 1.00 58.47 348 PRO A C 1
ATOM 2742 O O . PRO A 1 348 ? -18.943 16.637 35.279 1.00 58.47 348 PRO A O 1
ATOM 2745 N N . MET A 1 349 ? -19.907 14.659 34.877 1.00 52.06 349 MET A N 1
ATOM 2746 C CA . MET A 1 349 ? -20.930 14.861 35.897 1.00 52.06 349 MET A CA 1
ATOM 2747 C C . MET A 1 349 ? -20.298 14.733 37.285 1.00 52.06 349 MET A C 1
ATOM 2749 O O . MET A 1 349 ? -19.465 13.866 37.531 1.00 52.06 349 MET A O 1
ATOM 2753 N N . ALA A 1 350 ? -20.749 15.567 38.223 1.00 44.56 350 ALA A N 1
ATOM 2754 C CA . ALA A 1 350 ? -20.311 15.564 39.621 1.00 44.56 350 ALA A CA 1
ATOM 2755 C C . ALA A 1 350 ? -20.664 14.271 40.395 1.00 44.56 350 ALA A C 1
ATOM 2757 O O . ALA A 1 350 ? -20.313 14.148 41.567 1.00 44.56 350 ALA A O 1
ATOM 2758 N N . SER A 1 351 ? -21.366 13.320 39.764 1.00 42.72 351 SER A N 1
ATOM 2759 C CA . SER A 1 351 ? -21.745 12.049 40.374 1.00 42.72 351 SER A CA 1
ATOM 2760 C C . SER A 1 351 ? -20.788 10.931 39.938 1.00 42.72 351 SER A C 1
ATOM 2762 O O . SER A 1 351 ? -20.704 10.648 38.742 1.00 42.72 351 SER A O 1
ATOM 2764 N N . PRO A 1 352 ? -20.123 10.232 40.875 1.00 46.78 352 PRO A N 1
ATOM 2765 C CA . PRO A 1 352 ? -19.212 9.125 40.578 1.00 46.78 352 PRO A CA 1
ATOM 2766 C C . PRO A 1 352 ? -19.905 7.883 39.989 1.00 46.78 352 PRO A C 1
ATOM 2768 O O . PRO A 1 352 ? -19.236 6.896 39.728 1.00 46.78 352 PRO A O 1
ATOM 2771 N N . SER A 1 353 ? -21.225 7.897 39.778 1.00 44.22 353 SER A N 1
ATOM 2772 C CA . SER A 1 353 ? -22.018 6.741 39.341 1.00 44.22 353 SER A CA 1
ATOM 2773 C C . SER A 1 353 ? -22.175 6.580 37.822 1.00 44.22 353 SER A C 1
ATOM 2775 O O . SER A 1 353 ? -22.557 5.500 37.386 1.00 44.22 353 SER A O 1
ATOM 2777 N N . LYS A 1 354 ? -21.887 7.605 37.001 1.00 52.47 354 LYS A N 1
ATOM 2778 C CA . LYS A 1 354 ? -21.924 7.474 35.530 1.00 52.47 354 LYS A CA 1
ATOM 2779 C C . LYS A 1 354 ? -20.580 6.981 35.017 1.00 52.47 354 LYS A C 1
ATOM 2781 O O . LYS A 1 354 ? -19.717 7.763 34.624 1.00 52.47 354 LYS A O 1
ATOM 2786 N N . HIS A 1 355 ? -20.375 5.674 35.089 1.00 61.53 355 HIS A N 1
ATOM 2787 C CA . HIS A 1 355 ? -19.259 5.041 34.402 1.00 61.53 355 HIS A CA 1
ATOM 2788 C C . HIS A 1 355 ? -19.638 4.964 32.921 1.00 61.53 355 HIS A C 1
ATOM 2790 O O . HIS A 1 355 ? -20.686 4.426 32.575 1.00 61.53 355 HIS A O 1
ATOM 2796 N N . GLY A 1 356 ? -18.840 5.584 32.052 1.00 74.25 356 GLY A N 1
ATOM 2797 C CA . GLY A 1 356 ? -18.953 5.353 30.613 1.00 74.25 356 GLY A CA 1
ATOM 2798 C C . GLY A 1 356 ? -18.750 3.871 30.263 1.00 74.25 356 GLY A C 1
ATOM 2799 O O . GLY A 1 356 ? -18.423 3.056 31.125 1.00 74.25 356 GLY A O 1
ATOM 2800 N N . SER A 1 357 ? -18.920 3.508 28.999 1.00 86.19 357 SER A N 1
ATOM 2801 C CA . SER A 1 357 ? -18.757 2.126 28.544 1.00 86.19 357 SER A CA 1
ATOM 2802 C C . SER A 1 357 ? -17.613 1.988 27.548 1.00 86.19 357 SER A C 1
ATOM 2804 O O . SER A 1 357 ? -17.185 2.945 26.900 1.00 86.19 357 SER A O 1
ATOM 2806 N N . VAL A 1 358 ? -17.073 0.774 27.460 1.00 88.81 358 VAL A N 1
ATOM 2807 C CA . VAL A 1 358 ? -15.980 0.435 26.548 1.00 88.81 358 VAL A CA 1
ATOM 2808 C C . VAL A 1 358 ? -16.364 -0.790 25.744 1.00 88.81 358 VAL A C 1
ATOM 2810 O O . VAL A 1 358 ? -16.850 -1.777 26.295 1.00 88.81 358 VAL A O 1
ATOM 2813 N N . ILE A 1 359 ? -16.108 -0.728 24.441 1.00 92.81 359 ILE A N 1
ATOM 2814 C CA . ILE A 1 359 ? -16.301 -1.837 23.513 1.00 92.81 359 ILE A CA 1
ATOM 2815 C C . ILE A 1 359 ? -14.950 -2.170 22.880 1.00 92.81 359 ILE A C 1
ATOM 2817 O O . ILE A 1 359 ? -14.348 -1.330 22.204 1.00 92.81 359 ILE A O 1
ATOM 2821 N N . TYR A 1 360 ? -14.475 -3.400 23.085 1.00 92.94 360 TYR A N 1
ATOM 2822 C CA . TYR A 1 360 ? -13.236 -3.891 22.471 1.00 92.94 360 TYR A CA 1
ATOM 2823 C C . TYR A 1 360 ? -13.529 -4.578 21.140 1.00 92.94 360 TYR A C 1
ATOM 2825 O O . TYR A 1 360 ? -14.379 -5.467 21.072 1.00 92.94 360 TYR A O 1
ATOM 2833 N N . ILE A 1 361 ? -12.811 -4.199 20.085 1.00 95.06 361 ILE A N 1
ATOM 2834 C CA . ILE A 1 361 ? -12.979 -4.760 18.744 1.00 95.06 361 ILE A CA 1
ATOM 2835 C 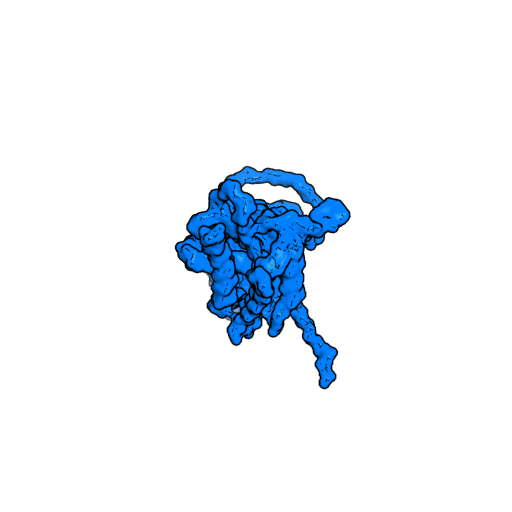C . ILE A 1 361 ? -11.620 -5.291 18.271 1.00 95.06 361 ILE A C 1
ATOM 2837 O O . ILE A 1 361 ? -10.632 -4.559 18.249 1.00 95.06 361 ILE A O 1
ATOM 2841 N N . ASP A 1 362 ? -11.561 -6.569 17.905 1.00 92.38 362 ASP A N 1
ATOM 2842 C CA . ASP A 1 362 ? -10.316 -7.280 17.573 1.00 92.38 362 ASP A CA 1
ATOM 2843 C C . ASP A 1 362 ? -10.434 -7.854 16.142 1.00 92.38 362 ASP A C 1
ATOM 2845 O O . ASP A 1 362 ? -10.969 -8.953 15.955 1.00 92.38 362 ASP A O 1
ATOM 2849 N N . PRO A 1 363 ? -10.005 -7.110 15.100 1.00 93.12 363 PRO A N 1
ATOM 2850 C CA . PRO A 1 363 ? -9.910 -7.608 13.737 1.00 93.12 363 PRO A CA 1
ATOM 2851 C C . PRO A 1 363 ? -8.855 -8.703 13.595 1.00 93.12 363 PRO A C 1
ATOM 2853 O O . PRO A 1 363 ? -7.758 -8.632 14.149 1.00 93.12 363 PRO A O 1
ATOM 2856 N N . LYS A 1 364 ? -9.182 -9.762 12.855 1.00 90.38 364 LYS A N 1
ATOM 2857 C CA . LYS A 1 364 ? -8.340 -10.948 12.708 1.00 90.38 364 LYS A CA 1
ATOM 2858 C C . LYS A 1 364 ? -8.345 -11.473 11.284 1.00 90.38 364 LYS A C 1
ATOM 2860 O O . LYS A 1 364 ? -9.315 -12.063 10.804 1.00 90.38 364 LYS A O 1
ATOM 2865 N N . LEU A 1 365 ? -7.194 -11.333 10.632 1.00 83.88 365 LEU A N 1
ATOM 2866 C CA . LEU A 1 365 ? -6.952 -11.893 9.310 1.00 83.88 365 LEU A CA 1
ATOM 2867 C C . LEU A 1 365 ? -6.642 -13.396 9.406 1.00 83.88 365 LEU A C 1
ATOM 2869 O O . LEU A 1 365 ? -5.500 -13.849 9.311 1.00 83.88 365 LEU A O 1
ATOM 2873 N N . ARG A 1 366 ? -7.683 -14.197 9.624 1.00 74.25 366 ARG A N 1
ATOM 2874 C CA . ARG A 1 366 ? -7.615 -15.660 9.573 1.00 74.25 366 ARG A CA 1
ATOM 2875 C C . ARG A 1 366 ? -8.765 -16.162 8.713 1.00 74.25 366 ARG A C 1
ATOM 2877 O O . ARG A 1 366 ? -9.917 -15.995 9.100 1.00 74.25 366 ARG A O 1
ATOM 2884 N N . LYS A 1 367 ? -8.447 -16.790 7.576 1.00 71.69 367 LYS A N 1
ATOM 2885 C CA . LYS A 1 367 ? -9.447 -17.474 6.746 1.00 71.69 367 LYS A CA 1
ATOM 2886 C C . LYS A 1 367 ? -10.057 -18.599 7.573 1.00 71.69 367 LYS A C 1
ATOM 2888 O O . LYS A 1 367 ? -9.329 -19.487 8.017 1.00 71.69 367 LYS A O 1
ATOM 2893 N N . ARG A 1 368 ? -11.362 -18.540 7.823 1.00 70.25 368 ARG A N 1
ATOM 2894 C CA . ARG A 1 368 ? -12.057 -19.521 8.661 1.00 70.25 368 ARG A CA 1
ATOM 2895 C C . ARG A 1 368 ? -13.429 -19.863 8.121 1.00 70.25 368 ARG A C 1
ATOM 2897 O O . ARG A 1 368 ? -14.128 -19.013 7.586 1.00 70.25 368 ARG A O 1
ATOM 2904 N N . ASP A 1 369 ? -13.826 -21.104 8.378 1.00 69.38 369 ASP A N 1
ATOM 2905 C CA . ASP A 1 369 ? -15.149 -21.623 8.042 1.00 69.38 369 ASP A CA 1
ATOM 2906 C C . ASP A 1 369 ? -16.141 -21.625 9.218 1.00 69.38 369 ASP A C 1
ATOM 2908 O O . ASP A 1 369 ? -17.301 -22.018 9.061 1.00 69.38 369 ASP A O 1
ATOM 2912 N N . GLY A 1 370 ? -15.720 -21.177 10.401 1.00 74.50 370 GLY A N 1
ATOM 2913 C CA . GLY A 1 370 ? -16.533 -21.239 11.613 1.00 74.50 370 GLY A CA 1
ATOM 2914 C C . GLY A 1 370 ? -16.211 -20.150 12.629 1.00 74.50 370 GLY A C 1
ATOM 2915 O O . GLY A 1 370 ? -15.418 -19.245 12.373 1.00 74.50 370 GLY A O 1
ATOM 2916 N N . VAL A 1 371 ? -16.851 -20.264 13.793 1.00 81.50 371 VAL A N 1
ATOM 2917 C CA . VAL A 1 371 ? -16.765 -19.301 14.899 1.00 81.50 371 VAL A CA 1
ATOM 2918 C C . VAL A 1 371 ? -15.308 -19.109 15.360 1.00 81.50 371 VAL A C 1
ATOM 2920 O O . VAL A 1 371 ? -14.625 -20.104 15.618 1.00 81.50 371 VAL A O 1
ATOM 2923 N N . PRO A 1 372 ? -14.829 -17.863 15.544 1.00 83.88 372 PRO A N 1
ATOM 2924 C CA . PRO A 1 372 ? -13.484 -17.572 16.045 1.00 83.88 372 PRO A CA 1
ATOM 2925 C C . PRO A 1 372 ? -13.385 -17.750 17.574 1.00 83.88 372 PRO A C 1
ATOM 2927 O O . PRO A 1 372 ? -13.238 -16.785 18.319 1.00 83.88 372 PRO A O 1
ATOM 2930 N N . THR A 1 373 ? -13.507 -18.986 18.064 1.00 84.12 373 THR A N 1
ATOM 2931 C CA . THR A 1 373 ? -13.610 -19.275 19.508 1.00 84.12 373 THR A CA 1
ATOM 2932 C C . THR A 1 373 ? -12.387 -18.826 20.315 1.00 84.12 373 THR A C 1
ATOM 2934 O O . THR A 1 373 ? -12.559 -18.264 21.392 1.00 84.12 373 THR A O 1
ATOM 2937 N N . GLU A 1 374 ? -11.167 -19.015 19.801 1.00 84.56 374 GLU A N 1
ATOM 2938 C CA . GLU A 1 374 ? -9.917 -18.586 20.457 1.00 84.56 374 GLU A CA 1
ATOM 2939 C C . GLU A 1 374 ? -9.915 -17.073 20.740 1.00 84.56 374 GLU A C 1
ATOM 2941 O O . GLU A 1 374 ? -9.597 -16.629 21.843 1.00 84.56 374 GLU A O 1
ATOM 2946 N N . GLU A 1 375 ? -10.323 -16.271 19.763 1.00 86.56 375 GLU A N 1
ATOM 2947 C CA . GLU A 1 375 ? -10.337 -14.816 19.863 1.00 86.56 375 GLU A CA 1
ATOM 2948 C C . GLU A 1 375 ? -11.519 -14.309 20.693 1.00 86.56 375 GLU A C 1
ATOM 2950 O O . GLU A 1 375 ? -11.367 -13.345 21.442 1.00 86.56 375 GLU A O 1
ATOM 2955 N N . VAL A 1 376 ? -12.654 -15.016 20.679 1.00 86.25 376 VAL A N 1
ATOM 2956 C CA . VAL A 1 376 ? -13.737 -14.769 21.645 1.00 86.25 376 VAL A CA 1
ATOM 2957 C C . VAL A 1 376 ? -13.221 -14.943 23.079 1.00 86.25 376 VAL A C 1
ATOM 2959 O O . VAL A 1 376 ? -13.437 -14.064 23.910 1.00 86.25 376 VAL A O 1
ATOM 2962 N N . TYR A 1 377 ? -12.466 -16.007 23.381 1.00 85.94 377 TYR A N 1
ATOM 2963 C CA . TYR A 1 377 ? -11.866 -16.178 24.713 1.00 85.94 377 TYR A CA 1
ATOM 2964 C C . TYR A 1 377 ? -10.835 -15.093 25.053 1.00 85.94 377 TYR A C 1
ATOM 2966 O O . TYR A 1 377 ? -10.738 -14.683 26.211 1.00 85.94 377 TYR A O 1
ATOM 2974 N N . LYS A 1 378 ? -10.100 -14.583 24.061 1.00 85.75 378 LYS A N 1
ATOM 2975 C CA . LYS A 1 378 ? -9.179 -13.452 24.241 1.00 85.75 378 LYS A CA 1
ATOM 2976 C C . LYS A 1 378 ? -9.925 -12.174 24.656 1.00 85.75 378 LYS A C 1
ATOM 2978 O O . LYS A 1 378 ? -9.486 -11.510 25.594 1.00 85.75 378 LYS A O 1
ATOM 2983 N N . LEU A 1 379 ? -11.068 -11.868 24.030 1.00 86.31 379 LEU A N 1
ATOM 2984 C CA . LEU A 1 379 ? -11.932 -10.749 24.439 1.00 86.31 379 LEU A CA 1
ATOM 2985 C C . LEU A 1 379 ? -12.463 -10.916 25.866 1.00 86.31 379 LEU A C 1
ATOM 2987 O O . LEU A 1 379 ? -12.406 -9.971 26.650 1.00 86.31 379 LEU A O 1
ATOM 2991 N N . LEU A 1 380 ? -12.914 -12.119 26.235 1.00 86.25 380 LEU A N 1
ATOM 2992 C CA . LEU A 1 380 ? -13.347 -12.400 27.610 1.00 86.25 380 LEU A CA 1
ATOM 2993 C C . LEU A 1 380 ? -12.214 -12.162 28.624 1.00 86.25 380 LEU A C 1
ATOM 2995 O O . LEU A 1 380 ? -12.451 -11.650 29.719 1.00 86.25 380 LEU A O 1
ATOM 2999 N N . GLY A 1 381 ? -10.972 -12.468 28.239 1.00 83.94 381 GLY A N 1
ATOM 3000 C CA . GLY A 1 381 ? -9.779 -12.126 29.011 1.00 83.94 381 GLY A CA 1
ATOM 3001 C C . GLY A 1 381 ? -9.592 -10.617 29.195 1.00 83.94 381 GLY A C 1
ATOM 3002 O O . GLY A 1 381 ? -9.260 -10.180 30.298 1.00 83.94 381 GLY A O 1
ATOM 3003 N N . TYR A 1 382 ? -9.851 -9.807 28.161 1.00 83.44 382 TYR A N 1
ATOM 3004 C CA . TYR A 1 382 ? -9.826 -8.346 28.284 1.00 83.44 382 TYR A CA 1
ATOM 3005 C C . TYR A 1 382 ? -10.885 -7.834 29.254 1.00 83.44 382 TYR A C 1
ATOM 3007 O O . TYR A 1 382 ? -10.529 -7.067 30.144 1.00 83.44 382 TYR A O 1
ATOM 3015 N N . PHE A 1 383 ? -12.133 -8.304 29.157 1.00 87.25 383 PHE A N 1
ATOM 3016 C CA . PHE A 1 383 ? -13.197 -7.887 30.078 1.00 87.25 383 PHE A CA 1
ATOM 3017 C C . PHE A 1 383 ? -12.885 -8.248 31.529 1.00 87.25 383 PHE A C 1
ATOM 3019 O O . PHE A 1 383 ? -13.098 -7.445 32.436 1.00 87.25 383 PHE A O 1
ATOM 3026 N N . SER A 1 384 ? -12.338 -9.446 31.758 1.00 83.69 384 SER A N 1
ATOM 3027 C CA . SER A 1 384 ? -11.904 -9.852 33.093 1.00 83.69 384 SER A CA 1
ATOM 3028 C C . SER A 1 384 ? -10.785 -8.956 33.620 1.00 83.69 384 SER A C 1
ATOM 3030 O O . SER A 1 384 ? -10.798 -8.622 34.801 1.00 83.69 384 SER A O 1
ATOM 3032 N N . ASN A 1 385 ? -9.820 -8.579 32.777 1.00 80.00 385 ASN A N 1
ATOM 3033 C CA . ASN A 1 385 ? -8.671 -7.783 33.200 1.00 80.00 385 ASN A CA 1
ATOM 3034 C C . ASN A 1 385 ? -9.029 -6.305 33.430 1.00 80.00 385 ASN A C 1
ATOM 3036 O O . ASN A 1 385 ? -8.478 -5.693 34.340 1.00 80.00 385 ASN A O 1
ATOM 3040 N N . SER A 1 386 ? -9.962 -5.736 32.657 1.00 75.31 386 SER A N 1
ATOM 3041 C CA . SER A 1 386 ? -10.405 -4.339 32.792 1.00 75.31 386 SER A CA 1
ATOM 3042 C C . SER A 1 386 ? -11.471 -4.111 33.870 1.00 75.31 386 SER A C 1
ATOM 3044 O O . SER A 1 386 ? -11.931 -2.987 34.042 1.00 75.31 386 SER A O 1
ATOM 3046 N N . GLY A 1 387 ? -11.871 -5.158 34.600 1.00 72.88 387 GLY A N 1
ATOM 3047 C CA . GLY A 1 387 ? -12.862 -5.066 35.676 1.00 72.88 387 GLY A CA 1
ATOM 3048 C C . GLY A 1 387 ? -14.320 -5.040 35.207 1.00 72.88 387 GLY A C 1
ATOM 3049 O O . GLY A 1 387 ? -15.212 -5.054 36.046 1.00 72.88 387 GLY A O 1
ATOM 3050 N N . VAL A 1 388 ? -14.570 -5.075 33.892 1.00 78.56 388 VAL A N 1
ATOM 3051 C CA . VAL A 1 388 ? -15.924 -5.114 33.303 1.00 78.56 388 VAL A CA 1
ATOM 3052 C C . VAL A 1 388 ? -16.576 -6.496 33.478 1.00 78.56 388 VAL A C 1
ATOM 3054 O O . VAL A 1 388 ? -17.794 -6.633 33.561 1.00 78.56 388 VAL A O 1
ATOM 3057 N N . GLY A 1 389 ? -15.769 -7.557 33.569 1.00 81.06 389 GLY A N 1
ATOM 3058 C CA . GLY A 1 389 ? -16.252 -8.900 33.880 1.00 81.06 389 GLY A CA 1
ATOM 3059 C C . GLY A 1 389 ? -17.231 -9.432 32.831 1.00 81.06 389 GLY A C 1
ATOM 3060 O O . GLY A 1 389 ? -16.916 -9.466 31.643 1.00 81.06 389 GLY A O 1
ATOM 3061 N N . THR A 1 390 ? -18.408 -9.899 33.260 1.00 81.00 390 THR A N 1
ATOM 3062 C CA . THR A 1 390 ? -19.379 -10.515 32.336 1.00 81.00 390 THR A CA 1
ATOM 3063 C C . THR A 1 390 ? -20.397 -9.536 31.746 1.00 81.00 390 THR A C 1
ATOM 3065 O O . THR A 1 390 ? -21.214 -9.949 30.928 1.00 81.00 390 THR A O 1
ATOM 3068 N N . GLU A 1 391 ? -20.298 -8.248 32.078 1.00 86.06 391 GLU A N 1
ATOM 3069 C CA . GLU A 1 391 ? -21.036 -7.148 31.431 1.00 86.06 391 GLU A C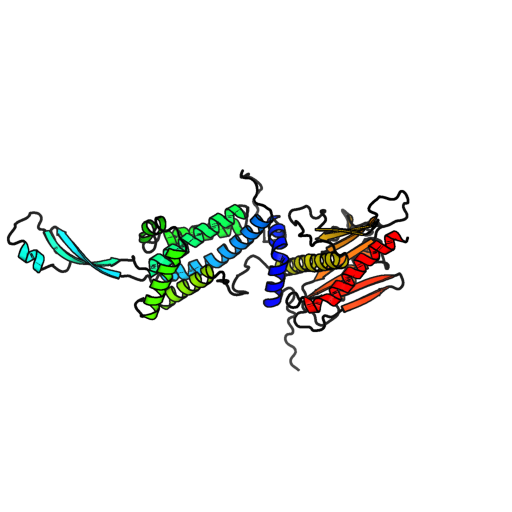A 1
ATOM 3070 C C . GLU A 1 391 ? -20.301 -6.621 30.180 1.00 86.06 391 GLU A C 1
ATOM 3072 O O . GLU A 1 391 ? -20.740 -5.679 29.527 1.00 86.06 391 GLU A O 1
ATOM 3077 N N . GLY A 1 392 ? -19.166 -7.240 29.827 1.00 87.75 392 GLY A N 1
ATOM 3078 C CA . GLY A 1 392 ? -18.298 -6.814 28.734 1.00 87.75 392 GLY A CA 1
ATOM 3079 C C . GLY A 1 392 ? -18.977 -6.789 27.370 1.00 87.75 392 GLY A C 1
ATOM 3080 O O . GLY A 1 392 ? -19.723 -7.702 27.007 1.00 87.75 392 GLY A O 1
ATOM 3081 N N . LEU A 1 393 ? -18.662 -5.748 26.598 1.00 93.19 393 LEU A N 1
ATOM 3082 C CA . LEU A 1 393 ? -19.120 -5.557 25.227 1.00 93.19 393 LEU A CA 1
ATOM 3083 C C . LEU A 1 393 ? -17.936 -5.644 24.262 1.00 93.19 393 LEU A C 1
ATOM 3085 O O . LEU A 1 393 ? -16.895 -5.020 24.478 1.00 93.19 393 LEU A O 1
ATOM 3089 N N . GLY A 1 394 ? -18.073 -6.391 23.169 1.00 94.31 394 GLY A N 1
ATOM 3090 C CA . GLY A 1 394 ? -16.999 -6.464 22.180 1.00 94.31 394 GLY A CA 1
ATOM 3091 C C . GLY A 1 394 ? -17.364 -7.130 20.866 1.00 94.31 394 GLY A C 1
ATOM 3092 O O . GLY A 1 394 ? -18.464 -7.654 20.689 1.00 94.31 394 GLY A O 1
ATOM 3093 N N . ALA A 1 395 ? -16.417 -7.111 19.931 1.00 96.44 395 ALA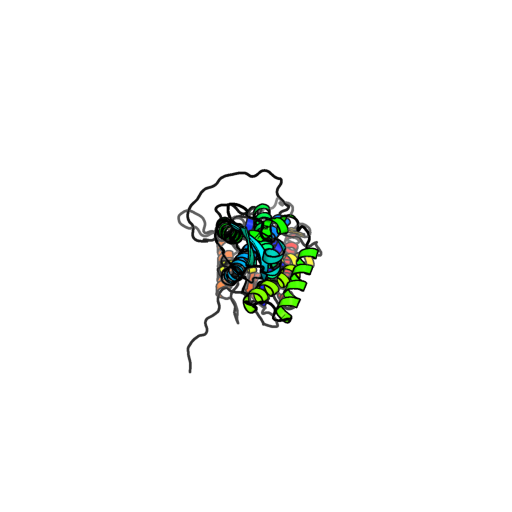 A N 1
ATOM 3094 C CA . ALA A 1 395 ? -16.571 -7.740 18.631 1.00 96.44 395 ALA A CA 1
ATOM 3095 C C . ALA A 1 395 ? -15.266 -8.341 18.092 1.00 96.44 395 ALA A C 1
ATOM 3097 O O . ALA A 1 395 ? -14.196 -7.747 18.196 1.00 96.44 395 ALA A O 1
ATOM 3098 N N . ILE A 1 396 ? -15.368 -9.504 17.454 1.00 94.94 396 ILE A N 1
ATOM 3099 C CA . ILE A 1 396 ? -14.331 -10.070 16.593 1.00 94.94 396 ILE A CA 1
ATOM 3100 C C . ILE A 1 396 ? -14.736 -9.825 15.148 1.00 94.94 396 ILE A C 1
ATOM 3102 O O . ILE A 1 396 ? -15.792 -10.284 14.715 1.00 94.94 396 ILE A O 1
ATOM 3106 N N . LEU A 1 397 ? -13.884 -9.143 14.393 1.00 94.94 397 LEU A N 1
ATOM 3107 C CA . LEU A 1 397 ? -14.056 -8.988 12.950 1.00 94.94 397 LEU A CA 1
ATOM 3108 C C . LEU A 1 397 ? -13.095 -9.957 12.272 1.00 94.94 397 LEU A C 1
ATOM 3110 O O . LEU A 1 397 ? -11.897 -9.870 12.509 1.00 94.94 397 LEU A O 1
ATOM 3114 N N . PHE A 1 398 ? -13.569 -10.910 11.477 1.00 92.38 398 PHE A N 1
ATOM 3115 C CA . PHE A 1 398 ? -12.690 -11.930 10.899 1.00 92.38 398 PHE A CA 1
ATOM 3116 C C . PHE A 1 398 ? -12.873 -12.070 9.394 1.00 92.38 398 PHE A C 1
ATOM 3118 O O . PHE A 1 398 ? -13.968 -11.913 8.869 1.00 92.38 398 PHE A O 1
ATOM 3125 N N . TYR A 1 399 ? -11.773 -12.337 8.691 1.00 91.06 399 TYR A N 1
ATOM 3126 C CA . TYR A 1 399 ? -11.781 -12.391 7.233 1.00 91.06 399 TYR A CA 1
ATOM 3127 C C . TYR A 1 399 ? -12.391 -13.697 6.702 1.00 91.06 399 TYR A C 1
ATOM 3129 O O . TYR A 1 399 ? -11.853 -14.785 6.928 1.00 91.06 399 TYR A O 1
ATOM 3137 N N . THR A 1 400 ? -13.484 -13.580 5.949 1.00 89.06 400 THR A N 1
ATOM 3138 C CA . THR A 1 400 ? -14.246 -14.698 5.367 1.00 89.06 400 THR A CA 1
ATOM 3139 C C . THR A 1 400 ? -14.478 -14.480 3.874 1.00 89.06 400 THR A C 1
ATOM 3141 O O . THR A 1 400 ? -15.572 -14.082 3.463 1.00 89.06 400 THR A O 1
ATOM 3144 N N . PRO A 1 401 ? -13.456 -14.740 3.037 1.00 86.81 401 PRO A N 1
ATOM 3145 C CA . PRO A 1 401 ? -13.598 -14.565 1.602 1.00 86.81 401 PRO A CA 1
ATOM 3146 C C . PRO A 1 401 ? -14.649 -15.508 1.023 1.00 86.81 401 PRO A C 1
ATOM 3148 O O . PRO A 1 401 ? -14.724 -16.678 1.406 1.00 86.81 401 PRO A O 1
ATOM 3151 N N . HIS A 1 402 ? -15.406 -15.009 0.046 1.00 79.62 402 HIS A N 1
ATOM 3152 C CA . HIS A 1 402 ? -16.312 -15.812 -0.785 1.00 79.62 402 HIS A CA 1
ATOM 3153 C C . HIS A 1 402 ? -17.468 -16.509 -0.039 1.00 79.62 402 HIS A C 1
ATOM 3155 O O . HIS A 1 402 ? -18.028 -17.480 -0.554 1.00 79.62 402 HIS A O 1
ATOM 3161 N N . ARG A 1 403 ? -17.859 -16.018 1.145 1.00 78.31 403 ARG A N 1
ATOM 3162 C CA . ARG A 1 403 ? -19.096 -16.432 1.823 1.00 78.31 403 ARG A CA 1
ATOM 3163 C C . ARG A 1 403 ? -20.211 -15.421 1.611 1.00 78.31 403 ARG A C 1
ATOM 3165 O O . ARG A 1 403 ? -20.010 -14.235 1.823 1.00 78.31 403 ARG A O 1
ATOM 3172 N N . ASP A 1 404 ? -21.388 -15.931 1.270 1.00 79.12 404 ASP A N 1
ATOM 3173 C CA . ASP A 1 404 ? -22.630 -15.167 1.193 1.00 79.12 404 ASP A CA 1
ATOM 3174 C C . ASP A 1 404 ? -23.784 -16.025 1.763 1.00 79.12 404 ASP A C 1
ATOM 3176 O O . ASP A 1 404 ? -23.991 -17.144 1.276 1.00 79.12 404 ASP A O 1
ATOM 3180 N N . PRO A 1 405 ? -24.499 -15.570 2.813 1.00 84.25 405 PRO A N 1
ATOM 3181 C CA . PRO A 1 405 ? -24.251 -14.338 3.566 1.00 84.25 405 PRO A CA 1
ATOM 3182 C C . PRO A 1 405 ? -22.996 -14.428 4.443 1.00 84.25 405 PRO A C 1
ATOM 3184 O O . PRO A 1 405 ? -22.557 -15.514 4.839 1.00 84.25 405 PRO A O 1
ATOM 3187 N N . GLN A 1 406 ? -22.435 -13.268 4.789 1.00 89.19 406 GLN A N 1
ATOM 3188 C CA . GLN A 1 406 ? -21.348 -13.191 5.762 1.00 89.19 406 GLN A CA 1
ATOM 3189 C C . GLN A 1 406 ? -21.833 -13.660 7.148 1.00 89.19 406 GLN A C 1
ATOM 3191 O O . GLN A 1 406 ? -22.923 -13.276 7.583 1.00 89.19 406 GLN A O 1
ATOM 3196 N N . PRO A 1 407 ? -21.069 -14.514 7.856 1.00 91.62 407 PRO A N 1
ATOM 3197 C CA . PRO A 1 407 ? -21.510 -15.073 9.127 1.00 91.62 407 PRO A CA 1
ATOM 3198 C C . PRO A 1 407 ? -21.542 -14.009 10.229 1.00 91.62 407 PRO A C 1
ATOM 3200 O O . PRO A 1 407 ? -20.593 -13.247 10.400 1.00 91.62 407 PRO A O 1
ATOM 3203 N N . ILE A 1 408 ? -22.610 -14.017 11.025 1.00 94.06 408 ILE A N 1
ATOM 3204 C CA . ILE A 1 408 ? -22.748 -13.196 12.230 1.00 94.06 408 ILE A CA 1
ATOM 3205 C C . ILE A 1 408 ? -23.090 -14.137 13.382 1.00 94.06 408 ILE A C 1
ATOM 3207 O O . ILE A 1 408 ? -24.091 -14.851 13.332 1.00 94.06 408 ILE A O 1
ATOM 3211 N N . TYR A 1 409 ? -22.257 -14.140 14.415 1.00 94.62 409 TYR A N 1
ATOM 3212 C CA . TYR A 1 409 ? -22.503 -14.863 15.658 1.00 94.62 409 TYR A CA 1
ATOM 3213 C C . TYR A 1 409 ? -22.680 -13.858 16.793 1.00 94.62 409 TYR A C 1
ATOM 3215 O O . TYR A 1 409 ? -21.877 -12.938 16.935 1.00 94.62 409 TYR A O 1
ATOM 3223 N N . ASP A 1 410 ? -23.726 -14.042 17.593 1.00 95.00 410 ASP A N 1
ATOM 3224 C CA . ASP A 1 410 ? -24.098 -13.147 18.688 1.00 95.00 410 ASP A CA 1
ATOM 3225 C C . ASP A 1 410 ? -24.114 -13.935 19.998 1.00 95.00 410 ASP A C 1
ATOM 3227 O O . ASP A 1 410 ? -24.884 -14.885 20.159 1.00 95.00 410 ASP A O 1
ATOM 3231 N N . PHE A 1 411 ? -23.215 -13.578 20.910 1.00 93.56 411 PHE A N 1
ATOM 3232 C CA . PHE A 1 411 ? -23.059 -14.220 22.207 1.00 93.56 411 PHE A CA 1
ATOM 3233 C C . PHE A 1 411 ? -23.489 -13.247 23.296 1.00 93.56 411 PHE A C 1
ATOM 3235 O O . PHE A 1 411 ? -22.926 -12.164 23.413 1.00 93.56 411 PHE A O 1
ATOM 3242 N N . THR A 1 412 ? -24.431 -13.652 24.140 1.00 92.88 412 THR A N 1
ATOM 3243 C CA . THR A 1 412 ? -24.917 -12.840 25.264 1.00 92.88 412 THR A CA 1
ATOM 3244 C C . THR A 1 412 ? -24.615 -13.520 26.592 1.00 92.88 412 THR A C 1
ATOM 3246 O O . THR A 1 412 ? -24.799 -14.732 26.723 1.00 92.88 412 THR A O 1
ATOM 3249 N N . SER A 1 413 ? -24.191 -12.752 27.593 1.00 89.38 413 SER A N 1
ATOM 3250 C CA . SER A 1 413 ? -24.068 -13.235 28.969 1.00 89.38 413 SER A CA 1
ATOM 3251 C C . SER A 1 413 ? -25.390 -13.071 29.724 1.00 89.38 413 SER A C 1
ATOM 3253 O O . SER A 1 413 ? -26.252 -12.273 29.357 1.00 89.38 413 SER A O 1
ATOM 3255 N N . THR A 1 414 ? -25.548 -13.800 30.828 1.00 85.31 414 THR A N 1
ATOM 3256 C CA . THR A 1 414 ? -26.702 -13.642 31.728 1.00 85.31 414 THR A CA 1
ATOM 3257 C C . THR A 1 414 ? -26.686 -12.327 32.513 1.00 85.31 414 THR A C 1
ATOM 3259 O O . THR A 1 414 ? -27.693 -11.994 33.131 1.00 85.31 414 THR A O 1
ATOM 3262 N N . GLN A 1 415 ? -25.574 -11.585 32.492 1.00 82.62 415 GLN A N 1
ATOM 3263 C CA . GLN A 1 415 ? -25.405 -10.297 33.175 1.00 82.62 415 GLN A CA 1
ATOM 3264 C C . GLN A 1 415 ? -25.440 -9.113 32.194 1.00 82.62 415 GLN A C 1
ATOM 3266 O O . GLN A 1 415 ? -25.122 -7.997 32.570 1.00 82.62 415 GLN A O 1
ATOM 3271 N N . GLY A 1 416 ? -25.835 -9.333 30.934 1.00 84.25 416 GLY A N 1
ATOM 3272 C CA . GLY A 1 416 ? -26.019 -8.254 29.956 1.00 84.25 416 GLY A CA 1
ATOM 3273 C C . GLY A 1 416 ? -24.800 -7.936 29.085 1.00 84.25 416 GLY A C 1
ATOM 3274 O O . GLY A 1 416 ? -24.889 -7.061 28.229 1.00 84.25 416 GLY A O 1
ATOM 3275 N N . GLY A 1 417 ? -23.695 -8.670 29.232 1.00 90.12 417 GLY A N 1
ATOM 3276 C CA . GLY A 1 417 ? -22.567 -8.594 28.301 1.00 90.12 417 GLY A CA 1
ATOM 3277 C C . GLY A 1 417 ? -22.910 -9.178 26.931 1.00 90.12 417 GLY A C 1
ATOM 3278 O O . GLY A 1 417 ? -23.781 -10.046 26.804 1.00 90.12 417 GLY A O 1
ATOM 3279 N N . ARG A 1 418 ? -22.206 -8.720 25.895 1.00 95.06 418 ARG A N 1
ATOM 3280 C CA . ARG A 1 418 ? -22.446 -9.118 24.504 1.00 95.06 418 ARG A CA 1
ATOM 3281 C C . ARG A 1 418 ? -21.158 -9.142 23.691 1.00 95.06 418 ARG A C 1
ATOM 3283 O O . ARG A 1 418 ? -20.420 -8.161 23.651 1.00 95.06 418 ARG A O 1
ATOM 3290 N N . VAL A 1 419 ? -20.912 -10.246 22.995 1.00 95.44 419 VAL A N 1
ATOM 3291 C CA . VAL A 1 419 ? -19.792 -10.400 22.061 1.00 95.44 419 VAL A CA 1
ATOM 3292 C C . VAL A 1 419 ? -20.332 -10.750 20.687 1.00 95.44 419 VAL A C 1
ATOM 3294 O O . VAL A 1 419 ? -21.059 -11.726 20.529 1.00 95.44 419 VAL A O 1
ATOM 3297 N N . LEU A 1 420 ? -19.941 -9.973 19.684 1.00 96.38 420 LEU A N 1
ATOM 3298 C CA . LEU A 1 420 ? -20.237 -10.254 18.284 1.00 96.38 420 LEU A CA 1
ATOM 3299 C C . LEU A 1 420 ? -19.033 -10.937 17.629 1.00 96.38 420 LEU A C 1
ATOM 3301 O O . LEU A 1 420 ? -17.890 -10.587 17.904 1.00 96.38 420 LEU A O 1
ATOM 3305 N N . ALA A 1 421 ? -19.260 -11.879 16.722 1.00 95.25 421 ALA A N 1
ATOM 3306 C CA . ALA A 1 421 ? -18.240 -12.318 15.777 1.00 95.25 421 ALA A CA 1
ATOM 3307 C C . ALA A 1 421 ? -18.789 -12.184 14.358 1.00 95.25 421 ALA A C 1
ATOM 3309 O O . ALA A 1 421 ? -19.762 -12.849 14.004 1.00 95.25 421 ALA A O 1
ATOM 3310 N N . ILE A 1 422 ? -18.168 -11.318 13.562 1.00 95.19 422 ILE A N 1
ATOM 3311 C CA . ILE A 1 422 ? -18.659 -10.888 12.253 1.00 95.19 422 ILE A CA 1
ATOM 3312 C C . ILE A 1 422 ? -17.623 -11.244 11.188 1.00 95.19 422 ILE A C 1
ATOM 3314 O O . ILE A 1 422 ? -16.475 -10.797 11.249 1.00 95.19 422 ILE A O 1
ATOM 3318 N N . GLY A 1 423 ? -18.048 -12.046 10.217 1.00 93.81 423 GLY A N 1
ATOM 3319 C CA . GLY A 1 423 ? -17.291 -12.311 9.005 1.00 93.81 423 GLY A CA 1
ATOM 3320 C C . GLY A 1 423 ? -17.318 -11.103 8.077 1.00 93.81 423 GLY A C 1
ATOM 3321 O O . GLY A 1 423 ? -18.363 -10.478 7.905 1.00 93.81 423 GLY A O 1
ATOM 3322 N N . LEU A 1 424 ? -16.170 -10.758 7.503 1.00 94.12 424 LEU A N 1
ATOM 3323 C CA . LEU A 1 424 ? -16.013 -9.636 6.587 1.00 94.12 424 LEU A CA 1
ATOM 3324 C C . LEU A 1 424 ? -15.185 -10.039 5.365 1.00 94.12 424 LEU A C 1
ATOM 3326 O O . LEU A 1 424 ? -14.185 -10.749 5.485 1.00 94.12 424 LEU A O 1
ATOM 3330 N N . ASP A 1 425 ? -15.554 -9.513 4.201 1.00 93.19 425 ASP A N 1
ATOM 3331 C CA . ASP A 1 425 ? -14.783 -9.615 2.963 1.00 93.19 425 ASP A CA 1
ATOM 3332 C C . ASP A 1 425 ? -14.656 -8.231 2.302 1.00 93.19 425 ASP A C 1
ATOM 3334 O O . ASP A 1 425 ? -15.657 -7.693 1.818 1.00 93.19 425 ASP A O 1
ATOM 3338 N N . PRO A 1 426 ? -13.456 -7.617 2.256 1.00 91.00 426 PRO A N 1
ATOM 3339 C CA . PRO A 1 426 ? -13.271 -6.316 1.613 1.00 91.00 426 PRO A CA 1
ATOM 3340 C C . PRO A 1 426 ? -13.681 -6.283 0.139 1.00 91.00 426 PRO A C 1
ATOM 3342 O O . PRO A 1 426 ? -14.047 -5.221 -0.355 1.00 91.00 426 PRO A O 1
ATOM 3345 N N . GLU A 1 427 ? -13.652 -7.424 -0.558 1.00 90.62 427 GLU A N 1
ATOM 3346 C CA . GLU A 1 427 ? -14.094 -7.526 -1.954 1.00 90.62 427 GLU A CA 1
ATOM 3347 C C . GLU A 1 427 ? -15.613 -7.316 -2.100 1.00 90.62 427 GLU A C 1
ATOM 3349 O O . GLU A 1 427 ? -16.098 -6.956 -3.172 1.00 90.62 427 GLU A O 1
ATOM 3354 N N . ARG A 1 428 ? -16.378 -7.507 -1.017 1.00 89.81 428 ARG A N 1
ATOM 3355 C CA . ARG A 1 428 ? -17.844 -7.564 -1.035 1.00 89.81 428 ARG A CA 1
ATOM 3356 C C . ARG A 1 428 ? -18.473 -6.632 0.010 1.00 89.81 428 ARG A C 1
ATOM 3358 O O . ARG A 1 428 ? -19.118 -7.082 0.957 1.00 89.81 428 ARG A O 1
ATOM 3365 N N . PRO A 1 429 ? -18.342 -5.302 -0.156 1.00 87.56 429 PRO A N 1
ATOM 3366 C CA . PRO A 1 429 ? -18.766 -4.325 0.851 1.00 87.56 429 PRO A CA 1
ATOM 3367 C C . PRO A 1 429 ? -20.264 -4.381 1.183 1.00 87.56 429 PRO A C 1
ATOM 3369 O O . PRO A 1 429 ? -20.644 -4.159 2.330 1.00 87.56 429 PRO A O 1
ATOM 3372 N N . ASN A 1 430 ? -21.117 -4.722 0.213 1.00 89.38 430 ASN A N 1
ATOM 3373 C CA . ASN A 1 430 ? -22.562 -4.831 0.436 1.00 89.38 430 ASN A CA 1
ATOM 3374 C C . ASN A 1 430 ? -22.928 -6.000 1.363 1.00 89.38 430 ASN A C 1
ATOM 3376 O O . ASN A 1 430 ? -23.852 -5.875 2.162 1.00 89.38 430 ASN A O 1
ATOM 3380 N N . GLU A 1 431 ? -22.198 -7.115 1.284 1.00 90.75 431 GLU A N 1
ATOM 3381 C CA . GLU A 1 431 ? -22.448 -8.314 2.097 1.00 90.75 431 GLU A CA 1
ATOM 3382 C C . GLU A 1 431 ? -21.990 -8.117 3.550 1.00 90.75 431 GLU A C 1
ATOM 3384 O O . GLU A 1 431 ? -22.571 -8.682 4.474 1.00 90.75 431 GLU A O 1
ATOM 3389 N N . ASN A 1 432 ? -21.007 -7.239 3.772 1.00 93.88 432 ASN A N 1
ATOM 3390 C CA . ASN A 1 432 ? -20.531 -6.864 5.107 1.00 93.88 432 ASN A CA 1
ATOM 3391 C C . ASN A 1 432 ? -21.530 -5.994 5.885 1.00 93.88 432 ASN A C 1
ATOM 3393 O O . ASN A 1 432 ? -21.438 -5.888 7.111 1.00 93.88 432 ASN A O 1
ATOM 3397 N N . ARG A 1 433 ? -22.464 -5.342 5.178 1.00 93.88 433 ARG A N 1
ATOM 3398 C CA . ARG A 1 433 ? -23.310 -4.270 5.713 1.00 93.88 433 ARG A CA 1
ATOM 3399 C C . ARG A 1 433 ? -24.094 -4.696 6.948 1.00 93.88 433 ARG A C 1
ATOM 3401 O O . ARG A 1 433 ? -24.029 -4.011 7.959 1.00 93.88 433 ARG A O 1
ATOM 3408 N N . ALA A 1 434 ? -24.769 -5.843 6.893 1.00 94.69 434 ALA A N 1
ATOM 3409 C CA . ALA A 1 434 ? -25.590 -6.320 8.004 1.00 94.69 434 ALA A CA 1
ATOM 3410 C C . ALA A 1 434 ? -24.766 -6.524 9.288 1.00 94.69 434 ALA A C 1
ATOM 3412 O O . ALA A 1 434 ? -25.179 -6.108 10.366 1.00 94.69 434 ALA A O 1
ATOM 3413 N N . GLY A 1 435 ? -23.575 -7.122 9.178 1.00 94.94 435 GLY A N 1
ATOM 3414 C CA . GLY A 1 435 ? -22.692 -7.337 10.324 1.00 94.94 435 GLY A CA 1
ATOM 3415 C C . GLY A 1 435 ? -22.154 -6.029 10.904 1.00 94.94 435 GLY A C 1
ATOM 3416 O O . GLY A 1 435 ? -22.205 -5.819 12.117 1.00 94.94 435 GLY A O 1
ATOM 3417 N N . LEU A 1 436 ? -21.692 -5.124 10.036 1.00 96.94 436 LEU A N 1
ATOM 3418 C CA . LEU A 1 436 ? -21.197 -3.807 10.442 1.00 96.94 436 LEU A CA 1
ATOM 3419 C C . LEU A 1 436 ? -22.299 -2.951 11.083 1.00 96.94 436 LEU A C 1
ATOM 3421 O O . LEU A 1 436 ? -22.039 -2.287 12.083 1.00 96.94 436 LEU A O 1
ATOM 3425 N N . GLU A 1 437 ? -23.530 -3.002 10.570 1.00 97.06 437 GLU A N 1
ATOM 3426 C CA . GLU A 1 437 ? -24.681 -2.289 11.138 1.00 97.06 437 GLU A CA 1
ATOM 3427 C C . GLU A 1 437 ? -25.052 -2.812 12.532 1.00 97.06 437 GLU A C 1
ATOM 3429 O O . GLU A 1 437 ? -25.395 -2.015 13.407 1.00 97.06 437 GLU A O 1
ATOM 3434 N N . VAL A 1 438 ? -24.935 -4.121 12.790 1.00 96.94 438 VAL A N 1
ATOM 3435 C CA . VAL A 1 438 ? -25.161 -4.692 14.133 1.00 96.94 438 VAL A CA 1
ATOM 3436 C C . VAL A 1 438 ? -24.106 -4.195 15.128 1.00 96.94 438 VAL A C 1
ATOM 3438 O O . VAL A 1 438 ? -24.457 -3.814 16.246 1.00 96.94 438 VAL A O 1
ATOM 3441 N N . LEU A 1 439 ? -22.831 -4.139 14.727 1.00 97.44 439 LEU A N 1
ATOM 3442 C CA . LEU A 1 439 ? -21.761 -3.583 15.563 1.00 97.44 439 LEU A CA 1
ATOM 3443 C C . LEU A 1 439 ? -21.928 -2.074 15.789 1.00 97.44 439 LEU A C 1
ATOM 3445 O O . LEU A 1 439 ? -21.840 -1.611 16.924 1.00 97.44 439 LEU A O 1
ATOM 3449 N N . ALA A 1 440 ? -22.209 -1.302 14.739 1.00 96.94 440 ALA A N 1
ATOM 3450 C CA . ALA A 1 440 ? -22.453 0.133 14.861 1.00 96.94 440 ALA A CA 1
ATOM 3451 C C . ALA A 1 440 ? -23.657 0.420 15.771 1.00 96.94 440 ALA A C 1
ATOM 3453 O O . ALA A 1 440 ? -23.575 1.286 16.639 1.00 96.94 440 ALA A O 1
ATOM 3454 N N . SER A 1 441 ? -24.729 -0.372 15.656 1.00 96.69 441 SER A N 1
ATOM 3455 C CA . SER A 1 441 ? -25.891 -0.280 16.547 1.00 96.69 441 SER A CA 1
ATOM 3456 C C . SER A 1 441 ? -25.509 -0.540 18.000 1.00 96.69 441 SER A C 1
ATOM 3458 O O . SER A 1 441 ? -25.965 0.186 18.876 1.00 96.69 441 SER A O 1
ATOM 3460 N N . LEU A 1 442 ? -24.654 -1.536 18.272 1.00 95.81 442 LEU A N 1
ATOM 3461 C CA . LEU A 1 442 ? -24.153 -1.797 19.624 1.00 95.81 442 LEU A CA 1
ATOM 3462 C C . LEU A 1 442 ? -23.405 -0.577 20.185 1.00 95.81 442 LEU A C 1
ATOM 3464 O O . LEU A 1 442 ? -23.657 -0.190 21.322 1.00 95.81 442 LEU A O 1
ATOM 3468 N N . ILE A 1 443 ? -22.538 0.054 19.385 1.00 95.44 443 ILE A N 1
ATOM 3469 C CA . ILE A 1 443 ? -21.782 1.254 19.782 1.00 95.44 443 ILE A CA 1
ATOM 3470 C C . ILE A 1 443 ? -22.724 2.434 20.069 1.00 95.44 443 ILE A C 1
ATOM 3472 O O . ILE A 1 443 ? -22.620 3.069 21.117 1.00 95.44 443 ILE A O 1
ATOM 3476 N N . VAL A 1 444 ? -23.672 2.713 19.171 1.00 94.44 444 VAL A N 1
ATOM 3477 C CA . VAL A 1 444 ? -24.591 3.857 19.295 1.00 94.44 444 VAL A CA 1
ATOM 3478 C C . VAL A 1 444 ? -25.605 3.661 20.428 1.00 94.44 444 VAL A C 1
ATOM 3480 O O . VAL A 1 444 ? -25.894 4.602 21.166 1.00 94.44 444 VAL A O 1
ATOM 3483 N N . GLN A 1 445 ? -26.113 2.441 20.636 1.00 93.00 445 GLN A N 1
ATOM 3484 C CA . GLN A 1 445 ? -27.036 2.139 21.739 1.00 93.00 445 GLN A CA 1
ATOM 3485 C C . GLN A 1 445 ? -26.422 2.442 23.107 1.00 93.00 445 GLN A C 1
ATOM 3487 O O . GLN A 1 445 ? -27.124 2.930 23.990 1.00 93.00 445 GLN A O 1
ATOM 3492 N N . GLN A 1 446 ? -25.120 2.199 23.277 1.00 90.38 446 GLN A N 1
ATOM 3493 C CA . GLN A 1 446 ? -24.426 2.522 24.521 1.00 90.38 446 GLN A CA 1
ATOM 3494 C C . GLN A 1 446 ? -24.392 4.026 24.808 1.00 90.38 446 GLN A C 1
ATOM 3496 O O . GLN A 1 446 ? -24.551 4.431 25.958 1.00 90.38 446 GLN A O 1
ATOM 3501 N N . ALA A 1 447 ? -24.263 4.862 23.775 1.00 87.06 447 ALA A N 1
ATOM 3502 C CA . ALA A 1 447 ? -24.314 6.312 23.943 1.00 87.06 447 ALA A CA 1
ATOM 3503 C C . ALA A 1 447 ? -25.695 6.797 24.416 1.00 87.06 447 ALA A C 1
ATOM 3505 O O . ALA A 1 447 ? -25.760 7.659 25.289 1.00 87.06 447 ALA A O 1
ATOM 3506 N N . HIS A 1 448 ? -26.781 6.194 23.918 1.00 84.88 448 HIS A N 1
ATOM 3507 C CA . HIS A 1 448 ? -28.147 6.503 24.362 1.00 84.88 448 HIS A CA 1
ATOM 3508 C C . HIS A 1 448 ? -28.477 5.961 25.759 1.00 84.88 448 HIS A C 1
ATOM 3510 O O . HIS A 1 448 ? -29.181 6.607 26.530 1.00 84.88 448 HIS A O 1
ATOM 3516 N N . GLN A 1 449 ? -27.969 4.782 26.129 1.00 81.00 449 GLN A N 1
ATOM 3517 C CA . GLN A 1 449 ? -28.184 4.230 27.475 1.00 81.00 449 GLN A CA 1
ATOM 3518 C C . GLN A 1 449 ? -27.528 5.087 28.569 1.00 81.00 449 GLN A C 1
ATOM 3520 O O . GLN A 1 449 ? -28.078 5.200 29.668 1.00 81.00 449 GLN A O 1
ATOM 3525 N N . ALA A 1 450 ? -26.410 5.745 28.249 1.00 65.31 450 ALA A N 1
ATOM 3526 C CA . ALA A 1 450 ? -25.743 6.699 29.133 1.00 65.31 450 ALA A CA 1
ATOM 3527 C C . ALA A 1 450 ? -26.538 8.010 29.359 1.00 65.31 450 ALA A C 1
ATOM 3529 O O . ALA A 1 450 ? -26.284 8.714 30.344 1.00 65.31 450 ALA A O 1
ATOM 3530 N N . GLU A 1 451 ? -27.513 8.334 28.495 1.00 59.12 451 GLU A N 1
ATOM 3531 C CA . GLU A 1 451 ? -28.419 9.484 28.668 1.00 59.12 451 GLU A CA 1
ATOM 3532 C C . GLU A 1 451 ? -29.537 9.191 29.679 1.00 59.12 451 GLU A C 1
ATOM 3534 O O . GLU A 1 451 ? -29.909 10.065 30.461 1.00 59.12 451 GLU A O 1
ATOM 3539 N N . VAL A 1 452 ? -30.076 7.965 29.656 1.00 54.31 452 VAL A N 1
ATOM 3540 C CA . VAL A 1 452 ? -31.287 7.572 30.406 1.00 54.31 452 VAL A CA 1
ATOM 3541 C C . VAL A 1 452 ? -30.982 7.091 31.832 1.00 54.31 452 VAL A C 1
ATOM 3543 O O . VAL A 1 452 ? -31.854 7.164 32.699 1.00 54.31 452 VAL A O 1
ATOM 3546 N N . SER A 1 453 ? -29.757 6.616 32.076 1.00 49.34 453 SER A N 1
ATOM 3547 C CA . SER A 1 453 ? -29.243 6.248 33.410 1.00 49.34 453 SER A CA 1
ATOM 3548 C C . SER A 1 453 ? -28.604 7.448 34.096 1.00 49.34 453 SER A C 1
ATOM 3550 O O . SER A 1 453 ? -28.628 7.523 35.343 1.00 49.34 453 SER A O 1
#